Protein AF-A0A2J6S6Y3-F1 (afdb_monomer)

InterPro domains:
  IPR001736 Phospholipase D/Transphosphatidylase [PS50035] (596-623)
  IPR001736 Phospholipase D/Transphosphatidylase [SM00155] (246-273)
  IPR001736 Phospholipase D/Transphosphatidylase [SM00155] (596-623)

Sequence (669 aa):
MTSISELLQAIRDVDIKDNSTGKYNFEGLSYQLTTGNKVGVPINDKDFLVLSPWPKWTIANPKPGSGSFPLEQGFKDVLKAGAEAAVSSGQKEVYIDITSLEGGLKEFFLDGSPDNSVAKTIADIVDGRLKDVTPVIRILIGCFSKKAIQDELKTMQQIFWKNDGGKLVPLVKNQKAVLHVGFYGPNLKIPDFISNILQGAVSGITRVLNVGLSGASWLFNHKFEQIDDRAAFVDMIHKTIISSPAGSWNHGKIVAVGGKTMMTGGMNPWSEYTSLKQPIIDLAIKITGDATISAHTYADYFWGYLEQPHPSDQNSFRRYINMSSSAQDLSAEWKGGNLSDRVTTAPAIKQPLQAVKTSCEGISVLTVSRVGDWHGALMTLQYPVMVLDAARDVMLNVHNLGNDALPKEKCEDIVKAIQALADDTAEDWLGVGLRETFKCSPAAWASRFAIQHAISKATRTVYLSNQMISLRGLQENNKTYETLKEMVNSYIKASEPKWDGIIWPFDLLLAIAKVLNRLKDSEVLEEGVFLVLTPNAGTGSGGYDDWKDKSTNIEIGTRIKNLLRGLNSTLTDDTARGIVRKKFKLRRISSAGIAGANLLHSKAYCVDSKLLYIGSDNLYPSYNEEHGVWIEDPTALAEWKKTYWHELWTKADLSLTSDEMSLDVLTKK

Mean predicted aligned error: 9.37 Å

Solvent-accessible surface area (backbone atoms only — not comparable to full-atom values): 34838 Å² total; per-residue (Å²): 104,88,53,69,66,58,52,50,49,56,45,54,75,47,33,54,64,41,84,88,78,72,43,48,76,31,59,66,54,14,29,39,80,30,60,36,21,42,70,6,41,87,89,45,49,86,62,23,67,33,27,35,58,43,83,51,91,63,76,70,75,76,59,88,90,76,70,80,38,32,61,59,44,48,50,51,49,30,52,55,44,6,52,53,51,26,53,75,70,66,49,60,62,40,44,37,40,36,34,24,52,66,69,46,43,52,51,38,34,52,42,73,54,84,88,65,9,54,42,44,50,51,24,52,41,43,49,54,78,37,54,90,35,33,40,38,37,37,40,40,29,13,43,93,50,70,69,57,54,62,57,48,55,51,36,55,46,61,54,46,28,46,78,55,97,73,30,36,42,40,64,28,71,36,80,59,28,33,42,34,43,35,34,38,16,50,31,51,57,75,57,75,74,47,56,66,55,37,53,59,45,40,60,42,49,55,39,44,50,50,47,24,41,52,73,40,31,63,60,62,73,70,60,51,72,51,35,77,51,61,68,61,47,55,54,44,52,51,52,51,59,53,67,42,75,38,72,36,29,37,45,24,21,37,40,32,17,36,24,25,13,21,36,35,8,33,58,61,67,24,34,58,62,66,58,70,82,59,25,37,36,29,38,31,41,31,33,26,10,41,56,20,39,48,57,50,39,45,52,33,54,54,40,50,41,48,42,64,54,58,90,51,34,78,48,40,38,37,37,33,35,58,42,42,56,70,40,72,67,58,76,84,60,51,41,64,58,54,94,81,51,63,80,60,79,50,93,48,83,86,63,86,67,66,44,56,81,52,97,52,97,35,43,53,32,36,38,24,13,24,66,55,45,82,81,38,87,43,85,83,52,86,38,52,57,50,50,51,50,54,49,46,42,52,52,53,40,60,72,60,61,68,71,86,78,69,58,65,70,57,21,33,51,52,40,52,49,44,40,50,71,64,38,77,82,50,94,49,51,37,48,55,47,49,26,69,74,53,57,53,43,66,23,26,36,25,36,64,52,49,53,38,53,50,49,39,35,32,84,48,28,36,41,37,37,28,25,37,61,50,36,45,44,90,41,68,90,31,66,70,48,51,50,51,38,54,54,56,42,70,39,38,36,90,92,45,74,70,74,88,64,59,38,53,37,60,64,50,44,43,17,51,20,49,29,45,64,73,47,58,86,57,84,57,79,86,39,31,41,38,38,39,29,14,26,53,53,83,67,88,68,90,76,66,61,64,60,25,17,74,69,53,65,57,63,53,52,38,53,31,30,41,37,34,30,22,74,36,78,87,46,51,72,66,57,30,46,51,39,42,68,67,28,46,45,69,34,28,42,32,44,87,47,39,85,59,26,56,42,29,51,23,24,37,41,31,34,56,83,52,39,38,37,40,8,32,58,63,74,21,64,75,54,48,25,21,33,31,36,37,38,58,43,74,66,60,48,53,48,45,40,60,68,43,50,51,51,50,57,71,33,26,35,62,79,78,57,60,71,76,81,51,83,76,86,82,72,88,130

Secondary structure (DSSP, 8-state):
--SHHHHHHHHHHHSPB-TTT--BSSBTTTEEEEEEEEESBTTBTT--EEEES-SS---S-PPTTSS--HHHHHHHHHHHHHHHHHHHTT-SEEEEEEEEESSSHHHHHH-S-TTSSHHHHHHHIIIIITTTSEEEEEEEEE---HHHHHHHHHHHHHHHEEEETTEEEES---TT-EEEEEEE-------TTHHHHHHHHHHHHHHHHHHHHHHTHHHHHHTGGGBS-HHHHHHHHHHHHHHSS----B---EEEETTTEEEEES--SSGGGTS-SSPEEEEEEEEESTHHHHHHHHHHHHHHHHHS--TT--S-EEEEEETT--BS--TTT-B--STT-TTSPP----S--PPP--SS-PEEEEEEEE---SSSS-TTSS-HHHHHHHHHHHHHHHHT-S-S---HHHHHHHHHHHHHHH-TTSS-HHHHHHHHHH---GGGGHHHHHHHHHHHT-SSEEEEEES-SSB-TTTTT-HHHHHHHHHHHHHB-TTSPPP-S-B--HHHHHHHHHHHHHSTT---TT-EEEEEEPPBTTSS--S-GGGSB---HHHHHHHHHHHHHHH-TT--HHHHHHHHHHHEEEEE--TTTTTT--EE--EEEEETTTEEEEES--SS---SBEEEEEE--HHHHHHHIIIIIHHHHHHSBSHHHHSSS--------

Structure (mmCIF, N/CA/C/O backbone):
data_AF-A0A2J6S6Y3-F1
#
_entry.id   AF-A0A2J6S6Y3-F1
#
loop_
_atom_site.group_PDB
_atom_site.id
_atom_site.type_symbol
_atom_site.label_atom_id
_atom_site.label_alt_id
_atom_site.label_comp_id
_atom_site.label_asym_id
_atom_site.label_entity_id
_atom_site.label_seq_id
_atom_site.pdbx_PDB_ins_code
_atom_site.Cartn_x
_atom_site.Cartn_y
_atom_site.Cartn_z
_atom_site.occupancy
_atom_site.B_iso_or_equiv
_atom_site.auth_seq_id
_atom_site.auth_comp_id
_atom_site.auth_asym_id
_atom_site.auth_atom_id
_atom_site.pdbx_PDB_model_num
ATOM 1 N N . MET A 1 1 ? -2.988 -10.823 -18.991 1.00 63.41 1 MET A N 1
ATOM 2 C CA . MET A 1 1 ? -3.744 -11.030 -17.744 1.00 63.41 1 MET A CA 1
ATOM 3 C C . MET A 1 1 ? -5.070 -10.331 -17.911 1.00 63.41 1 MET A C 1
ATOM 5 O O . MET A 1 1 ? -5.084 -9.230 -18.449 1.00 63.41 1 MET A O 1
ATOM 9 N N . THR A 1 2 ? -6.162 -10.986 -17.550 1.00 71.38 2 THR A N 1
ATOM 10 C CA . THR A 1 2 ? -7.512 -10.577 -17.919 1.00 71.38 2 THR A CA 1
ATOM 11 C C . THR A 1 2 ? -8.485 -10.511 -16.747 1.00 71.38 2 THR A C 1
ATOM 13 O O . THR A 1 2 ? -9.543 -9.920 -16.951 1.00 71.38 2 THR A O 1
ATOM 16 N N . SER A 1 3 ? -8.129 -11.047 -15.566 1.00 91.00 3 SER A N 1
ATOM 17 C CA . SER A 1 3 ? -9.005 -11.109 -14.386 1.00 91.00 3 SER A CA 1
ATOM 18 C C . SER A 1 3 ? -8.258 -11.227 -13.048 1.00 91.00 3 SER A C 1
ATOM 20 O O . SER A 1 3 ? -7.060 -11.527 -12.995 1.00 91.00 3 SER A O 1
ATOM 22 N N . ILE A 1 4 ? -8.994 -11.039 -11.950 1.00 94.31 4 ILE A N 1
ATOM 23 C CA . ILE A 1 4 ? -8.515 -11.184 -10.570 1.00 94.31 4 ILE A CA 1
ATOM 24 C C . ILE A 1 4 ? -8.136 -12.634 -10.239 1.00 94.31 4 ILE A C 1
ATOM 26 O O . ILE A 1 4 ? -7.229 -12.878 -9.445 1.00 94.31 4 ILE A O 1
ATOM 30 N N . SER A 1 5 ? -8.794 -13.609 -10.876 1.00 93.12 5 SER A N 1
ATOM 31 C CA . SER A 1 5 ? -8.511 -15.036 -10.698 1.00 93.12 5 SER A CA 1
ATOM 32 C C . SER A 1 5 ? -7.171 -15.437 -11.306 1.00 93.12 5 SER A C 1
ATOM 34 O O . SER A 1 5 ? -6.439 -16.214 -10.699 1.00 93.12 5 SER A O 1
ATOM 36 N N . GLU A 1 6 ? -6.818 -14.886 -12.471 1.00 93.06 6 GLU A N 1
ATOM 37 C CA . GLU A 1 6 ? -5.487 -15.091 -13.054 1.00 93.06 6 GLU A CA 1
ATOM 38 C C . GLU A 1 6 ? -4.393 -14.475 -12.173 1.00 93.06 6 GLU A C 1
ATOM 40 O O . GLU A 1 6 ? -3.331 -15.071 -12.005 1.00 93.06 6 GLU A O 1
ATOM 45 N N . LEU A 1 7 ? -4.657 -13.306 -11.577 1.00 94.12 7 LEU A N 1
ATOM 46 C CA . LEU A 1 7 ? -3.723 -12.664 -10.652 1.00 94.12 7 LEU A CA 1
ATOM 47 C C . LEU A 1 7 ? -3.531 -13.486 -9.370 1.00 94.12 7 LEU A C 1
ATOM 49 O O . LEU A 1 7 ? -2.396 -13.687 -8.946 1.00 94.12 7 LEU A O 1
ATOM 53 N N . LEU A 1 8 ? -4.616 -14.008 -8.786 1.00 95.06 8 LEU A N 1
ATOM 54 C CA . LEU A 1 8 ? -4.544 -14.934 -7.651 1.00 95.06 8 LEU A CA 1
ATOM 55 C C . LEU A 1 8 ? -3.709 -16.170 -7.992 1.00 95.06 8 LEU A C 1
ATOM 57 O O . LEU A 1 8 ? -2.874 -16.582 -7.189 1.00 95.06 8 LEU A O 1
ATOM 61 N N . GLN A 1 9 ? -3.937 -16.765 -9.167 1.00 93.12 9 GLN A N 1
ATOM 62 C CA . GLN A 1 9 ? -3.191 -17.948 -9.579 1.00 93.12 9 GLN A CA 1
ATOM 63 C C . GLN A 1 9 ? -1.696 -17.643 -9.691 1.00 93.12 9 GLN A C 1
ATOM 65 O O . GLN A 1 9 ? -0.895 -18.396 -9.155 1.00 93.12 9 GLN A O 1
ATOM 70 N N . ALA A 1 10 ? -1.326 -16.498 -10.268 1.00 90.31 10 ALA A N 1
ATOM 71 C CA . ALA A 1 10 ? 0.072 -16.090 -10.348 1.00 90.31 10 ALA A CA 1
ATOM 72 C C . ALA A 1 10 ? 0.738 -15.934 -8.969 1.00 90.31 10 ALA A C 1
ATOM 74 O O . ALA A 1 10 ? 1.907 -16.274 -8.822 1.00 90.31 10 ALA A O 1
ATOM 75 N N . ILE A 1 11 ? 0.012 -15.437 -7.956 1.00 91.06 11 ILE A N 1
ATOM 76 C CA . ILE A 1 11 ? 0.535 -15.356 -6.580 1.00 91.06 11 ILE A CA 1
ATOM 77 C C . ILE A 1 11 ? 0.720 -16.764 -6.001 1.00 91.06 11 ILE A C 1
ATOM 79 O O . ILE A 1 11 ? 1.756 -17.058 -5.412 1.00 91.06 11 ILE A O 1
ATOM 83 N N . ARG A 1 12 ? -0.254 -17.658 -6.201 1.00 90.50 12 ARG A N 1
ATOM 84 C CA . ARG A 1 12 ? -0.166 -19.058 -5.754 1.00 90.50 12 ARG A CA 1
ATOM 85 C C . ARG A 1 12 ? 0.974 -19.825 -6.416 1.00 90.50 12 ARG A C 1
ATOM 87 O O . ARG A 1 12 ? 1.552 -20.697 -5.779 1.00 90.50 12 ARG A O 1
ATOM 94 N N . ASP A 1 13 ? 1.300 -19.505 -7.664 1.00 85.94 13 ASP A N 1
ATOM 95 C CA . ASP A 1 13 ? 2.401 -20.138 -8.397 1.00 85.94 13 ASP A CA 1
ATOM 96 C C . ASP A 1 13 ? 3.774 -19.805 -7.783 1.00 85.94 13 ASP A C 1
ATOM 98 O O . ASP A 1 13 ? 4.719 -20.576 -7.940 1.00 85.94 13 ASP A O 1
ATOM 102 N N . VAL A 1 14 ? 3.882 -18.686 -7.052 1.00 80.88 14 VAL A N 1
ATOM 103 C CA . VAL A 1 14 ? 5.102 -18.283 -6.328 1.00 80.88 14 VAL A CA 1
ATOM 104 C C . VAL A 1 14 ? 5.014 -18.519 -4.814 1.00 80.88 14 VAL A C 1
ATOM 106 O O . VAL A 1 14 ? 5.995 -18.302 -4.094 1.00 80.88 14 VAL A O 1
ATOM 109 N N . ASP A 1 15 ? 3.865 -18.983 -4.316 1.00 84.25 15 ASP A N 1
ATOM 110 C CA . ASP A 1 15 ? 3.680 -19.362 -2.918 1.00 84.25 15 ASP A CA 1
ATOM 111 C C . ASP A 1 15 ? 4.112 -20.811 -2.654 1.00 84.25 15 ASP A C 1
ATOM 113 O O . ASP A 1 15 ? 4.006 -21.704 -3.496 1.00 84.25 15 ASP A O 1
ATOM 117 N N . ILE A 1 16 ? 4.611 -21.056 -1.448 1.00 78.06 16 ILE A N 1
ATOM 118 C CA . ILE A 1 16 ? 4.978 -22.386 -0.986 1.00 78.06 16 ILE A CA 1
ATOM 119 C C . ILE A 1 16 ? 3.702 -23.096 -0.542 1.00 78.06 16 ILE A C 1
ATOM 121 O O . ILE A 1 16 ? 2.986 -22.641 0.350 1.00 78.06 16 ILE A O 1
ATOM 125 N N . LYS A 1 17 ? 3.436 -24.242 -1.164 1.00 79.31 17 LYS A N 1
ATOM 126 C CA . LYS A 1 17 ? 2.333 -25.124 -0.795 1.00 79.31 17 LYS A CA 1
ATOM 127 C C . LYS A 1 17 ? 2.813 -26.173 0.204 1.00 79.31 17 LYS A C 1
ATOM 129 O O . LYS A 1 17 ? 3.729 -26.942 -0.087 1.00 79.31 17 LYS A O 1
ATOM 134 N N . ASP A 1 18 ? 2.173 -26.237 1.363 1.00 73.31 18 ASP A N 1
ATOM 135 C CA . ASP A 1 18 ? 2.371 -27.318 2.320 1.00 73.31 18 ASP A CA 1
ATOM 136 C C . ASP A 1 18 ? 1.738 -28.603 1.771 1.00 73.31 18 ASP A C 1
ATOM 138 O O . ASP A 1 18 ? 0.519 -28.726 1.640 1.00 73.31 18 ASP A O 1
ATOM 142 N N . ASN A 1 19 ? 2.581 -29.586 1.452 1.00 73.62 19 ASN A N 1
ATOM 143 C CA . ASN A 1 19 ? 2.159 -30.868 0.889 1.00 73.62 19 ASN A CA 1
ATOM 144 C C . ASN A 1 19 ? 1.276 -31.696 1.839 1.00 73.62 19 ASN A C 1
ATOM 146 O O . ASN A 1 19 ? 0.539 -32.561 1.370 1.00 73.62 19 ASN A O 1
ATOM 150 N N . SER A 1 20 ? 1.344 -31.458 3.153 1.00 70.00 20 SER A N 1
ATOM 151 C CA . SER A 1 20 ? 0.572 -32.208 4.150 1.00 70.00 20 SER A CA 1
ATOM 152 C C . SER A 1 20 ? -0.849 -31.671 4.323 1.00 70.00 20 SER A C 1
ATOM 154 O O . SER A 1 20 ? -1.788 -32.448 4.493 1.00 70.00 20 SER A O 1
ATOM 156 N N . THR A 1 21 ? -1.025 -30.351 4.236 1.00 74.56 21 THR A N 1
ATOM 157 C CA . THR A 1 21 ? -2.329 -29.689 4.402 1.00 74.56 21 THR A CA 1
ATOM 158 C C . THR A 1 21 ? -2.965 -29.278 3.077 1.00 74.56 21 THR A C 1
ATOM 160 O O . THR A 1 21 ? -4.158 -28.975 3.033 1.00 74.56 21 THR A O 1
ATOM 163 N N . GLY A 1 22 ? -2.184 -29.248 1.994 1.00 78.75 22 GLY A N 1
ATOM 164 C CA . GLY A 1 22 ? -2.580 -28.729 0.688 1.00 78.75 22 GLY A CA 1
ATOM 165 C C . GLY A 1 22 ? -2.767 -27.209 0.655 1.00 78.75 22 GLY A C 1
ATOM 166 O O . GLY A 1 22 ? -3.224 -26.695 -0.369 1.00 78.75 22 GLY A O 1
ATOM 167 N N . LYS A 1 23 ? -2.446 -26.501 1.746 1.00 82.31 23 LYS A N 1
ATOM 168 C CA . LYS A 1 23 ? -2.618 -25.052 1.883 1.00 82.31 23 LYS A CA 1
ATOM 169 C C . LYS A 1 23 ? -1.365 -24.307 1.444 1.00 82.31 23 LYS A C 1
ATOM 171 O O . LYS A 1 23 ? -0.256 -24.815 1.562 1.00 82.31 23 LYS A O 1
ATOM 176 N N . TYR A 1 24 ? -1.567 -23.099 0.946 1.00 81.75 24 TYR A N 1
ATOM 177 C CA . TYR A 1 24 ? -0.490 -22.165 0.663 1.00 81.75 24 TYR A CA 1
ATOM 178 C C . TYR A 1 24 ? -0.089 -21.419 1.939 1.00 81.75 24 TYR A C 1
ATOM 180 O O . TYR A 1 24 ? -0.954 -21.112 2.762 1.00 81.75 24 TYR A O 1
ATOM 188 N N . ASN A 1 25 ? 1.206 -21.156 2.115 1.00 82.12 25 ASN A N 1
ATOM 189 C CA . ASN A 1 25 ? 1.752 -20.605 3.357 1.00 82.12 25 ASN A CA 1
ATOM 190 C C . ASN A 1 25 ? 1.249 -19.189 3.660 1.00 82.12 25 ASN A C 1
ATOM 192 O O . ASN A 1 25 ? 1.062 -18.854 4.831 1.00 82.12 25 ASN A O 1
ATOM 196 N N . PHE A 1 26 ? 1.031 -18.367 2.629 1.00 87.62 26 PHE A N 1
ATOM 197 C CA . PHE A 1 26 ? 0.646 -16.964 2.789 1.00 87.62 26 PHE A CA 1
ATOM 198 C C . PHE A 1 26 ? -0.787 -16.658 2.331 1.00 87.62 26 PHE A C 1
ATOM 200 O O . PHE A 1 26 ? -1.251 -15.527 2.517 1.00 87.62 26 PHE A O 1
ATOM 207 N N . GLU A 1 27 ? -1.520 -17.641 1.795 1.00 91.56 27 GLU A N 1
ATOM 208 C CA . GLU A 1 27 ? -2.950 -17.483 1.517 1.00 91.56 27 GLU A CA 1
ATOM 209 C C . GLU A 1 27 ? -3.748 -17.380 2.827 1.00 91.56 27 GLU A C 1
ATOM 211 O O . GLU A 1 27 ? -3.573 -18.167 3.756 1.00 91.56 27 GLU A O 1
ATOM 216 N N . GLY A 1 28 ? -4.631 -16.388 2.909 1.00 89.31 28 GLY A N 1
ATOM 217 C CA . GLY A 1 28 ? -5.335 -16.009 4.133 1.00 89.31 28 GLY A CA 1
ATOM 218 C C . GLY A 1 28 ? -4.558 -15.036 5.015 1.00 89.31 28 GLY A C 1
ATOM 219 O O . GLY A 1 28 ? -5.127 -14.537 5.979 1.00 89.31 28 GLY A O 1
ATOM 220 N N . LEU A 1 29 ? -3.303 -14.727 4.676 1.00 88.81 29 LEU A N 1
ATOM 221 C CA . LEU A 1 29 ? -2.459 -13.798 5.424 1.00 88.81 29 LEU A CA 1
ATOM 222 C C . LEU A 1 29 ? -1.972 -12.640 4.546 1.00 88.81 29 LEU A C 1
ATOM 224 O O . LEU A 1 29 ? -2.421 -11.506 4.706 1.00 88.81 29 LEU A O 1
ATOM 228 N N . SER A 1 30 ? -1.061 -12.922 3.612 1.00 92.75 30 SER A N 1
ATOM 229 C CA . SER A 1 30 ? -0.513 -11.907 2.710 1.00 92.75 30 SER A CA 1
ATOM 230 C C . SER A 1 30 ? -1.390 -11.704 1.481 1.00 92.75 30 SER A C 1
ATOM 232 O O . SER A 1 30 ? -1.402 -10.626 0.899 1.00 92.75 30 SER A O 1
ATOM 234 N N . TYR A 1 31 ? -2.179 -12.705 1.096 1.00 96.12 31 TYR A N 1
ATOM 235 C CA . TYR A 1 31 ? -3.195 -12.547 0.063 1.00 96.12 31 TYR A CA 1
ATOM 236 C C . TYR A 1 31 ? -4.421 -13.402 0.351 1.00 96.12 31 TYR A C 1
ATOM 238 O O . TYR A 1 31 ? -4.318 -14.484 0.918 1.00 96.12 31 TYR A O 1
ATOM 246 N N . GLN A 1 32 ? -5.597 -12.929 -0.047 1.00 95.00 32 GLN A N 1
ATOM 247 C CA . GLN A 1 32 ? -6.836 -13.695 0.067 1.00 95.00 32 GLN A CA 1
ATOM 248 C C . GLN A 1 32 ? -7.849 -13.193 -0.955 1.00 95.00 32 GLN A C 1
ATOM 250 O O . GLN A 1 32 ? -8.193 -12.010 -0.971 1.00 95.00 32 GLN A O 1
ATOM 255 N N . LEU A 1 33 ? -8.373 -14.102 -1.779 1.00 94.88 33 LEU A N 1
ATOM 256 C CA . LEU A 1 33 ? -9.552 -13.818 -2.589 1.00 94.88 33 LEU A CA 1
ATOM 257 C C . LEU A 1 33 ? -10.804 -14.067 -1.754 1.00 94.88 33 LEU A C 1
ATOM 259 O O . LEU A 1 33 ? -10.982 -15.147 -1.191 1.00 94.88 33 LEU A O 1
ATOM 263 N N . THR A 1 34 ? -11.686 -13.083 -1.706 1.00 92.31 34 THR A N 1
ATOM 264 C CA . THR A 1 34 ? -12.984 -13.189 -1.043 1.00 92.31 34 THR A CA 1
ATOM 265 C C . THR A 1 34 ? -14.101 -12.851 -2.021 1.00 92.31 34 THR A C 1
ATOM 267 O O . THR A 1 34 ? -13.925 -12.047 -2.940 1.00 92.31 34 THR A O 1
ATOM 270 N N . THR A 1 35 ? -15.261 -13.468 -1.820 1.00 88.06 35 THR A N 1
ATOM 271 C CA . THR A 1 35 ? -16.487 -13.232 -2.597 1.00 88.06 35 THR A CA 1
ATOM 272 C C . THR A 1 35 ? -17.560 -12.617 -1.702 1.00 88.06 35 THR A C 1
ATOM 274 O O . THR A 1 35 ? -17.438 -12.669 -0.483 1.00 88.06 35 THR A O 1
ATOM 277 N N . GLY A 1 36 ? -18.634 -12.067 -2.274 1.00 85.31 36 GLY A N 1
ATOM 278 C CA . GLY A 1 36 ? -19.721 -11.494 -1.466 1.00 85.31 36 GLY A CA 1
ATOM 279 C C . GLY A 1 36 ? -19.402 -10.105 -0.902 1.00 85.31 36 GLY A C 1
ATOM 280 O O . GLY A 1 36 ? -20.042 -9.654 0.048 1.00 85.31 36 GLY A O 1
ATOM 281 N N . ASN A 1 37 ? -18.431 -9.407 -1.492 1.00 91.50 37 ASN A N 1
ATOM 282 C CA . ASN A 1 37 ? -18.076 -8.052 -1.094 1.00 91.50 37 ASN A CA 1
ATOM 283 C C . ASN A 1 37 ? -18.922 -7.005 -1.818 1.00 91.50 37 ASN A C 1
ATOM 285 O O . ASN A 1 37 ? -19.515 -7.254 -2.867 1.00 91.50 37 ASN A O 1
ATOM 289 N N . LYS A 1 38 ? -18.917 -5.783 -1.298 1.00 92.31 38 LYS A N 1
ATOM 290 C CA . LYS A 1 38 ? -19.448 -4.600 -1.970 1.00 92.31 38 LYS A CA 1
ATOM 291 C C . LYS A 1 38 ? -18.480 -3.442 -1.757 1.00 92.31 38 LYS A C 1
ATOM 293 O O . LYS A 1 38 ? -18.022 -3.225 -0.636 1.00 92.31 38 LYS A O 1
ATOM 298 N N . VAL A 1 39 ? -18.186 -2.687 -2.813 1.00 92.38 39 VAL A N 1
ATOM 299 C CA . VAL A 1 39 ? -17.521 -1.389 -2.653 1.00 92.38 39 VAL A CA 1
ATOM 300 C C . VAL A 1 39 ? -18.469 -0.406 -1.963 1.00 92.38 39 VAL A C 1
ATOM 302 O O . VAL A 1 39 ? -19.659 -0.344 -2.264 1.00 92.38 39 VAL A O 1
ATOM 305 N N . GLY A 1 40 ? -17.944 0.357 -1.015 1.00 92.25 40 GLY A N 1
ATOM 306 C CA . GLY A 1 40 ? -18.699 1.282 -0.180 1.00 92.25 40 GLY A CA 1
ATOM 307 C C . GLY A 1 40 ? -19.222 0.647 1.105 1.00 92.25 40 GLY A C 1
ATOM 308 O O . GLY A 1 40 ? -18.991 -0.526 1.407 1.00 92.25 40 GLY A O 1
ATOM 309 N N . VAL A 1 41 ? -19.932 1.459 1.888 1.00 89.50 41 VAL A N 1
ATOM 310 C CA . VAL A 1 41 ? -20.610 1.037 3.122 1.00 89.50 41 VAL A CA 1
ATOM 311 C C . VAL A 1 41 ? -22.093 1.409 3.070 1.00 89.50 41 VAL A C 1
ATOM 313 O O . VAL A 1 41 ? -22.430 2.400 2.425 1.00 89.50 41 VAL A O 1
ATOM 316 N N . PRO A 1 42 ? -22.993 0.675 3.755 1.00 83.00 42 PRO A N 1
ATOM 317 C CA . PRO A 1 42 ? -24.445 0.872 3.656 1.00 83.00 42 PRO A CA 1
ATOM 318 C C . PRO A 1 42 ? -24.961 2.293 3.914 1.00 83.00 42 PRO A C 1
ATOM 320 O O . PRO A 1 42 ? -26.013 2.655 3.401 1.00 83.00 42 PRO A O 1
ATOM 323 N N . ILE A 1 43 ? -24.238 3.098 4.698 1.00 74.12 43 ILE A N 1
ATOM 324 C CA . ILE A 1 43 ? -24.640 4.471 5.034 1.00 74.12 43 ILE A CA 1
ATOM 325 C C . ILE A 1 43 ? -24.518 5.411 3.819 1.00 74.12 43 ILE A C 1
ATOM 327 O O . ILE A 1 43 ? -25.279 6.367 3.743 1.00 74.12 43 ILE A O 1
ATOM 331 N N . ASN A 1 44 ? -23.626 5.114 2.861 1.00 68.44 44 ASN A N 1
ATOM 332 C CA . ASN A 1 44 ? -23.407 5.865 1.617 1.00 68.44 44 ASN A CA 1
ATOM 333 C C . ASN A 1 44 ? -22.840 4.926 0.532 1.00 68.44 44 ASN A C 1
ATOM 335 O O . ASN A 1 44 ? -21.664 4.989 0.173 1.00 68.44 44 ASN A O 1
ATOM 339 N N . ASP A 1 45 ? -23.655 4.005 0.027 1.00 63.88 45 ASP A N 1
ATOM 340 C CA . ASP A 1 45 ? -23.168 2.858 -0.751 1.00 63.88 45 ASP A CA 1
ATOM 341 C C . ASP A 1 45 ? -22.631 3.192 -2.155 1.00 63.88 45 ASP A C 1
ATOM 343 O O . ASP A 1 45 ? -21.908 2.388 -2.738 1.00 63.88 45 ASP A O 1
ATOM 347 N N . LYS A 1 46 ? -22.947 4.381 -2.679 1.00 66.19 46 LYS A N 1
ATOM 348 C CA . LYS A 1 46 ? -22.392 4.919 -3.935 1.00 66.19 46 LYS A CA 1
ATOM 349 C C . LYS A 1 46 ? -21.086 5.694 -3.744 1.00 66.19 46 LYS A C 1
ATOM 351 O O . LYS A 1 46 ? -20.376 5.930 -4.714 1.00 66.19 46 LYS A O 1
ATOM 356 N N . ASP A 1 47 ? -20.767 6.084 -2.514 1.00 80.75 47 ASP A N 1
ATOM 357 C CA . ASP A 1 47 ? -19.561 6.833 -2.158 1.00 80.75 47 ASP A CA 1
ATOM 358 C C . ASP A 1 47 ? -18.507 5.858 -1.630 1.00 80.75 47 ASP A C 1
ATOM 360 O O . ASP A 1 47 ? -18.271 5.760 -0.430 1.00 80.75 47 ASP A O 1
ATOM 364 N N . PHE A 1 48 ? -17.938 5.032 -2.507 1.00 90.94 48 PHE A N 1
ATOM 365 C CA . PHE A 1 48 ? -16.955 4.025 -2.094 1.00 90.94 48 PHE A CA 1
ATOM 366 C C . PHE A 1 48 ? -15.517 4.553 -2.062 1.00 90.94 48 PHE A C 1
ATOM 368 O O . PHE A 1 48 ? -14.674 3.971 -1.380 1.00 90.94 48 PHE A O 1
ATOM 375 N N . LEU A 1 49 ? -15.241 5.646 -2.775 1.00 92.94 49 LEU A N 1
ATOM 376 C CA . LEU A 1 49 ? -13.945 6.314 -2.782 1.00 92.94 49 LEU A CA 1
ATOM 377 C C . LEU A 1 49 ? -13.932 7.433 -1.755 1.00 92.94 49 LEU A C 1
ATOM 379 O O . LEU A 1 49 ? -14.832 8.262 -1.709 1.00 92.94 49 LEU A O 1
ATOM 383 N N . VAL A 1 50 ? -12.864 7.491 -0.977 1.00 91.94 50 VAL A N 1
ATOM 384 C CA . VAL A 1 50 ? -12.568 8.622 -0.105 1.00 91.94 50 VAL A CA 1
ATOM 385 C C . VAL A 1 50 ? -11.436 9.388 -0.755 1.00 91.94 50 VAL A C 1
ATOM 387 O O . VAL A 1 50 ? -10.350 8.842 -0.918 1.00 91.94 50 VAL A O 1
ATOM 390 N N . LEU A 1 51 ? -11.703 10.625 -1.166 1.00 89.12 51 LEU A N 1
ATOM 391 C CA . LEU A 1 51 ? -10.752 11.465 -1.890 1.00 89.12 51 LEU A CA 1
ATOM 392 C C . LEU A 1 51 ? -10.278 12.607 -0.996 1.00 89.12 51 LEU A C 1
ATOM 394 O O . LEU A 1 51 ? -11.090 13.337 -0.435 1.00 89.12 51 LEU A O 1
ATOM 398 N N . SER A 1 52 ? -8.964 12.766 -0.876 1.00 86.19 52 SER A N 1
ATOM 399 C CA . SER A 1 52 ? -8.347 13.908 -0.203 1.00 86.19 52 SER A CA 1
ATOM 400 C C . SER A 1 52 ? -7.777 14.860 -1.248 1.00 86.19 52 SER A C 1
ATOM 402 O O . SER A 1 52 ? -7.289 14.396 -2.281 1.00 86.19 52 SER A O 1
ATOM 404 N N . PRO A 1 53 ? -7.810 16.181 -1.006 1.00 75.12 53 PRO A N 1
ATOM 405 C CA . PRO A 1 53 ? -8.411 16.875 0.149 1.00 75.12 53 PRO A CA 1
ATOM 406 C C . PRO A 1 53 ? -9.912 17.163 -0.039 1.00 75.12 53 PRO A C 1
ATOM 408 O O . PRO A 1 53 ? -10.580 17.627 0.885 1.00 75.12 53 PRO A O 1
ATOM 411 N N . TRP A 1 54 ? -10.447 16.912 -1.238 1.00 77.50 54 TRP A N 1
ATOM 412 C CA . TRP A 1 54 ? -11.823 17.234 -1.601 1.00 77.50 54 TRP A CA 1
ATOM 413 C C . TRP A 1 54 ? -12.620 15.974 -1.934 1.00 77.50 54 TRP A C 1
ATOM 415 O O . TRP A 1 54 ? -12.118 15.124 -2.667 1.00 77.50 54 TRP A O 1
ATOM 425 N N . PRO A 1 55 ? -13.905 15.900 -1.537 1.00 67.81 55 PRO A N 1
ATOM 426 C CA . PRO A 1 55 ? -14.770 14.782 -1.918 1.00 67.81 55 PRO A CA 1
ATOM 427 C C . PRO A 1 55 ? -15.054 14.754 -3.432 1.00 67.81 55 PRO A C 1
ATOM 429 O O . PRO A 1 55 ? -15.478 13.739 -3.974 1.00 67.81 55 PRO A O 1
ATOM 432 N N . LYS A 1 56 ? -14.846 15.884 -4.123 1.00 71.00 56 LYS A N 1
ATOM 433 C CA . LYS A 1 56 ? -14.916 16.047 -5.581 1.00 71.00 56 LYS A CA 1
ATOM 434 C C . LYS A 1 56 ? -13.872 17.074 -6.008 1.00 71.00 56 LYS A C 1
ATOM 436 O O . LYS A 1 56 ? -13.630 18.021 -5.270 1.00 71.00 56 LYS A O 1
ATOM 441 N N . TRP A 1 57 ? -13.342 16.967 -7.224 1.00 69.00 57 TRP A N 1
ATOM 442 C CA . TRP A 1 57 ? -12.319 17.865 -7.796 1.00 69.00 57 TRP A CA 1
ATOM 443 C C . TRP A 1 57 ? -12.775 19.312 -8.080 1.00 69.00 57 TRP A C 1
ATOM 445 O O . TRP A 1 57 ? -12.213 20.008 -8.929 1.00 69.00 57 TRP A O 1
ATOM 455 N N . THR A 1 58 ? -13.808 19.793 -7.392 1.00 58.50 58 THR A N 1
ATOM 456 C CA . THR A 1 58 ? -14.292 21.165 -7.510 1.00 58.50 58 THR A CA 1
ATOM 457 C C . THR A 1 58 ? -13.371 22.123 -6.759 1.00 58.50 58 THR A C 1
ATOM 459 O O . THR A 1 58 ? -13.217 22.015 -5.549 1.00 58.50 58 THR A O 1
ATOM 462 N N . ILE A 1 59 ? -12.841 23.114 -7.485 1.00 49.22 59 ILE A N 1
ATOM 463 C CA . ILE A 1 59 ? -11.923 24.190 -7.045 1.00 49.22 59 ILE A CA 1
ATOM 464 C C . ILE A 1 59 ? -12.545 25.124 -5.983 1.00 49.22 59 ILE A C 1
ATOM 466 O O . ILE A 1 59 ? -11.902 26.051 -5.500 1.00 49.22 59 ILE A O 1
ATOM 470 N N . ALA A 1 60 ? -13.807 24.918 -5.600 1.00 47.59 60 ALA A N 1
ATOM 471 C CA . ALA A 1 60 ? -14.445 25.731 -4.579 1.00 47.59 60 ALA A CA 1
ATOM 472 C C . ALA A 1 60 ? -13.763 25.466 -3.233 1.00 47.59 60 ALA A C 1
ATOM 474 O O . ALA A 1 60 ? -14.095 24.486 -2.575 1.00 47.59 60 ALA A O 1
ATOM 475 N N . ASN A 1 61 ? -12.811 26.338 -2.872 1.00 45.62 61 ASN A N 1
ATOM 476 C CA . ASN A 1 61 ? -12.153 26.434 -1.571 1.00 45.62 61 ASN A CA 1
ATOM 477 C C . ASN A 1 61 ? -13.124 25.996 -0.467 1.00 45.62 61 ASN A C 1
ATOM 479 O O . ASN A 1 61 ? -14.001 26.792 -0.105 1.00 45.62 61 ASN A O 1
ATOM 483 N N . PRO A 1 62 ? -13.024 24.761 0.064 1.00 45.72 62 PRO A N 1
ATOM 484 C CA . PRO A 1 62 ? -13.775 24.443 1.259 1.00 45.72 62 PRO A CA 1
ATOM 485 C C . PRO A 1 62 ? -13.302 25.439 2.312 1.00 45.72 62 PRO A C 1
ATOM 487 O O . PRO A 1 62 ? -12.104 25.574 2.563 1.00 45.72 62 PRO A O 1
ATOM 490 N N . LYS A 1 63 ? -14.230 26.226 2.865 1.00 43.00 63 LYS A N 1
ATOM 491 C CA . LYS A 1 63 ? -13.878 27.146 3.944 1.00 43.00 63 LYS A CA 1
ATOM 492 C C . LYS A 1 63 ? -13.307 26.293 5.083 1.00 43.00 63 LYS A C 1
ATOM 494 O O . LYS A 1 63 ? -13.998 25.347 5.486 1.00 43.00 63 LYS A O 1
ATOM 499 N N . PRO A 1 64 ? -12.103 26.604 5.602 1.00 42.00 64 PRO A N 1
ATOM 500 C CA . PRO A 1 64 ? -11.596 25.974 6.813 1.00 42.00 64 PRO A CA 1
ATOM 501 C C . PRO A 1 64 ? -12.686 26.007 7.894 1.00 42.00 64 PRO A C 1
ATOM 503 O O . PRO A 1 64 ? -13.260 27.066 8.150 1.00 42.00 64 PRO A O 1
ATOM 506 N N . GLY A 1 65 ? -13.028 24.847 8.459 1.00 44.56 65 GLY A N 1
ATOM 507 C CA . GLY A 1 65 ? -14.038 24.731 9.518 1.00 44.56 65 GLY A CA 1
ATOM 508 C C . GLY A 1 65 ? -15.509 24.613 9.081 1.00 44.56 65 GLY A C 1
ATOM 509 O O . GLY A 1 65 ? -16.383 24.833 9.915 1.00 44.56 65 GLY A O 1
ATOM 510 N N . SER A 1 66 ? -15.823 24.276 7.820 1.00 43.78 66 SER A N 1
ATOM 511 C CA . SER A 1 66 ? -17.224 24.152 7.343 1.00 43.78 66 SER A CA 1
ATOM 512 C C . SER A 1 66 ? -17.824 22.731 7.305 1.00 43.78 66 SER A C 1
ATOM 514 O O . SER A 1 66 ? -19.003 22.591 6.985 1.00 43.78 66 SER A O 1
ATOM 516 N N . GLY A 1 67 ? -17.081 21.679 7.667 1.00 53.53 67 GLY A N 1
ATOM 517 C CA . GLY A 1 67 ? -17.568 20.288 7.673 1.00 53.53 67 GLY A CA 1
ATOM 518 C C . GLY A 1 67 ? -16.445 19.272 7.910 1.00 53.53 67 GLY A C 1
ATOM 519 O O . GLY A 1 67 ? -15.281 19.660 7.926 1.00 53.53 67 GLY A O 1
ATOM 520 N N . SER A 1 68 ? -16.789 17.994 8.120 1.00 63.50 68 SER A N 1
ATOM 521 C CA . SER A 1 68 ? -15.815 16.898 8.268 1.00 63.50 68 SER A CA 1
ATOM 522 C C . SER A 1 68 ? -14.995 16.715 6.991 1.00 63.50 68 SER A C 1
ATOM 524 O O . SER A 1 68 ? -15.538 16.722 5.883 1.00 63.50 68 SER A O 1
ATOM 526 N N . PHE A 1 69 ? -13.684 16.530 7.140 1.00 80.56 69 PHE A N 1
ATOM 527 C CA . PHE A 1 69 ? -12.807 16.231 6.009 1.00 80.56 69 PHE A CA 1
ATOM 528 C C . PHE A 1 69 ? -13.138 14.858 5.413 1.00 80.56 69 PHE A C 1
ATOM 530 O O . PHE A 1 69 ? -13.586 13.976 6.151 1.00 80.56 69 PHE A O 1
ATOM 537 N N . PRO A 1 70 ? -12.908 14.626 4.105 1.00 86.56 70 PRO A N 1
ATOM 538 C CA . PRO A 1 70 ? -13.262 13.356 3.472 1.00 86.56 70 PRO A CA 1
ATOM 539 C C . PRO A 1 70 ? -12.689 12.132 4.190 1.00 86.56 70 PRO A C 1
ATOM 541 O O . PRO A 1 70 ? -13.415 11.162 4.397 1.00 86.56 70 PRO A O 1
ATOM 544 N N . LEU A 1 71 ? -11.426 12.195 4.634 1.00 89.06 71 LEU A N 1
ATOM 545 C CA . LEU A 1 71 ? -10.793 11.111 5.387 1.00 89.06 71 LEU A CA 1
ATOM 546 C C . LEU A 1 71 ? -11.519 10.833 6.709 1.00 89.06 71 LEU A C 1
ATOM 548 O O . LEU A 1 71 ? -11.880 9.689 6.976 1.00 89.06 71 LEU A O 1
ATOM 552 N N . GLU A 1 72 ? -11.782 11.867 7.512 1.00 89.06 72 GLU A N 1
ATOM 553 C CA . GLU A 1 72 ? -12.532 11.727 8.765 1.00 89.06 72 GLU A CA 1
ATOM 554 C C . GLU A 1 72 ? -13.934 11.169 8.523 1.00 89.06 72 GLU A C 1
ATOM 556 O O . GLU A 1 72 ? -14.402 10.316 9.276 1.00 89.06 72 GLU A O 1
ATOM 561 N N . GLN A 1 73 ? -14.619 11.654 7.485 1.00 89.06 73 GLN A N 1
ATOM 562 C CA . GLN A 1 73 ? -15.963 11.205 7.151 1.00 89.06 73 GLN A CA 1
ATOM 563 C C . GLN A 1 73 ? -15.959 9.738 6.721 1.00 89.06 73 GLN A C 1
ATOM 565 O O . GLN A 1 73 ? -16.767 8.963 7.226 1.00 89.06 73 GLN A O 1
ATOM 570 N N . GLY A 1 74 ? -15.015 9.334 5.867 1.00 91.88 74 GLY A N 1
ATOM 571 C CA . GLY A 1 74 ? -14.812 7.936 5.492 1.00 91.88 74 GLY A CA 1
ATOM 572 C C . GLY A 1 74 ? -14.556 7.042 6.706 1.00 91.88 74 GLY A C 1
ATOM 573 O O . GLY A 1 74 ? -15.168 5.981 6.832 1.00 91.88 74 GLY A O 1
ATOM 574 N N . PHE A 1 75 ? -13.739 7.517 7.650 1.00 93.31 75 PHE A N 1
ATOM 575 C CA . PHE A 1 75 ? -13.482 6.846 8.926 1.00 93.31 75 PHE A CA 1
ATOM 576 C C . PHE A 1 75 ? -14.775 6.647 9.731 1.00 93.31 75 PHE A C 1
ATOM 578 O O . PHE A 1 75 ? -15.104 5.534 10.144 1.00 93.31 75 PHE A O 1
ATOM 585 N N . LYS A 1 76 ? -15.551 7.721 9.910 1.00 93.50 76 LYS A N 1
ATOM 586 C CA . LYS A 1 76 ? -16.825 7.716 10.646 1.00 93.50 76 LYS A CA 1
ATOM 587 C C . LYS A 1 76 ? -17.867 6.816 9.976 1.00 93.50 76 LYS A C 1
ATOM 589 O O . LYS A 1 76 ? -18.594 6.117 10.681 1.00 93.50 76 LYS A O 1
ATOM 594 N N . ASP A 1 77 ? -17.934 6.813 8.648 1.00 94.56 77 ASP A N 1
ATOM 595 C CA . ASP A 1 77 ? -18.848 5.973 7.869 1.00 94.56 77 ASP A CA 1
ATOM 596 C C . ASP A 1 77 ? -18.555 4.482 8.095 1.00 94.56 77 ASP A C 1
ATOM 598 O O . ASP A 1 77 ? -19.474 3.714 8.391 1.00 94.56 77 ASP A O 1
ATOM 602 N N . VAL A 1 78 ? -17.279 4.078 8.016 1.00 96.00 78 VAL A N 1
ATOM 603 C CA . VAL A 1 78 ? -16.850 2.692 8.273 1.00 96.00 78 VAL A CA 1
ATOM 604 C C . VAL A 1 78 ? -17.152 2.281 9.707 1.00 96.00 78 VAL A C 1
ATOM 606 O O . VAL A 1 78 ? -17.732 1.213 9.911 1.00 96.00 78 VAL A O 1
ATOM 609 N N . LEU A 1 79 ? -16.817 3.136 10.681 1.00 96.88 79 LEU A N 1
ATOM 610 C CA . LEU A 1 79 ? -17.056 2.875 12.100 1.00 96.88 79 LEU A CA 1
ATOM 611 C C . LEU A 1 79 ? -18.543 2.638 12.394 1.00 96.88 79 LEU A C 1
ATOM 613 O O . LEU A 1 79 ? -18.909 1.625 12.994 1.00 96.88 79 LEU A O 1
ATOM 617 N N . LYS A 1 80 ? -19.411 3.553 11.945 1.00 96.06 80 LYS A N 1
ATOM 618 C CA . LYS A 1 80 ? -20.860 3.483 12.188 1.00 96.06 80 LYS A CA 1
ATOM 619 C C . LYS A 1 80 ? -21.485 2.265 11.512 1.00 96.06 80 LYS A C 1
ATOM 621 O O . LYS A 1 80 ? -22.218 1.518 12.158 1.00 96.06 80 LYS A O 1
ATOM 626 N N . ALA A 1 81 ? -21.183 2.052 10.230 1.00 94.75 81 ALA A N 1
ATOM 627 C CA . ALA A 1 81 ? -21.755 0.950 9.463 1.00 94.75 81 ALA A CA 1
ATOM 628 C C . ALA A 1 81 ? -21.294 -0.419 9.984 1.00 94.75 81 ALA A C 1
ATOM 630 O O . ALA A 1 81 ? -22.100 -1.344 10.095 1.00 94.75 81 ALA A O 1
ATOM 631 N N . GLY A 1 82 ? -20.014 -0.542 10.340 1.00 94.69 82 GLY A N 1
ATOM 632 C CA . GLY A 1 82 ? -19.455 -1.783 10.862 1.00 94.69 82 GLY A CA 1
ATOM 633 C C . GLY A 1 82 ? -20.004 -2.143 12.234 1.00 94.69 82 GLY A C 1
ATOM 634 O O . GLY A 1 82 ? -20.377 -3.294 12.452 1.00 94.69 82 GLY A O 1
ATOM 635 N N . ALA A 1 83 ? -20.138 -1.162 13.132 1.00 95.38 83 ALA A N 1
ATOM 636 C CA . ALA A 1 83 ? -20.735 -1.377 14.447 1.00 95.38 83 ALA A CA 1
ATOM 637 C C . ALA A 1 83 ? -22.201 -1.831 14.347 1.00 95.38 83 ALA A C 1
ATOM 639 O O . ALA A 1 83 ? -22.597 -2.774 15.034 1.00 95.38 83 ALA A O 1
ATOM 640 N N . GLU A 1 84 ? -22.991 -1.215 13.458 1.00 93.75 84 GLU A N 1
ATOM 641 C CA . GLU A 1 84 ? -24.374 -1.636 13.195 1.00 93.75 84 GLU A CA 1
ATOM 642 C C . GLU A 1 84 ? -24.438 -3.088 12.710 1.00 93.75 84 GLU A C 1
ATOM 644 O O . GLU A 1 84 ? -25.199 -3.906 13.238 1.00 93.75 84 GLU A O 1
ATOM 649 N N . ALA A 1 85 ? -23.613 -3.420 11.716 1.00 91.56 85 ALA A N 1
ATOM 650 C CA . ALA A 1 85 ? -23.582 -4.742 11.109 1.00 91.56 85 ALA A CA 1
ATOM 651 C C . ALA A 1 85 ? -23.070 -5.823 12.077 1.00 91.56 85 ALA A C 1
ATOM 653 O O . ALA A 1 85 ? -23.580 -6.946 12.075 1.00 91.56 85 ALA A O 1
ATOM 654 N N . ALA A 1 86 ? -22.086 -5.499 12.919 1.00 90.31 86 ALA A N 1
ATOM 655 C CA . ALA A 1 86 ? -21.536 -6.409 13.919 1.00 90.31 86 ALA A CA 1
ATOM 656 C C . ALA A 1 86 ? -22.597 -6.788 14.962 1.00 90.31 86 ALA A C 1
ATOM 658 O O . ALA A 1 86 ? -22.853 -7.980 15.175 1.00 90.31 86 ALA A O 1
ATOM 659 N N . VAL A 1 87 ? -23.289 -5.788 15.521 1.00 90.00 87 VAL A N 1
ATOM 660 C CA . VAL A 1 87 ? -24.385 -5.985 16.486 1.00 90.00 87 VAL A CA 1
ATOM 661 C C . VAL A 1 87 ? -25.543 -6.752 15.857 1.00 90.00 87 VAL A C 1
ATOM 663 O O . VAL A 1 87 ? -26.030 -7.714 16.449 1.00 90.00 87 VAL A O 1
ATOM 666 N N . SER A 1 88 ? -25.938 -6.392 14.633 1.00 90.00 88 SER A N 1
ATOM 667 C CA . SER A 1 88 ? -27.015 -7.080 13.904 1.00 90.00 88 SER A CA 1
ATOM 668 C C . SER A 1 88 ? -26.705 -8.557 13.646 1.00 90.00 88 SER A C 1
ATOM 670 O O . SER A 1 88 ? -27.614 -9.377 13.580 1.00 90.00 88 SER A O 1
ATOM 672 N N . SER A 1 89 ? -25.421 -8.918 13.541 1.00 86.19 89 SER A N 1
ATOM 673 C CA . SER A 1 89 ? -24.981 -10.313 13.414 1.00 86.19 89 SER A CA 1
ATOM 674 C C . SER A 1 89 ? -24.809 -11.056 14.745 1.00 86.19 89 SER A C 1
ATOM 676 O O . SER A 1 89 ? -24.363 -12.199 14.751 1.00 86.19 89 SER A O 1
ATOM 678 N N . GLY A 1 90 ? -25.152 -10.428 15.873 1.00 88.44 90 GLY A N 1
ATOM 679 C CA . GLY A 1 90 ? -25.119 -11.056 17.194 1.00 88.44 90 GLY A CA 1
ATOM 680 C C . GLY A 1 90 ? -23.721 -11.224 17.798 1.00 88.44 90 GLY A C 1
ATOM 681 O O . GLY A 1 90 ? -23.572 -12.009 18.739 1.00 88.44 90 GLY A O 1
ATOM 682 N N . GLN A 1 91 ? -22.709 -10.505 17.292 1.00 88.56 91 GLN A N 1
ATOM 683 C CA . GLN A 1 91 ? -21.353 -10.553 17.850 1.00 88.56 91 GLN A CA 1
ATOM 684 C C . GLN A 1 91 ? -21.356 -10.148 19.328 1.00 88.56 91 GLN A C 1
ATOM 686 O O . GLN A 1 91 ? -22.017 -9.192 19.725 1.00 88.56 91 GLN A O 1
ATOM 691 N N . LYS A 1 92 ? -20.618 -10.897 20.154 1.00 89.12 92 LYS A N 1
ATOM 692 C CA . LYS A 1 92 ? -20.449 -10.607 21.591 1.00 89.12 92 LYS A CA 1
ATOM 693 C C . LYS A 1 92 ? -19.229 -9.744 21.877 1.00 89.12 92 LYS A C 1
ATOM 695 O O . LYS A 1 92 ? -19.203 -9.045 22.886 1.00 89.12 92 LYS A O 1
ATOM 700 N N . GLU A 1 93 ? -18.261 -9.783 20.978 1.00 90.25 93 GLU A N 1
ATOM 701 C CA . GLU A 1 93 ? -17.050 -8.983 20.991 1.00 90.25 93 GLU A CA 1
ATOM 702 C C . GLU A 1 93 ? -16.908 -8.343 19.612 1.00 90.25 93 GLU A C 1
ATOM 704 O O . GLU A 1 93 ? -17.090 -9.021 18.601 1.00 90.25 93 GLU A O 1
ATOM 709 N N . VAL A 1 94 ? -16.662 -7.035 19.574 1.00 93.19 94 VAL A N 1
ATOM 710 C CA . VAL A 1 94 ? -16.578 -6.263 18.330 1.00 93.19 94 VAL A CA 1
ATOM 711 C C . VAL A 1 94 ? -15.223 -5.585 18.274 1.00 93.19 94 VAL A C 1
ATOM 713 O O . VAL A 1 94 ? -14.916 -4.715 19.090 1.00 93.19 94 VAL A O 1
ATOM 716 N N . TYR A 1 95 ? -14.429 -5.990 17.290 1.00 94.69 95 TYR A N 1
ATOM 717 C CA . TYR A 1 95 ? -13.096 -5.456 17.054 1.00 94.69 95 TYR A CA 1
ATOM 718 C C . TYR A 1 95 ? -13.153 -4.211 16.172 1.00 94.69 95 TYR A C 1
ATOM 720 O O . TYR A 1 95 ? -13.857 -4.200 15.161 1.00 94.69 95 TYR A O 1
ATOM 728 N N . ILE A 1 96 ? -12.398 -3.183 16.547 1.00 96.94 96 ILE A N 1
ATOM 729 C CA . ILE A 1 96 ? -12.143 -1.984 15.747 1.00 96.94 96 ILE A CA 1
ATOM 730 C C . ILE A 1 96 ? -10.632 -1.898 15.553 1.00 96.94 96 ILE A C 1
ATOM 732 O O . ILE A 1 96 ? -9.916 -1.553 16.491 1.00 96.94 96 ILE A O 1
ATOM 736 N N . ASP A 1 97 ? -10.164 -2.204 14.349 1.00 97.38 97 ASP A N 1
ATOM 737 C CA . ASP A 1 97 ? -8.752 -2.114 13.990 1.00 97.38 97 ASP A CA 1
ATOM 738 C C . ASP A 1 97 ? -8.453 -0.822 13.276 1.00 97.38 97 ASP A C 1
ATOM 740 O O . ASP A 1 97 ? -9.159 -0.445 12.345 1.00 97.38 97 ASP A O 1
ATOM 744 N N . ILE A 1 98 ? -7.373 -0.181 13.699 1.00 97.12 98 ILE A N 1
ATOM 745 C CA . ILE A 1 98 ? -6.806 0.994 13.064 1.00 97.12 98 ILE A CA 1
ATOM 746 C C . ILE A 1 98 ? -5.317 0.727 12.882 1.00 97.12 98 ILE A C 1
ATOM 748 O O . ILE A 1 98 ? -4.600 0.551 13.864 1.00 97.12 98 ILE A O 1
ATOM 752 N N . THR A 1 99 ? -4.842 0.694 11.642 1.00 95.75 99 THR A N 1
ATOM 753 C CA . THR A 1 99 ? -3.411 0.563 11.338 1.00 95.75 99 THR A CA 1
ATOM 754 C C . THR A 1 99 ? -2.914 1.837 10.669 1.00 95.75 99 THR A C 1
ATOM 756 O O . THR A 1 99 ? -3.632 2.429 9.862 1.00 95.75 99 THR A O 1
ATOM 759 N N . SER A 1 100 ? -1.709 2.292 11.013 1.00 92.62 100 SER A N 1
ATOM 760 C CA . SER A 1 100 ? -1.134 3.527 10.465 1.00 92.62 100 SER A CA 1
ATOM 761 C C . SER A 1 100 ? 0.390 3.586 10.620 1.00 92.62 100 SER A C 1
ATOM 763 O O . SER A 1 100 ? 0.995 2.753 11.293 1.00 92.62 100 SER A O 1
ATOM 765 N N . LEU A 1 101 ? 1.000 4.610 10.022 1.00 88.69 101 LEU A N 1
ATOM 766 C CA . LEU A 1 101 ? 2.313 5.138 10.387 1.00 88.69 101 LEU A CA 1
ATOM 767 C C . LEU A 1 101 ? 2.199 6.142 11.555 1.00 88.69 101 LEU A C 1
ATOM 769 O O . LEU A 1 101 ? 1.152 6.784 11.693 1.00 88.69 101 LEU A O 1
ATOM 773 N N . GLU A 1 102 ? 3.251 6.283 12.370 1.00 83.94 102 GLU A N 1
ATOM 774 C CA . GLU A 1 102 ? 3.342 7.308 13.431 1.00 83.94 102 GLU A CA 1
ATOM 775 C C . GLU A 1 102 ? 3.246 8.751 12.900 1.00 83.94 102 GLU A C 1
ATOM 777 O O . GLU A 1 102 ? 3.476 8.998 11.716 1.00 83.94 102 GLU A O 1
ATOM 782 N N . GLY A 1 103 ? 2.931 9.707 13.784 1.00 80.00 103 GLY A N 1
ATOM 783 C CA . GLY A 1 103 ? 2.784 11.135 13.460 1.00 80.00 103 GLY A CA 1
ATOM 784 C C . GLY A 1 103 ? 1.326 11.584 13.296 1.00 80.00 103 GLY A C 1
ATOM 785 O O . GLY A 1 103 ? 0.467 10.780 12.969 1.00 80.00 103 GLY A O 1
ATOM 786 N N . GLY A 1 104 ? 1.019 12.856 13.588 1.00 77.12 104 GLY A N 1
ATOM 787 C CA . GLY A 1 104 ? -0.256 13.537 13.271 1.00 77.12 104 GLY A CA 1
ATOM 788 C C . GLY A 1 104 ? -1.572 12.943 13.815 1.00 77.12 104 GLY A C 1
ATOM 789 O O . GLY A 1 104 ? -2.640 13.488 13.525 1.00 77.12 104 GLY A O 1
ATOM 790 N N . LEU A 1 105 ? -1.520 11.838 14.573 1.00 83.81 105 LEU A N 1
ATOM 791 C CA . LEU A 1 105 ? -2.685 11.080 15.041 1.00 83.81 105 LEU A CA 1
ATOM 792 C C . LEU A 1 105 ? -3.561 11.909 15.978 1.00 83.81 105 LEU A C 1
ATOM 794 O O . LEU A 1 105 ? -4.779 11.943 15.823 1.00 83.81 105 LEU A O 1
ATOM 798 N N . LYS A 1 106 ? -2.956 12.589 16.957 1.00 86.62 106 LYS A N 1
ATOM 799 C CA . LYS A 1 106 ? -3.699 13.360 17.958 1.00 86.62 106 LYS A CA 1
ATOM 800 C C . LYS A 1 106 ? -4.646 14.349 17.299 1.00 86.62 106 LYS A C 1
ATOM 802 O O . LYS A 1 106 ? -5.830 14.389 17.625 1.00 86.62 106 LYS A O 1
ATOM 807 N N . GLU A 1 107 ? -4.091 15.156 16.410 1.00 85.19 107 GLU A N 1
ATOM 808 C CA . GLU A 1 107 ? -4.806 16.195 15.706 1.00 85.19 107 GLU A CA 1
ATOM 809 C C . GLU A 1 107 ? -5.913 15.563 14.872 1.00 85.19 107 GLU A C 1
ATOM 811 O O . GLU A 1 107 ? -7.056 15.906 15.108 1.00 85.19 107 GLU A O 1
ATOM 816 N N . PHE A 1 108 ? -5.633 14.558 14.036 1.00 87.88 108 PHE A N 1
ATOM 817 C CA . PHE A 1 108 ? -6.669 13.881 13.243 1.00 87.88 108 PHE A CA 1
ATOM 818 C C . PHE A 1 108 ? -7.844 13.350 14.082 1.00 87.88 108 PHE A C 1
ATOM 820 O O . PHE A 1 108 ? -9.011 13.515 13.724 1.00 87.88 108 PHE A O 1
ATOM 827 N N . PHE A 1 109 ? -7.560 12.702 15.215 1.00 90.06 109 PHE A N 1
ATOM 828 C CA . PHE A 1 109 ? -8.613 12.123 16.050 1.00 90.06 109 PHE A CA 1
ATOM 829 C C . PHE A 1 109 ? -9.447 13.172 16.792 1.00 90.06 109 PHE A C 1
ATOM 831 O O . PHE A 1 109 ? -10.599 12.887 17.142 1.00 90.06 109 PHE A O 1
ATOM 838 N N . LEU A 1 110 ? -8.871 14.348 17.049 1.00 86.38 110 LEU A N 1
ATOM 839 C CA . LEU A 1 110 ? -9.483 15.437 17.807 1.00 86.38 110 LEU A CA 1
ATOM 840 C C . LEU A 1 110 ? -9.979 16.599 16.933 1.00 86.38 110 LEU A C 1
ATOM 842 O O . LEU A 1 110 ? -10.695 17.450 17.461 1.00 86.38 110 LEU A O 1
ATOM 846 N N . ASP A 1 111 ? -9.620 16.640 15.648 1.00 75.06 111 ASP A N 1
ATOM 847 C CA . ASP A 1 111 ? -9.990 17.709 14.718 1.00 75.06 111 ASP A CA 1
ATOM 848 C C . ASP A 1 111 ? -11.512 17.751 14.482 1.00 75.06 111 ASP A C 1
ATOM 850 O O . ASP A 1 111 ? -12.246 16.772 14.685 1.00 75.06 111 ASP A O 1
ATOM 854 N N . GLY A 1 112 ? -11.999 18.933 14.102 1.00 62.78 112 GLY A N 1
ATOM 855 C CA . GLY A 1 112 ? -13.423 19.270 14.047 1.00 62.78 112 GLY A CA 1
ATOM 856 C C . GLY A 1 112 ? -13.977 19.875 15.347 1.00 62.78 112 GLY A C 1
ATOM 857 O O . GLY A 1 112 ? -13.243 20.274 16.251 1.00 62.78 112 GLY A O 1
ATOM 858 N N . SER A 1 113 ? -15.308 20.008 15.448 1.00 59.59 113 SER A N 1
ATOM 859 C CA . SER A 1 113 ? -15.925 20.408 16.721 1.00 59.59 113 SER A CA 1
ATOM 860 C C . SER A 1 113 ? -15.760 19.280 17.753 1.00 59.59 113 SER A C 1
ATOM 862 O O . SER A 1 113 ? -15.798 18.110 17.365 1.00 59.59 113 SER A O 1
ATOM 864 N N . PRO A 1 114 ? -15.642 19.580 19.064 1.00 63.59 114 PRO A N 1
ATOM 865 C CA . PRO A 1 114 ? -15.520 18.552 20.106 1.00 63.59 114 PRO A CA 1
ATOM 866 C C . PRO A 1 114 ? -16.607 17.462 20.056 1.00 63.59 114 PRO A C 1
ATOM 868 O O . PRO A 1 114 ? -16.369 16.331 20.473 1.00 63.59 114 PRO A O 1
ATOM 871 N N . ASP A 1 115 ? -17.780 17.788 19.505 1.00 71.25 115 ASP A N 1
ATOM 872 C CA . ASP A 1 115 ? -18.921 16.879 19.357 1.00 71.25 115 ASP A CA 1
ATOM 873 C C . ASP A 1 115 ? -18.925 16.065 18.050 1.00 71.25 115 ASP A C 1
ATOM 875 O O . ASP A 1 115 ? -19.769 15.188 17.881 1.00 71.25 115 ASP A O 1
ATOM 879 N N . ASN A 1 116 ? -18.004 16.332 17.119 1.00 78.69 116 ASN A N 1
ATOM 880 C CA . ASN A 1 116 ? -17.953 15.692 15.801 1.00 78.69 116 ASN A CA 1
ATOM 881 C C . ASN A 1 116 ? -16.563 15.134 15.450 1.00 78.69 116 ASN A C 1
ATOM 883 O O . ASN A 1 116 ? -16.302 14.850 14.284 1.00 78.69 116 ASN A O 1
ATOM 887 N N . SER A 1 117 ? -15.653 14.962 16.409 1.00 88.69 117 SER A N 1
ATOM 888 C CA . SER A 1 117 ? -14.335 14.372 16.138 1.00 88.69 117 SER A CA 1
ATOM 889 C C . SER A 1 117 ? -14.412 12.854 15.887 1.00 88.69 117 SER A C 1
ATOM 891 O O . SER A 1 117 ? -15.428 12.196 16.164 1.00 88.69 117 SER A O 1
ATOM 893 N N . VAL A 1 118 ? -13.343 12.261 15.343 1.00 92.12 118 VAL A N 1
ATOM 894 C CA . VAL A 1 118 ? -13.255 10.795 15.179 1.00 92.12 118 VAL A CA 1
ATOM 895 C C . VAL A 1 118 ? -13.238 10.107 16.547 1.00 92.12 118 VAL A C 1
ATOM 897 O O . VAL A 1 118 ? -13.968 9.135 16.743 1.00 92.12 118 VAL A O 1
ATOM 900 N N . ALA A 1 119 ? -12.498 10.648 17.521 1.00 93.75 119 ALA A N 1
ATOM 901 C CA . ALA A 1 119 ? -12.465 10.129 18.890 1.00 93.75 119 ALA A CA 1
ATOM 902 C C . ALA A 1 119 ? -13.853 10.135 19.542 1.00 93.75 119 ALA A C 1
ATOM 904 O O . ALA A 1 119 ? -14.272 9.138 20.136 1.00 93.75 119 ALA A O 1
ATOM 905 N N . LYS A 1 120 ? -14.607 11.230 19.369 1.00 93.44 120 LYS A N 1
ATOM 906 C CA . LYS A 1 120 ? -15.985 11.332 19.857 1.00 93.44 120 LYS A CA 1
ATOM 907 C C . LYS A 1 120 ? -16.911 10.336 19.162 1.00 93.44 120 LYS A C 1
ATOM 909 O O . LYS A 1 120 ? -17.730 9.711 19.827 1.00 93.44 120 LYS A O 1
ATOM 914 N N . THR A 1 121 ? -16.744 10.129 17.854 1.00 95.19 121 THR A N 1
ATOM 915 C CA . THR A 1 121 ? -17.518 9.125 17.105 1.00 95.19 121 THR A CA 1
ATOM 916 C C . THR A 1 121 ? -17.262 7.712 17.630 1.00 95.19 121 THR A C 1
ATOM 918 O O . THR A 1 121 ? -18.212 6.951 17.802 1.00 95.19 121 THR A O 1
ATOM 921 N N . ILE A 1 122 ? -16.003 7.363 17.919 1.00 96.88 122 ILE A N 1
ATOM 922 C CA . ILE A 1 122 ? -15.662 6.083 18.556 1.00 96.88 122 ILE A CA 1
ATOM 923 C C . ILE A 1 122 ? -16.359 5.980 19.915 1.00 96.88 122 ILE A C 1
ATOM 925 O O . ILE A 1 122 ? -17.035 4.985 20.163 1.00 96.88 122 ILE A O 1
ATOM 929 N N . ALA A 1 123 ? -16.258 7.010 20.761 1.00 96.81 123 ALA A N 1
ATOM 930 C CA . ALA A 1 123 ? -16.901 7.011 22.073 1.00 96.81 123 ALA A CA 1
ATOM 931 C C . ALA A 1 123 ? -18.426 6.823 21.995 1.00 96.81 123 ALA A C 1
ATOM 933 O O . ALA A 1 123 ? -18.974 5.974 22.695 1.00 96.81 123 ALA A O 1
ATOM 934 N N . ASP A 1 124 ? -19.105 7.528 21.087 1.00 97.12 124 ASP A N 1
ATOM 935 C CA . ASP A 1 124 ? -20.558 7.417 20.901 1.00 97.12 124 ASP A CA 1
ATOM 936 C C . ASP A 1 124 ? -20.991 6.037 20.400 1.00 97.12 124 ASP A C 1
ATOM 938 O O . ASP A 1 124 ? -22.022 5.502 20.816 1.00 97.12 124 ASP A O 1
ATOM 942 N N . ILE A 1 125 ? -20.199 5.429 19.515 1.00 97.50 125 ILE A N 1
ATOM 943 C CA . ILE A 1 125 ? -20.442 4.063 19.048 1.00 97.50 125 ILE A CA 1
ATOM 944 C C . ILE A 1 125 ? -20.252 3.072 20.195 1.00 97.50 125 ILE A C 1
ATOM 946 O O . ILE A 1 125 ? -21.104 2.204 20.393 1.00 97.50 125 ILE A O 1
ATOM 950 N N . VAL A 1 126 ? -19.165 3.207 20.954 1.00 98.00 126 VAL A N 1
ATOM 951 C CA . VAL A 1 126 ? -18.807 2.310 22.057 1.00 98.00 126 VAL A CA 1
ATOM 952 C C . VAL A 1 126 ? -19.831 2.366 23.198 1.00 98.00 126 VAL A C 1
ATOM 954 O O . VAL A 1 126 ? -20.245 1.317 23.701 1.00 98.00 126 VAL A O 1
ATOM 957 N N . ASP A 1 127 ? -20.264 3.566 23.586 1.00 97.69 127 ASP A N 1
ATOM 958 C CA . ASP A 1 127 ? -21.213 3.778 24.689 1.00 97.69 127 ASP A CA 1
ATOM 959 C C . ASP A 1 127 ? -22.676 3.600 24.267 1.00 97.69 127 ASP A C 1
ATOM 961 O O . ASP A 1 127 ? -23.540 3.324 25.101 1.00 97.69 127 ASP A O 1
ATOM 965 N N . GLY A 1 128 ? -22.970 3.775 22.979 1.00 97.50 128 GLY A N 1
ATOM 966 C CA . GLY A 1 128 ? -24.309 3.658 22.418 1.00 97.50 128 GLY A CA 1
ATOM 967 C C . GLY A 1 128 ? -24.533 2.306 21.756 1.00 97.50 128 GLY A C 1
ATOM 968 O O . GLY A 1 128 ? -25.142 1.403 22.332 1.00 97.50 128 GLY A O 1
ATOM 969 N N . ARG A 1 129 ? -24.073 2.175 20.508 1.00 96.44 129 ARG A N 1
ATOM 970 C CA . ARG A 1 129 ? -24.375 1.013 19.659 1.00 96.44 129 ARG A CA 1
ATOM 971 C C . ARG A 1 129 ? -23.764 -0.281 20.196 1.00 96.44 129 ARG A C 1
ATOM 973 O O . ARG A 1 129 ? -24.391 -1.327 20.076 1.00 96.44 129 ARG A O 1
ATOM 980 N N . LEU A 1 130 ? -22.581 -0.211 20.803 1.00 96.38 130 LEU A N 1
ATOM 981 C CA . LEU A 1 130 ? -21.848 -1.368 21.321 1.00 96.38 130 LEU A CA 1
ATOM 982 C C . LEU A 1 130 ? -21.988 -1.560 22.845 1.00 96.38 130 LEU A C 1
ATOM 984 O O . LEU A 1 130 ? -21.235 -2.330 23.440 1.00 96.38 130 LEU A O 1
ATOM 988 N N . LYS A 1 131 ? -22.957 -0.900 23.492 1.00 96.00 131 LYS A N 1
ATOM 989 C CA . LYS A 1 131 ? -23.136 -0.932 24.957 1.00 96.00 131 LYS A CA 1
ATOM 990 C C . LYS A 1 131 ? -23.321 -2.341 25.547 1.00 96.00 131 LYS A C 1
ATOM 992 O O . LYS A 1 131 ? -22.914 -2.603 26.677 1.00 96.00 131 LYS A O 1
ATOM 997 N N . ASP A 1 132 ? -23.927 -3.251 24.782 1.00 94.06 132 ASP A N 1
ATOM 998 C CA . ASP A 1 132 ? -24.301 -4.595 25.244 1.00 94.06 132 ASP A CA 1
ATOM 999 C C . ASP A 1 132 ? -23.246 -5.667 24.907 1.00 94.06 132 ASP A C 1
ATOM 1001 O O . ASP A 1 132 ? -23.345 -6.808 25.368 1.00 94.06 132 ASP A O 1
ATOM 1005 N N . VAL A 1 133 ? -22.206 -5.303 24.153 1.00 92.31 133 VAL A N 1
ATOM 1006 C CA . VAL A 1 133 ? -21.111 -6.188 23.714 1.00 92.31 133 VAL A CA 1
ATOM 1007 C C . VAL A 1 133 ? -19.786 -5.759 24.354 1.00 92.31 133 VAL A C 1
ATOM 1009 O O . VAL A 1 133 ? -19.761 -4.827 25.157 1.00 92.31 133 VAL A O 1
ATOM 1012 N N . THR A 1 134 ? -18.692 -6.452 24.040 1.00 93.31 134 THR A N 1
ATOM 1013 C CA . THR A 1 134 ? -17.324 -6.068 24.426 1.00 93.31 134 THR A CA 1
ATOM 1014 C C . THR A 1 134 ? -16.621 -5.390 23.244 1.00 93.31 134 THR A C 1
ATOM 1016 O O . THR A 1 134 ? -16.293 -6.068 22.271 1.00 93.31 134 THR A O 1
ATOM 1019 N N . PRO A 1 135 ? -16.393 -4.068 23.276 1.00 95.56 135 PRO A N 1
ATOM 1020 C CA . PRO A 1 135 ? -15.620 -3.376 22.248 1.00 95.56 135 PRO A CA 1
ATOM 1021 C C . PRO A 1 135 ? -14.117 -3.562 22.481 1.00 95.56 135 PRO A C 1
ATOM 1023 O O . PRO A 1 135 ? -13.613 -3.239 23.559 1.00 95.56 135 PRO A O 1
ATOM 1026 N N . VAL A 1 136 ? -13.395 -4.030 21.463 1.00 94.94 136 VAL A N 1
ATOM 1027 C CA . VAL A 1 136 ? -11.930 -4.156 21.484 1.00 94.94 136 VAL A CA 1
ATOM 1028 C C . VAL A 1 136 ? -11.349 -3.247 20.410 1.00 94.94 136 VAL A C 1
ATOM 1030 O O . VAL A 1 136 ? -11.437 -3.534 19.219 1.00 94.94 136 VAL A O 1
ATOM 1033 N N . ILE A 1 137 ? -10.768 -2.125 20.827 1.00 96.44 137 ILE A N 1
ATOM 1034 C CA . ILE A 1 137 ? -10.162 -1.146 19.927 1.00 96.44 137 ILE A CA 1
ATOM 1035 C C . ILE A 1 137 ? -8.671 -1.456 19.852 1.00 96.44 137 ILE A C 1
ATOM 1037 O O . ILE A 1 137 ? -8.006 -1.500 20.886 1.00 96.44 137 ILE A O 1
ATOM 1041 N N . ARG A 1 138 ? -8.130 -1.661 18.653 1.00 95.38 138 ARG A N 1
ATOM 1042 C CA . ARG A 1 138 ? -6.710 -1.942 18.434 1.00 95.38 138 ARG A CA 1
ATOM 1043 C C . ARG A 1 138 ? -6.122 -0.909 17.486 1.00 95.38 138 ARG A C 1
ATOM 1045 O O . ARG A 1 138 ? -6.573 -0.774 16.354 1.00 95.38 138 ARG A O 1
ATOM 1052 N N . ILE A 1 139 ? -5.103 -0.196 17.946 1.00 94.62 139 ILE A N 1
ATOM 1053 C CA . ILE A 1 139 ? -4.363 0.784 17.150 1.00 94.62 139 ILE A CA 1
ATOM 1054 C C . ILE A 1 139 ? -2.944 0.252 16.956 1.00 94.62 139 ILE A C 1
ATOM 1056 O O . ILE A 1 139 ? -2.195 0.137 17.924 1.00 94.62 139 ILE A O 1
ATOM 1060 N N . LEU A 1 140 ? -2.594 -0.110 15.722 1.00 93.56 140 LEU A N 1
ATOM 1061 C CA . LEU A 1 140 ? -1.280 -0.620 15.331 1.00 93.56 140 LEU A CA 1
ATOM 1062 C C . LEU A 1 140 ? -0.516 0.451 14.542 1.00 93.56 140 LEU A C 1
ATOM 1064 O O . LEU A 1 140 ? -0.973 0.907 13.495 1.00 93.56 140 LEU A O 1
ATOM 1068 N N . ILE A 1 141 ? 0.656 0.837 15.033 1.00 91.25 141 ILE A N 1
ATOM 1069 C CA . ILE A 1 141 ? 1.425 1.972 14.522 1.00 91.25 141 ILE A CA 1
ATOM 1070 C C . ILE A 1 141 ? 2.802 1.494 14.060 1.00 91.25 141 ILE A C 1
ATOM 1072 O O . ILE A 1 141 ? 3.513 0.810 14.800 1.00 91.25 141 ILE A O 1
ATOM 1076 N N . GLY A 1 142 ? 3.194 1.871 12.845 1.00 89.31 142 GLY A N 1
ATOM 1077 C CA . GLY A 1 142 ? 4.578 1.777 12.393 1.00 89.31 142 GLY A CA 1
ATOM 1078 C C . GLY A 1 142 ? 5.429 2.834 13.072 1.00 89.31 142 GLY A C 1
ATOM 1079 O O . GLY A 1 142 ? 5.107 4.015 12.974 1.00 89.31 142 GLY A O 1
ATOM 1080 N N . CYS A 1 143 ? 6.491 2.415 13.756 1.00 77.38 143 CYS A N 1
ATOM 1081 C CA . CYS A 1 143 ? 7.318 3.300 14.570 1.00 77.38 143 CYS A CA 1
ATOM 1082 C C . CYS A 1 143 ? 8.800 3.144 14.236 1.00 77.38 143 CYS A C 1
ATOM 1084 O O . CYS A 1 143 ? 9.289 2.030 14.053 1.00 77.38 143 CYS A O 1
ATOM 1086 N N . PHE A 1 144 ? 9.524 4.262 14.208 1.00 65.69 144 PHE A N 1
ATOM 1087 C CA . PHE A 1 144 ? 10.926 4.295 13.787 1.00 65.69 144 PHE A CA 1
ATOM 1088 C C . PHE A 1 144 ? 11.912 4.399 14.959 1.00 65.69 144 PHE A C 1
ATOM 1090 O O . PHE A 1 144 ? 13.120 4.228 14.775 1.00 65.69 144 PHE A O 1
ATOM 1097 N N . SER A 1 145 ? 11.448 4.711 16.178 1.00 64.81 145 SER A N 1
ATOM 1098 C CA . SER A 1 145 ? 12.354 4.945 17.310 1.00 64.81 145 SER A CA 1
ATOM 1099 C C . SER A 1 145 ? 11.733 4.718 18.688 1.00 64.81 145 SER A C 1
ATOM 1101 O O . SER A 1 145 ? 10.550 4.946 18.917 1.00 64.81 145 SER A O 1
ATOM 1103 N N . LYS A 1 146 ? 12.583 4.396 19.674 1.00 62.91 146 LYS A N 1
ATOM 1104 C CA . LYS A 1 146 ? 12.157 4.252 21.075 1.00 62.91 146 LYS A CA 1
ATOM 1105 C C . LYS A 1 146 ? 11.576 5.520 21.706 1.00 62.91 146 LYS A C 1
ATOM 1107 O O . LYS A 1 146 ? 10.857 5.419 22.693 1.00 62.91 146 LYS A O 1
ATOM 1112 N N . LYS A 1 147 ? 11.929 6.709 21.208 1.00 63.91 147 LYS A N 1
ATOM 1113 C CA . LYS A 1 147 ? 11.452 7.977 21.779 1.00 63.91 147 LYS A CA 1
ATOM 1114 C C . LYS A 1 147 ? 9.976 8.210 21.442 1.00 63.91 147 LYS A C 1
ATOM 1116 O O . LYS A 1 147 ? 9.222 8.608 22.323 1.00 63.91 147 LYS A O 1
ATOM 1121 N N . ALA A 1 148 ? 9.572 7.879 20.216 1.00 63.38 148 ALA A N 1
ATOM 1122 C CA . ALA A 1 148 ? 8.200 8.042 19.740 1.00 63.38 148 ALA A CA 1
ATOM 1123 C C . ALA A 1 148 ? 7.181 7.264 20.593 1.00 63.38 148 ALA A C 1
ATOM 1125 O O . ALA A 1 148 ? 6.086 7.737 20.845 1.00 63.38 148 ALA A O 1
ATOM 1126 N N . ILE A 1 149 ? 7.583 6.128 21.159 1.00 65.00 149 ILE A N 1
ATOM 1127 C CA . ILE A 1 149 ? 6.780 5.260 22.034 1.00 65.00 149 ILE A CA 1
ATOM 1128 C C . ILE A 1 149 ? 6.061 6.000 23.172 1.00 65.00 149 ILE A C 1
ATOM 1130 O O . ILE A 1 149 ? 4.851 5.865 23.348 1.00 65.00 149 ILE A O 1
ATOM 1134 N N . GLN A 1 150 ? 6.821 6.720 24.002 1.00 69.50 150 GLN A N 1
ATOM 1135 C CA . GLN A 1 150 ? 6.278 7.353 25.209 1.00 69.50 150 GLN A CA 1
ATOM 1136 C C . GLN A 1 150 ? 5.404 8.551 24.842 1.00 69.50 150 GLN A C 1
ATOM 1138 O O . GLN A 1 150 ? 4.351 8.768 25.445 1.00 69.50 150 GLN A O 1
ATOM 1143 N N . ASP A 1 151 ? 5.827 9.289 23.816 1.00 73.94 151 ASP A N 1
ATOM 1144 C CA . ASP A 1 151 ? 5.076 10.412 23.272 1.00 73.94 151 ASP A CA 1
ATOM 1145 C C . ASP A 1 151 ? 3.738 9.933 22.685 1.00 73.94 151 ASP A C 1
ATOM 1147 O O . ASP A 1 151 ? 2.701 10.540 22.946 1.00 73.94 151 ASP A O 1
ATOM 1151 N N . GLU A 1 152 ? 3.719 8.788 22.003 1.00 74.75 152 GLU A N 1
ATOM 1152 C CA . GLU A 1 152 ? 2.509 8.225 21.403 1.00 74.75 152 GLU A CA 1
ATOM 1153 C C . GLU A 1 152 ? 1.537 7.632 22.439 1.00 74.75 152 GLU A C 1
ATOM 1155 O O . GLU A 1 152 ? 0.324 7.799 22.312 1.00 74.75 152 GLU A O 1
ATOM 1160 N N . LEU A 1 153 ? 2.011 7.020 23.533 1.00 78.06 153 LEU A N 1
ATOM 1161 C CA . LEU A 1 153 ? 1.113 6.619 24.634 1.00 78.06 153 LEU A CA 1
ATOM 1162 C C . LEU A 1 153 ? 0.427 7.831 25.277 1.00 78.06 153 LEU A C 1
ATOM 1164 O O . LEU A 1 153 ? -0.772 7.794 25.572 1.00 78.06 153 LEU A O 1
ATOM 1168 N N . LYS A 1 154 ? 1.171 8.927 25.446 1.00 82.75 154 LYS A N 1
ATOM 1169 C CA . LYS A 1 154 ? 0.622 10.204 25.907 1.00 82.75 154 LYS A CA 1
ATOM 1170 C C . LYS A 1 154 ? -0.361 10.788 24.888 1.00 82.75 154 LYS A C 1
ATOM 1172 O O . LYS A 1 154 ? -1.398 11.317 25.290 1.00 82.75 154 LYS A O 1
ATOM 1177 N N . THR A 1 155 ? -0.083 10.661 23.592 1.00 85.44 155 THR A N 1
ATOM 1178 C CA . THR A 1 155 ? -1.023 11.014 22.519 1.00 85.44 155 THR A CA 1
ATOM 1179 C C . THR A 1 155 ? -2.329 10.233 22.653 1.00 85.44 155 THR A C 1
ATOM 1181 O O . THR A 1 155 ? -3.394 10.847 22.693 1.00 85.44 155 THR A O 1
ATOM 1184 N N . MET A 1 156 ? -2.278 8.910 22.832 1.00 88.06 156 MET A N 1
ATOM 1185 C CA . MET A 1 156 ? -3.480 8.079 23.001 1.00 88.06 156 MET A CA 1
ATOM 1186 C C . MET A 1 156 ? -4.295 8.471 24.238 1.00 88.06 156 MET A C 1
ATOM 1188 O O . MET A 1 156 ? -5.524 8.539 24.174 1.00 88.06 156 MET A O 1
ATOM 1192 N N . GLN A 1 157 ? -3.626 8.807 25.347 1.00 88.44 157 GLN A N 1
ATOM 1193 C CA . GLN A 1 157 ? -4.296 9.358 26.528 1.00 88.44 157 GLN A CA 1
ATOM 1194 C C . GLN A 1 157 ? -5.017 10.674 26.209 1.00 88.44 157 GLN A C 1
ATOM 1196 O O . GLN A 1 157 ? -6.161 10.860 26.605 1.00 88.44 157 GLN A O 1
ATOM 1201 N N . GLN A 1 158 ? -4.377 11.579 25.469 1.00 88.25 158 GLN A N 1
ATOM 1202 C CA . GLN A 1 158 ? -4.969 12.870 25.104 1.00 88.25 158 GLN A CA 1
ATOM 1203 C C . GLN A 1 158 ? -6.131 12.748 24.113 1.00 88.25 158 GLN A C 1
ATOM 1205 O O . GLN A 1 158 ? -6.995 13.622 24.093 1.00 88.25 158 GLN A O 1
ATOM 1210 N N . ILE A 1 159 ? -6.155 11.689 23.301 1.00 91.25 159 ILE A N 1
ATOM 1211 C CA . ILE A 1 159 ? -7.244 11.417 22.361 1.00 91.25 159 ILE A CA 1
ATOM 1212 C C . ILE A 1 159 ? -8.509 10.963 23.103 1.00 91.25 159 ILE A C 1
ATOM 1214 O O . ILE A 1 159 ? -9.599 11.448 22.807 1.00 91.25 159 ILE A O 1
ATOM 1218 N N . PHE A 1 160 ? -8.379 10.038 24.062 1.00 92.88 160 PHE A N 1
ATOM 1219 C CA . PHE A 1 160 ? -9.530 9.356 24.674 1.00 92.88 160 PHE A CA 1
ATOM 1220 C C . PHE A 1 160 ? -9.853 9.782 26.116 1.00 92.88 160 PHE A C 1
ATOM 1222 O O . PHE A 1 160 ? -10.891 9.374 26.640 1.00 92.88 160 PHE A O 1
ATOM 1229 N N . TRP A 1 161 ? -9.029 10.621 26.752 1.00 92.94 161 TRP A N 1
ATOM 1230 C CA . TRP A 1 161 ? -9.289 11.188 28.078 1.00 92.94 161 TRP A CA 1
ATOM 1231 C C . TRP A 1 161 ? -9.167 12.710 28.065 1.00 92.94 161 TRP A C 1
ATOM 1233 O O . TRP A 1 161 ? -8.179 13.285 27.609 1.00 92.94 161 TRP A O 1
ATOM 1243 N N . LYS A 1 162 ? -10.166 13.378 28.640 1.00 88.50 162 LYS A N 1
ATOM 1244 C CA . LYS A 1 162 ? -10.178 14.827 28.836 1.00 88.50 162 LYS A CA 1
ATOM 1245 C C . LYS A 1 162 ? -9.583 15.170 30.198 1.00 88.50 162 LYS A C 1
ATOM 1247 O O . LYS A 1 162 ? -9.925 14.547 31.198 1.00 88.50 162 LYS A O 1
ATOM 1252 N N . ASN A 1 163 ? -8.741 16.198 30.255 1.00 83.75 163 ASN A N 1
ATOM 1253 C CA . ASN A 1 163 ? -8.328 16.782 31.529 1.00 83.75 163 ASN A CA 1
ATOM 1254 C C . ASN A 1 163 ? -9.446 17.693 32.060 1.00 83.75 163 ASN A C 1
ATOM 1256 O O . ASN A 1 163 ? -9.825 18.660 31.395 1.00 83.75 163 ASN A O 1
ATOM 1260 N N . ASP A 1 164 ? -9.967 17.368 33.237 1.00 84.50 164 ASP A N 1
ATOM 1261 C CA . ASP A 1 164 ? -10.953 18.158 33.968 1.00 84.50 164 ASP A CA 1
ATOM 1262 C C . ASP A 1 164 ? -10.452 18.380 35.400 1.00 84.50 164 ASP A C 1
ATOM 1264 O O . ASP A 1 164 ? -10.371 17.449 36.203 1.00 84.50 164 ASP A O 1
ATOM 1268 N N . GLY A 1 165 ? -10.018 19.607 35.700 1.00 80.94 165 GLY A N 1
ATOM 1269 C CA . GLY A 1 165 ? -9.515 19.972 37.028 1.00 80.94 165 GLY A CA 1
ATOM 1270 C C . GLY A 1 165 ? -8.299 19.162 37.506 1.00 80.94 165 GLY A C 1
ATOM 1271 O O . GLY A 1 165 ? -8.159 18.939 38.706 1.00 80.94 165 GLY A O 1
ATOM 1272 N N . GLY A 1 166 ? -7.438 18.687 36.597 1.00 79.62 166 GLY A N 1
ATOM 1273 C CA . GLY A 1 166 ? -6.275 17.854 36.934 1.00 79.62 166 GLY A CA 1
ATOM 1274 C C . GLY A 1 166 ? -6.582 16.357 37.055 1.00 79.62 166 GLY A C 1
ATOM 1275 O O . GLY A 1 166 ? -5.684 15.577 37.363 1.00 79.62 166 GLY A O 1
ATOM 1276 N N . LYS A 1 167 ? -7.828 15.940 36.794 1.00 83.94 167 LYS A N 1
ATOM 1277 C CA . LYS A 1 167 ? -8.223 14.534 36.671 1.00 83.94 167 LYS A CA 1
ATOM 1278 C C . LYS A 1 167 ? -8.417 14.173 35.200 1.00 83.94 167 LYS A C 1
ATOM 1280 O O . LYS A 1 167 ? -9.024 14.931 34.446 1.00 83.94 167 LYS A O 1
ATOM 1285 N N . LEU A 1 168 ? -7.945 12.995 34.796 1.00 86.88 168 LEU A N 1
ATOM 1286 C CA . LEU A 1 168 ? -8.230 12.442 33.474 1.00 86.88 168 LEU A CA 1
ATOM 1287 C C . LEU A 1 168 ? -9.592 11.736 33.503 1.00 86.88 168 LEU A C 1
ATOM 1289 O O . LEU A 1 168 ? -9.781 10.730 34.194 1.00 86.88 168 LEU A O 1
ATOM 1293 N N . VAL A 1 169 ? -10.552 12.295 32.768 1.00 90.25 169 VAL A N 1
ATOM 1294 C CA . VAL A 1 169 ? -11.922 11.792 32.629 1.00 90.25 169 VAL A CA 1
ATOM 1295 C C . VAL A 1 169 ? -12.055 11.092 31.275 1.00 90.25 169 VAL A C 1
ATOM 1297 O O . VAL A 1 169 ? -11.774 11.717 30.250 1.00 90.25 169 VAL A O 1
ATOM 1300 N N . PRO A 1 170 ? -12.469 9.815 31.234 1.00 94.06 170 PRO A N 1
ATOM 1301 C CA . PRO A 1 170 ? -12.574 9.079 29.981 1.00 94.06 170 PRO A CA 1
ATOM 1302 C C . PRO A 1 170 ? -13.700 9.624 29.094 1.00 94.06 170 PRO A C 1
ATOM 1304 O O . PRO A 1 170 ? -14.776 9.978 29.584 1.00 94.06 170 PRO A O 1
ATOM 1307 N N . LEU A 1 171 ? -13.469 9.660 27.777 1.00 93.75 171 LEU A N 1
ATOM 1308 C CA . LEU A 1 171 ? -14.520 9.912 26.784 1.00 93.75 171 LEU A CA 1
ATOM 1309 C C . LEU A 1 171 ? -15.487 8.725 26.670 1.00 93.75 171 LEU A C 1
ATOM 1311 O O . LEU A 1 171 ? -16.661 8.931 26.379 1.00 93.75 171 LEU A O 1
ATOM 1315 N N . VAL A 1 172 ? -14.991 7.508 26.912 1.00 95.44 172 VAL A N 1
ATOM 1316 C CA . VAL A 1 172 ? -15.737 6.244 26.869 1.00 95.44 172 VAL A CA 1
ATOM 1317 C C . VAL A 1 172 ? -16.182 5.838 28.273 1.00 95.44 172 VAL A C 1
ATOM 1319 O O . VAL A 1 172 ? -15.375 5.763 29.198 1.00 95.44 172 VAL A O 1
ATOM 1322 N N . LYS A 1 173 ? -17.463 5.521 28.444 1.00 95.44 173 LYS A N 1
ATOM 1323 C CA . LYS A 1 173 ? -18.054 5.110 29.730 1.00 95.44 173 LYS A CA 1
ATOM 1324 C C . LYS A 1 173 ? -18.270 3.602 29.834 1.00 95.44 173 LYS A C 1
ATOM 1326 O O . LYS A 1 173 ? -18.418 3.086 30.947 1.00 95.44 173 LYS A O 1
ATOM 1331 N N . ASN A 1 174 ? -18.304 2.899 28.703 1.00 95.31 174 ASN A N 1
ATOM 1332 C CA . ASN A 1 174 ? -18.494 1.457 28.633 1.00 95.31 174 ASN A CA 1
ATOM 1333 C C . ASN A 1 174 ? -17.357 0.714 29.354 1.00 95.31 174 ASN A C 1
ATOM 1335 O O . ASN A 1 174 ? -16.226 0.667 28.880 1.00 95.31 174 ASN A O 1
ATOM 1339 N N . GLN A 1 175 ? -17.686 0.075 30.479 1.00 94.44 175 GLN A N 1
ATOM 1340 C CA . GLN A 1 175 ? -16.724 -0.625 31.341 1.00 94.44 175 GLN A CA 1
ATOM 1341 C C . GLN A 1 175 ? -16.095 -1.868 30.697 1.00 94.44 175 GLN A C 1
ATOM 1343 O O . GLN A 1 175 ? -15.107 -2.393 31.211 1.00 94.44 175 GLN A O 1
ATOM 1348 N N . LYS A 1 176 ? -16.679 -2.370 29.600 1.00 93.81 176 LYS A N 1
ATOM 1349 C CA . LYS A 1 176 ? -16.156 -3.514 28.843 1.00 93.81 176 LYS A CA 1
ATOM 1350 C C . LYS A 1 176 ? -15.177 -3.093 27.745 1.00 93.81 176 LYS A C 1
ATOM 1352 O O . LYS A 1 176 ? -14.542 -3.965 27.165 1.00 93.81 176 LYS A O 1
ATOM 1357 N N . ALA A 1 177 ? -15.083 -1.802 27.423 1.00 95.69 177 ALA A N 1
ATOM 1358 C CA . ALA A 1 177 ? -14.268 -1.332 26.312 1.00 95.69 177 ALA A CA 1
ATOM 1359 C C . ALA A 1 177 ? -12.775 -1.343 26.660 1.00 95.69 177 ALA A C 1
ATOM 1361 O O . ALA A 1 177 ? -12.347 -0.774 27.668 1.00 95.69 177 ALA A O 1
ATOM 1362 N N . VAL A 1 178 ? -11.970 -1.959 25.795 1.00 93.00 178 VAL A N 1
ATOM 1363 C CA . VAL A 1 178 ? -10.514 -2.044 25.966 1.00 93.00 178 VAL A CA 1
ATOM 1364 C C . VAL A 1 178 ? -9.817 -1.425 24.763 1.00 93.00 178 VAL A C 1
ATOM 1366 O O . VAL A 1 178 ? -10.133 -1.754 23.620 1.00 93.00 178 VAL A O 1
ATOM 1369 N N . LEU A 1 179 ? -8.846 -0.551 25.032 1.00 93.81 179 LEU A N 1
ATOM 1370 C CA . LEU A 1 179 ? -7.941 -0.003 24.028 1.00 93.81 179 LEU A CA 1
ATOM 1371 C C . LEU A 1 179 ? -6.610 -0.749 24.089 1.00 93.81 179 LEU A C 1
ATOM 1373 O O . LEU A 1 179 ? -5.952 -0.766 25.128 1.00 93.81 179 LEU A O 1
ATOM 1377 N N . HIS A 1 180 ? -6.199 -1.310 22.959 1.00 92.44 180 HIS A N 1
ATOM 1378 C CA . HIS A 1 180 ? -4.879 -1.867 22.709 1.00 92.44 180 HIS A CA 1
ATOM 1379 C C . HIS A 1 180 ? -4.105 -0.936 21.775 1.00 92.44 180 HIS A C 1
ATOM 1381 O O . HIS A 1 180 ? -4.609 -0.545 20.724 1.00 92.44 180 HIS A O 1
ATOM 1387 N N . VAL A 1 181 ? -2.864 -0.620 22.135 1.00 90.75 181 VAL A N 1
ATOM 1388 C CA . VAL A 1 181 ? -1.947 0.174 21.307 1.00 90.75 181 VAL A CA 1
ATOM 1389 C C . VAL A 1 181 ? -0.684 -0.644 21.075 1.00 90.75 181 VAL A C 1
ATOM 1391 O O . VAL A 1 181 ? -0.048 -1.101 22.029 1.00 90.75 181 VAL A O 1
ATOM 1394 N N . GLY A 1 182 ? -0.373 -0.895 19.811 1.00 89.75 182 GLY A N 1
ATOM 1395 C CA . GLY A 1 182 ? 0.746 -1.709 19.365 1.00 89.75 182 GLY A CA 1
ATOM 1396 C C . GLY A 1 182 ? 1.664 -0.884 18.484 1.00 89.75 182 GLY A C 1
ATOM 1397 O O . GLY A 1 182 ? 1.201 -0.170 17.600 1.00 89.75 182 GLY A O 1
ATOM 1398 N N . PHE A 1 183 ? 2.961 -1.000 18.715 1.00 87.75 183 PHE A N 1
ATOM 1399 C CA . PHE A 1 183 ? 3.986 -0.349 17.918 1.00 87.75 183 PHE A CA 1
ATOM 1400 C C . PHE A 1 183 ? 4.844 -1.431 17.302 1.00 87.75 183 PHE A C 1
ATOM 1402 O O . PHE A 1 183 ? 5.426 -2.245 18.021 1.00 87.75 183 PHE A O 1
ATOM 1409 N N . TYR A 1 184 ? 4.895 -1.444 15.979 1.00 87.50 184 TYR A N 1
ATOM 1410 C CA . TYR A 1 184 ? 5.620 -2.439 15.212 1.00 87.50 184 TYR A CA 1
ATOM 1411 C C . TYR A 1 184 ? 6.660 -1.741 14.335 1.00 87.50 184 TYR A C 1
ATOM 1413 O O . TYR A 1 184 ? 6.335 -0.926 13.470 1.00 87.50 184 TYR A O 1
ATOM 1421 N N . GLY A 1 185 ? 7.922 -2.058 14.589 1.00 82.88 185 GLY A N 1
ATOM 1422 C CA . GLY A 1 185 ? 9.077 -1.479 13.907 1.00 82.88 185 GLY A CA 1
ATOM 1423 C C . GLY A 1 185 ? 10.345 -2.206 14.336 1.00 82.88 185 GLY A C 1
ATOM 1424 O O . GLY A 1 185 ? 11.183 -1.610 15.022 1.00 82.88 185 GLY A O 1
ATOM 1425 N N . PRO A 1 186 ? 10.445 -3.516 14.046 1.00 77.19 186 PRO A N 1
ATOM 1426 C CA . PRO A 1 186 ? 11.440 -4.386 14.653 1.00 77.19 186 PRO A CA 1
ATOM 1427 C C . PRO A 1 186 ? 12.870 -3.922 14.352 1.00 77.19 186 PRO A C 1
ATOM 1429 O O . PRO A 1 186 ? 13.291 -3.886 13.199 1.00 77.19 186 PRO A O 1
ATOM 1432 N N . ASN A 1 187 ? 13.658 -3.597 15.387 1.00 68.50 187 ASN A N 1
ATOM 1433 C CA . ASN A 1 187 ? 15.082 -3.240 15.254 1.00 68.50 187 ASN A CA 1
ATOM 1434 C C . ASN A 1 187 ? 15.994 -4.401 15.627 1.00 68.50 187 ASN A C 1
ATOM 1436 O O . ASN A 1 187 ? 16.687 -4.416 16.645 1.00 68.50 187 ASN A O 1
ATOM 1440 N N . LEU A 1 188 ? 15.981 -5.394 14.766 1.00 59.75 188 LEU A N 1
ATOM 1441 C CA . LEU A 1 188 ? 16.635 -6.660 15.013 1.00 59.75 188 LEU A CA 1
ATOM 1442 C C . LEU A 1 188 ? 18.153 -6.469 15.019 1.00 59.75 188 LEU A C 1
ATOM 1444 O O . LEU A 1 188 ? 18.786 -6.298 13.983 1.00 59.75 188 LEU A O 1
ATOM 1448 N N . LYS A 1 189 ? 18.754 -6.486 16.212 1.00 51.06 189 LYS A N 1
ATOM 1449 C CA . LYS A 1 189 ? 20.207 -6.621 16.351 1.00 51.06 189 LYS A CA 1
ATOM 1450 C C . LYS A 1 189 ? 20.561 -8.082 16.131 1.00 51.06 189 LYS A C 1
ATOM 1452 O O . LYS A 1 189 ? 20.107 -8.927 16.902 1.00 51.06 189 LYS A O 1
ATOM 1457 N N . ILE A 1 190 ? 21.385 -8.383 15.134 1.00 45.69 190 ILE A N 1
ATOM 1458 C CA . ILE A 1 190 ? 21.966 -9.722 14.996 1.00 45.69 190 ILE A CA 1
ATOM 1459 C C . ILE A 1 190 ? 23.088 -9.854 16.043 1.00 45.69 190 ILE A C 1
ATOM 1461 O O . ILE A 1 190 ? 24.057 -9.101 15.968 1.00 45.69 190 ILE A O 1
ATOM 1465 N N . PRO A 1 191 ? 22.966 -10.726 17.068 1.00 36.44 191 PRO A N 1
ATOM 1466 C CA . PRO A 1 191 ? 23.965 -10.835 18.133 1.00 36.44 191 PRO A CA 1
ATOM 1467 C C . PRO A 1 191 ? 25.314 -11.368 17.630 1.00 36.44 191 PRO A C 1
ATOM 1469 O O . PRO A 1 191 ? 25.348 -12.281 16.806 1.00 36.44 191 PRO A O 1
ATOM 1472 N N . ASP A 1 192 ? 26.416 -10.901 18.226 1.00 35.88 192 ASP A N 1
ATOM 1473 C CA . ASP A 1 192 ? 27.794 -11.299 17.884 1.00 35.88 192 ASP A CA 1
ATOM 1474 C C . ASP A 1 192 ? 28.048 -12.816 17.972 1.00 35.88 192 ASP A C 1
ATOM 1476 O O . ASP A 1 192 ? 28.863 -13.349 17.228 1.00 35.88 192 ASP A O 1
ATOM 1480 N N . PHE A 1 193 ? 27.329 -13.556 18.824 1.00 34.06 193 PHE A N 1
ATOM 1481 C CA . PHE A 1 193 ? 27.433 -15.023 18.900 1.00 34.06 193 PHE A CA 1
ATOM 1482 C C . PHE A 1 193 ? 26.907 -15.724 17.636 1.00 34.06 193 PHE A C 1
ATOM 1484 O O . PHE A 1 193 ? 27.392 -16.802 17.278 1.00 34.06 193 PHE A O 1
ATOM 1491 N N . ILE A 1 194 ? 25.979 -15.090 16.904 1.00 36.09 194 ILE A N 1
ATOM 1492 C CA . ILE A 1 194 ? 25.569 -15.593 15.597 1.00 36.09 194 ILE A CA 1
ATOM 1493 C C . ILE A 1 194 ? 26.734 -15.465 14.610 1.00 36.09 194 ILE A C 1
ATOM 1495 O O . ILE A 1 194 ? 26.770 -16.278 13.719 1.00 36.09 194 ILE A O 1
ATOM 1499 N N . SER A 1 195 ? 27.774 -14.638 14.794 1.00 34.44 195 SER A N 1
ATOM 1500 C CA . SER A 1 195 ? 28.992 -14.664 13.944 1.00 34.44 195 SER A CA 1
ATOM 1501 C C . SER A 1 195 ? 29.571 -16.078 13.734 1.00 34.44 195 SER A C 1
ATOM 1503 O O . SER A 1 195 ? 30.012 -16.410 12.637 1.00 34.44 195 SER A O 1
ATOM 1505 N N . ASN A 1 196 ? 29.484 -16.962 14.736 1.00 32.25 196 ASN A N 1
ATOM 1506 C CA . ASN A 1 196 ? 30.013 -18.330 14.655 1.00 32.25 196 ASN A CA 1
ATOM 1507 C C . ASN A 1 196 ? 29.043 -19.332 13.995 1.00 32.25 196 ASN A C 1
ATOM 1509 O O . ASN A 1 196 ? 29.485 -20.247 13.305 1.00 32.25 196 ASN A O 1
ATOM 1513 N N . ILE A 1 197 ? 27.725 -19.148 14.142 1.00 33.91 197 ILE A N 1
ATOM 1514 C CA . ILE A 1 197 ? 26.698 -19.952 13.441 1.00 33.91 197 ILE A CA 1
ATOM 1515 C C . ILE A 1 197 ? 26.500 -19.431 12.013 1.00 33.91 197 ILE A C 1
ATOM 1517 O O . ILE A 1 197 ? 26.381 -20.208 11.072 1.00 33.91 197 ILE A O 1
ATOM 1521 N N . LEU A 1 198 ? 26.564 -18.114 11.839 1.00 34.97 198 LEU A N 1
ATOM 1522 C CA . LEU A 1 198 ? 26.729 -17.406 10.586 1.00 34.97 198 LEU A CA 1
ATOM 1523 C C . LEU A 1 198 ? 28.058 -17.744 9.946 1.00 34.97 198 LEU A C 1
ATOM 1525 O O . LEU A 1 198 ? 28.065 -17.675 8.761 1.00 34.97 198 LEU A O 1
ATOM 1529 N N . GLN A 1 199 ? 29.147 -18.221 10.541 1.00 34.56 199 GLN A N 1
ATOM 1530 C CA . GLN A 1 199 ? 30.214 -18.778 9.677 1.00 34.56 199 GLN A CA 1
ATOM 1531 C C . GLN A 1 199 ? 29.735 -20.033 8.906 1.00 34.56 199 GLN A C 1
ATOM 1533 O O . GLN A 1 199 ? 30.081 -20.220 7.737 1.00 34.56 199 GLN A O 1
ATOM 1538 N N . GLY A 1 200 ? 28.836 -20.830 9.498 1.00 32.88 200 GLY A N 1
ATOM 1539 C CA . GLY A 1 200 ? 28.129 -21.950 8.854 1.00 32.88 200 GLY A CA 1
ATOM 1540 C C . GLY A 1 200 ? 26.965 -21.534 7.937 1.00 32.88 200 GLY A C 1
ATOM 1541 O O . GLY A 1 200 ? 26.759 -22.119 6.879 1.00 32.88 200 GLY A O 1
ATOM 1542 N N . ALA A 1 201 ? 26.217 -20.492 8.306 1.00 33.94 201 ALA A N 1
ATOM 1543 C CA . ALA A 1 201 ? 25.118 -19.953 7.508 1.00 33.94 201 ALA A CA 1
ATOM 1544 C C . ALA A 1 201 ? 25.578 -18.889 6.502 1.00 33.94 201 ALA A C 1
ATOM 1546 O O . ALA A 1 201 ? 24.937 -18.745 5.493 1.00 33.94 201 ALA A O 1
ATOM 1547 N N . VAL A 1 202 ? 26.715 -18.223 6.669 1.00 34.72 202 VAL A N 1
ATOM 1548 C CA . VAL A 1 202 ? 27.471 -17.413 5.685 1.00 34.72 202 VAL A CA 1
ATOM 1549 C C . VAL A 1 202 ? 28.086 -18.381 4.703 1.00 34.72 202 VAL A C 1
ATOM 1551 O O . VAL A 1 202 ? 27.896 -18.206 3.521 1.00 34.72 202 VAL A O 1
ATOM 1554 N N . SER A 1 203 ? 28.658 -19.511 5.119 1.00 37.88 203 SER A N 1
ATOM 1555 C CA . SER A 1 203 ? 28.938 -20.589 4.156 1.00 37.88 203 SER A CA 1
ATOM 1556 C C . SER A 1 203 ? 27.678 -21.259 3.583 1.00 37.88 203 SER A C 1
ATOM 1558 O O . SER A 1 203 ? 27.814 -22.125 2.734 1.00 37.88 203 SER A O 1
ATOM 1560 N N . GLY A 1 204 ? 26.465 -20.852 3.978 1.00 37.34 204 GLY A N 1
ATOM 1561 C CA . GLY A 1 204 ? 25.185 -21.198 3.352 1.00 37.34 204 GLY A CA 1
ATOM 1562 C C . GLY A 1 204 ? 24.669 -20.096 2.419 1.00 37.34 204 GLY A C 1
ATOM 1563 O O . GLY A 1 204 ? 24.405 -20.368 1.266 1.00 37.34 204 GLY A O 1
ATOM 1564 N N . ILE A 1 205 ? 24.615 -18.844 2.870 1.00 37.66 205 ILE A N 1
ATOM 1565 C CA . ILE A 1 205 ? 24.183 -17.622 2.186 1.00 37.66 205 ILE A CA 1
ATOM 1566 C C . ILE A 1 205 ? 25.239 -17.179 1.187 1.00 37.66 205 ILE A C 1
ATOM 1568 O O . ILE A 1 205 ? 24.907 -16.984 0.039 1.00 37.66 205 ILE A O 1
ATOM 1572 N N . THR A 1 206 ? 26.516 -17.104 1.548 1.00 41.12 206 THR A N 1
ATOM 1573 C CA . THR A 1 206 ? 27.634 -16.968 0.602 1.00 41.12 206 THR A CA 1
ATOM 1574 C C . THR A 1 206 ? 27.750 -18.200 -0.271 1.00 41.12 206 THR A C 1
ATOM 1576 O O . THR A 1 206 ? 28.149 -18.052 -1.408 1.00 41.12 206 THR A O 1
ATOM 1579 N N . ARG A 1 207 ? 27.359 -19.406 0.166 1.00 42.12 207 ARG A N 1
ATOM 1580 C CA . ARG A 1 207 ? 27.247 -20.550 -0.756 1.00 42.12 207 ARG A CA 1
ATOM 1581 C C . ARG A 1 207 ? 26.029 -20.465 -1.644 1.00 42.12 207 ARG A C 1
ATOM 1583 O O . ARG A 1 207 ? 26.132 -21.020 -2.703 1.00 42.12 207 ARG A O 1
ATOM 1590 N N . VAL A 1 208 ? 24.937 -19.794 -1.308 1.00 42.97 208 VAL A N 1
ATOM 1591 C CA . VAL A 1 208 ? 23.704 -19.712 -2.119 1.00 42.97 208 VAL A CA 1
ATOM 1592 C C . VAL A 1 208 ? 23.692 -18.466 -2.982 1.00 42.97 208 VAL A C 1
ATOM 1594 O O . VAL A 1 208 ? 23.218 -18.506 -4.103 1.00 42.97 208 VAL A O 1
ATOM 1597 N N . LEU A 1 209 ? 24.317 -17.395 -2.521 1.00 45.31 209 LEU A N 1
ATOM 1598 C CA . LEU A 1 209 ? 24.803 -16.319 -3.352 1.00 45.31 209 LEU A CA 1
ATOM 1599 C C . LEU A 1 209 ? 25.892 -16.909 -4.248 1.00 45.31 209 LEU A C 1
ATOM 1601 O O . LEU A 1 209 ? 25.690 -16.876 -5.433 1.00 45.31 209 LEU A O 1
ATOM 1605 N N . ASN A 1 210 ? 26.931 -17.618 -3.801 1.00 43.94 210 ASN A N 1
ATOM 1606 C CA . ASN A 1 210 ? 27.894 -18.227 -4.744 1.00 43.94 210 ASN A CA 1
ATOM 1607 C C . ASN A 1 210 ? 27.314 -19.359 -5.611 1.00 43.94 210 ASN A C 1
ATOM 1609 O O . ASN A 1 210 ? 27.771 -19.508 -6.729 1.00 43.94 210 ASN A O 1
ATOM 1613 N N . VAL A 1 211 ? 26.341 -20.159 -5.157 1.00 41.91 211 VAL A N 1
ATOM 1614 C CA . VAL A 1 211 ? 25.720 -21.280 -5.903 1.00 41.91 211 VAL A CA 1
ATOM 1615 C C . VAL A 1 211 ? 24.650 -20.745 -6.836 1.00 41.91 211 VAL A C 1
ATOM 1617 O O . VAL A 1 211 ? 24.641 -21.094 -8.011 1.00 41.91 211 VAL A O 1
ATOM 1620 N N . GLY A 1 212 ? 23.813 -19.834 -6.354 1.00 42.41 212 GLY A N 1
ATOM 1621 C CA . GLY A 1 212 ? 22.926 -19.011 -7.159 1.00 42.41 212 GLY A CA 1
ATOM 1622 C C . GLY A 1 212 ? 23.713 -18.260 -8.228 1.00 42.41 212 GLY A C 1
ATOM 1623 O O . GLY A 1 212 ? 23.457 -18.433 -9.411 1.00 42.41 212 GLY A O 1
ATOM 1624 N N . LEU A 1 213 ? 24.714 -17.482 -7.832 1.00 42.62 213 LEU A N 1
ATOM 1625 C CA . LEU A 1 213 ? 25.601 -16.727 -8.716 1.00 42.62 213 LEU A CA 1
ATOM 1626 C C . LEU A 1 213 ? 26.547 -17.637 -9.511 1.00 42.62 213 LEU A C 1
ATOM 1628 O O . LEU A 1 213 ? 27.127 -17.154 -10.467 1.00 42.62 213 LEU A O 1
ATOM 1632 N N . SER A 1 214 ? 26.691 -18.932 -9.191 1.00 39.38 214 SER A N 1
ATOM 1633 C CA . SER A 1 214 ? 27.341 -19.926 -10.068 1.00 39.38 214 SER A CA 1
ATOM 1634 C C . SER A 1 214 ? 26.373 -20.531 -11.090 1.00 39.38 214 SER A C 1
ATOM 1636 O O . SER A 1 214 ? 26.786 -20.846 -12.205 1.00 39.38 214 SER A O 1
ATOM 1638 N N . GLY A 1 215 ? 25.079 -20.629 -10.765 1.00 39.72 215 GLY A N 1
ATOM 1639 C CA . GLY A 1 215 ? 24.007 -20.926 -11.723 1.00 39.72 215 GLY A CA 1
ATOM 1640 C C . GLY A 1 215 ? 23.765 -19.748 -12.671 1.00 39.72 215 GLY A C 1
ATOM 1641 O O . GLY A 1 215 ? 23.645 -19.929 -13.875 1.00 39.72 215 GLY A O 1
ATOM 1642 N N . ALA A 1 216 ? 23.858 -18.524 -12.150 1.00 44.56 216 ALA A N 1
ATOM 1643 C CA . ALA A 1 216 ? 24.005 -17.276 -12.892 1.00 44.56 216 ALA A CA 1
ATOM 1644 C C . ALA A 1 216 ? 25.490 -16.894 -13.046 1.00 44.56 216 ALA A C 1
ATOM 1646 O O . ALA A 1 216 ? 25.842 -15.715 -12.985 1.00 44.56 216 ALA A O 1
ATOM 1647 N N . SER A 1 217 ? 26.374 -17.884 -13.240 1.00 46.75 217 SER A N 1
ATOM 1648 C CA . SER A 1 217 ? 27.827 -17.669 -13.379 1.00 46.75 217 SER A CA 1
ATOM 1649 C C . SER A 1 217 ? 28.159 -16.645 -14.445 1.00 46.75 217 SER A C 1
ATOM 1651 O O . SER A 1 217 ? 29.139 -15.932 -14.298 1.00 46.75 217 SER A O 1
ATOM 1653 N N . TRP A 1 218 ? 27.331 -16.489 -15.475 1.00 51.59 218 TRP A N 1
ATOM 1654 C CA . TRP A 1 218 ? 27.467 -15.428 -16.468 1.00 51.59 218 TRP A CA 1
ATOM 1655 C C . TRP A 1 218 ? 27.306 -14.011 -15.873 1.00 51.59 218 TRP A C 1
ATOM 1657 O O . TRP A 1 218 ? 28.086 -13.126 -16.215 1.00 51.59 218 TRP A O 1
ATOM 1667 N N . LEU A 1 219 ? 26.370 -13.787 -14.940 1.00 50.03 219 LEU A N 1
ATOM 1668 C CA . LEU A 1 219 ? 26.130 -12.487 -14.298 1.00 50.03 219 LEU A CA 1
ATOM 1669 C C . LEU A 1 219 ? 27.375 -12.041 -13.516 1.00 50.03 219 LEU A C 1
ATOM 1671 O O . LEU A 1 219 ? 27.817 -10.891 -13.604 1.00 50.03 219 LEU A O 1
ATOM 1675 N N . PHE A 1 220 ? 27.982 -12.990 -12.799 1.00 47.09 220 PHE A N 1
ATOM 1676 C CA . PHE A 1 220 ? 29.211 -12.768 -12.046 1.00 47.09 220 PHE A CA 1
ATOM 1677 C C . PHE A 1 220 ? 30.454 -12.743 -12.928 1.00 47.09 220 PHE A C 1
ATOM 1679 O O . PHE A 1 220 ? 31.310 -11.896 -12.706 1.00 47.09 220 PHE A O 1
ATOM 1686 N N . ASN A 1 221 ? 30.565 -13.622 -13.925 1.00 49.53 221 ASN A N 1
ATOM 1687 C CA . ASN A 1 221 ? 31.771 -13.794 -14.736 1.00 49.53 221 ASN A CA 1
ATOM 1688 C C . ASN A 1 221 ? 31.878 -12.821 -15.914 1.00 49.53 221 ASN A C 1
ATOM 1690 O O . ASN A 1 221 ? 32.976 -12.701 -16.442 1.00 49.53 221 ASN A O 1
ATOM 1694 N N . HIS A 1 222 ? 30.802 -12.148 -16.342 1.00 50.31 222 HIS A N 1
ATOM 1695 C CA . HIS A 1 222 ? 30.854 -11.249 -17.507 1.00 50.31 222 HIS A CA 1
ATOM 1696 C C . HIS A 1 222 ? 30.527 -9.773 -17.232 1.00 50.31 222 HIS A C 1
ATOM 1698 O O . HIS A 1 222 ? 30.831 -8.961 -18.103 1.00 50.31 222 HIS A O 1
ATOM 1704 N N . LYS A 1 223 ? 29.893 -9.370 -16.109 1.00 54.78 223 LYS A N 1
ATOM 1705 C CA . LYS A 1 223 ? 29.376 -7.978 -16.018 1.00 54.78 223 LYS A CA 1
ATOM 1706 C C . LYS A 1 223 ? 29.382 -7.271 -14.657 1.00 54.78 223 LYS A C 1
ATOM 1708 O O . LYS A 1 223 ? 29.263 -6.052 -14.650 1.00 54.78 223 LYS A O 1
ATOM 1713 N N . PHE A 1 224 ? 29.659 -7.926 -13.525 1.00 59.34 224 PHE A N 1
ATOM 1714 C CA . PHE A 1 224 ? 30.147 -7.204 -12.325 1.00 59.34 224 PHE A CA 1
ATOM 1715 C C . PHE A 1 224 ? 31.641 -6.835 -12.448 1.00 59.34 224 PHE A C 1
ATOM 1717 O O . PHE A 1 224 ? 32.382 -6.785 -11.467 1.00 59.34 224 PHE A O 1
ATOM 1724 N N . GLU A 1 225 ? 32.126 -6.593 -13.669 1.00 62.31 225 GLU A N 1
ATOM 1725 C CA . GLU A 1 225 ? 33.507 -6.188 -13.936 1.00 62.31 225 GLU A CA 1
ATOM 1726 C C . GLU A 1 225 ? 33.874 -4.891 -13.252 1.00 62.31 225 GLU A C 1
ATOM 1728 O O . GLU A 1 225 ? 35.016 -4.745 -12.848 1.00 62.31 225 GLU A O 1
ATOM 1733 N N . GLN A 1 226 ? 32.907 -4.014 -13.038 1.00 65.94 226 GLN A N 1
ATOM 1734 C CA . GLN A 1 226 ? 33.060 -2.774 -12.296 1.00 65.94 226 GLN A CA 1
ATOM 1735 C C . GLN A 1 226 ? 33.347 -2.942 -10.796 1.00 65.94 226 GLN A C 1
ATOM 1737 O O . GLN A 1 226 ? 33.530 -1.935 -10.131 1.00 65.94 226 GLN A O 1
ATOM 1742 N N . ILE A 1 227 ? 33.352 -4.159 -10.242 1.00 65.75 227 ILE A N 1
ATOM 1743 C CA . ILE A 1 227 ? 33.619 -4.413 -8.818 1.00 65.75 227 ILE A CA 1
ATOM 1744 C C . ILE A 1 227 ? 34.976 -5.108 -8.659 1.00 65.75 227 ILE A C 1
ATOM 1746 O O . ILE A 1 227 ? 35.215 -6.126 -9.314 1.00 65.75 227 ILE A O 1
ATOM 1750 N N . ASP A 1 228 ? 35.841 -4.571 -7.791 1.00 63.53 228 ASP A N 1
ATOM 1751 C CA . ASP A 1 228 ? 37.209 -5.076 -7.567 1.00 63.53 228 ASP A CA 1
ATOM 1752 C C . ASP A 1 228 ? 37.237 -6.415 -6.810 1.00 63.53 228 ASP A C 1
ATOM 1754 O O . ASP A 1 228 ? 37.870 -7.367 -7.263 1.00 63.53 228 ASP A O 1
ATOM 1758 N N . ASP A 1 229 ? 36.500 -6.520 -5.698 1.00 67.75 229 ASP A N 1
ATOM 1759 C CA . ASP A 1 229 ? 36.336 -7.758 -4.923 1.00 67.75 229 ASP A CA 1
ATOM 1760 C C . ASP A 1 229 ? 34.851 -8.123 -4.816 1.00 67.75 229 ASP A C 1
ATOM 1762 O O . ASP A 1 229 ? 34.126 -7.685 -3.920 1.00 67.75 229 ASP A O 1
ATOM 1766 N N . ARG A 1 230 ? 34.378 -8.922 -5.778 1.00 62.59 230 ARG A N 1
ATOM 1767 C CA . ARG A 1 230 ? 32.959 -9.290 -5.900 1.00 62.59 230 ARG A CA 1
ATOM 1768 C C . ARG A 1 230 ? 32.465 -10.148 -4.733 1.00 62.59 230 ARG A C 1
ATOM 1770 O O . ARG A 1 230 ? 31.305 -10.029 -4.348 1.00 62.59 230 ARG A O 1
ATOM 1777 N N . ALA A 1 231 ? 33.322 -11.004 -4.176 1.00 62.22 231 ALA A N 1
ATOM 1778 C CA . ALA A 1 231 ? 32.955 -11.867 -3.056 1.00 62.22 231 ALA A CA 1
ATOM 1779 C C . ALA A 1 231 ? 32.825 -11.047 -1.765 1.00 62.22 231 ALA A C 1
ATOM 1781 O O . ALA A 1 231 ? 31.828 -11.179 -1.051 1.00 62.22 231 ALA A O 1
ATOM 1782 N N . ALA A 1 232 ? 33.777 -10.144 -1.509 1.00 62.12 232 ALA A N 1
ATOM 1783 C CA . ALA A 1 232 ? 33.690 -9.219 -0.384 1.00 62.12 232 ALA A CA 1
ATOM 1784 C C . ALA A 1 232 ? 32.542 -8.214 -0.544 1.00 62.12 232 ALA A C 1
ATOM 1786 O O . ALA A 1 232 ? 31.909 -7.861 0.446 1.00 62.12 232 ALA A O 1
ATOM 1787 N N . PHE A 1 233 ? 32.216 -7.797 -1.772 1.00 58.91 233 PHE A N 1
ATOM 1788 C CA . PHE A 1 233 ? 31.068 -6.931 -2.036 1.00 58.91 233 PHE A CA 1
ATOM 1789 C C . PHE A 1 233 ? 29.740 -7.591 -1.641 1.00 58.91 233 PHE A C 1
ATOM 1791 O O . PHE A 1 233 ? 28.914 -6.975 -0.971 1.00 58.91 233 PHE A O 1
ATOM 1798 N N . VAL A 1 234 ? 29.541 -8.859 -2.006 1.00 57.97 234 VAL A N 1
ATOM 1799 C CA . VAL A 1 234 ? 28.334 -9.615 -1.635 1.00 57.97 234 VAL A CA 1
ATOM 1800 C C . VAL A 1 234 ? 28.249 -9.825 -0.122 1.00 57.97 234 VAL A C 1
ATOM 1802 O O . VAL A 1 234 ? 27.191 -9.609 0.470 1.00 57.97 234 VAL A O 1
ATOM 1805 N N . ASP A 1 235 ? 29.363 -10.192 0.513 1.00 56.81 235 ASP A N 1
ATOM 1806 C CA . ASP A 1 235 ? 29.442 -10.336 1.970 1.00 56.81 235 ASP A CA 1
ATOM 1807 C C . ASP A 1 235 ? 29.197 -8.999 2.697 1.00 56.81 235 ASP A C 1
ATOM 1809 O O . ASP A 1 235 ? 28.535 -8.961 3.735 1.00 56.81 235 ASP A O 1
ATOM 1813 N N . MET A 1 236 ? 29.650 -7.882 2.123 1.00 61.12 236 MET A N 1
ATOM 1814 C CA . MET A 1 236 ? 29.363 -6.538 2.619 1.00 61.12 236 MET A CA 1
ATOM 1815 C C . MET A 1 236 ? 27.876 -6.190 2.484 1.00 61.12 236 MET A C 1
ATOM 1817 O O . MET A 1 236 ? 27.291 -5.775 3.478 1.00 61.12 236 MET A O 1
ATOM 1821 N N . ILE A 1 237 ? 27.241 -6.361 1.315 1.00 57.00 237 ILE A N 1
ATOM 1822 C CA . ILE A 1 237 ? 25.797 -6.091 1.144 1.00 57.00 237 ILE A CA 1
ATOM 1823 C C . ILE A 1 237 ? 24.992 -6.859 2.195 1.00 57.00 237 ILE A C 1
ATOM 1825 O O . ILE A 1 237 ? 24.135 -6.289 2.870 1.00 57.00 237 ILE A O 1
ATOM 1829 N N . HIS A 1 238 ? 25.345 -8.126 2.400 1.00 55.19 238 HIS A N 1
ATOM 1830 C CA . HIS A 1 238 ? 24.776 -8.969 3.440 1.00 55.19 238 HIS A CA 1
ATOM 1831 C C . HIS A 1 238 ? 24.967 -8.376 4.847 1.00 55.19 238 HIS A C 1
ATOM 1833 O O . HIS A 1 238 ? 23.979 -8.143 5.545 1.00 55.19 238 HIS A O 1
ATOM 1839 N N . LYS A 1 239 ? 26.209 -8.075 5.254 1.00 55.44 239 LYS A N 1
ATOM 1840 C CA . LYS A 1 239 ? 26.531 -7.511 6.579 1.00 55.44 239 LYS A CA 1
ATOM 1841 C C . LYS A 1 239 ? 25.865 -6.161 6.825 1.00 55.44 239 LYS A C 1
ATOM 1843 O O . LYS A 1 239 ? 25.350 -5.935 7.918 1.00 55.44 239 LYS A O 1
ATOM 1848 N N . THR A 1 240 ? 25.840 -5.282 5.827 1.00 53.69 240 THR A N 1
ATOM 1849 C CA . THR A 1 240 ? 25.278 -3.937 5.961 1.00 53.69 240 THR A CA 1
ATOM 1850 C C . THR A 1 240 ? 23.764 -3.980 6.114 1.00 53.69 240 THR A C 1
ATOM 1852 O O . THR A 1 240 ? 23.240 -3.348 7.031 1.00 53.69 240 THR A O 1
ATOM 1855 N N . ILE A 1 241 ? 23.065 -4.770 5.293 1.00 53.91 241 ILE A N 1
ATOM 1856 C CA . ILE A 1 241 ? 21.607 -4.929 5.401 1.00 53.91 241 ILE A CA 1
ATOM 1857 C C . ILE A 1 241 ? 21.233 -5.545 6.756 1.00 53.91 241 ILE A C 1
ATOM 1859 O O . ILE A 1 241 ? 20.313 -5.066 7.414 1.00 53.91 241 ILE A O 1
ATOM 1863 N N . ILE A 1 242 ? 21.999 -6.536 7.215 1.00 50.88 242 ILE A N 1
ATOM 1864 C CA . ILE A 1 242 ? 21.856 -7.148 8.543 1.00 50.88 242 ILE A CA 1
ATOM 1865 C C . ILE A 1 242 ? 22.085 -6.153 9.686 1.00 50.88 242 ILE A C 1
ATOM 1867 O O . ILE A 1 242 ? 21.428 -6.228 10.723 1.00 50.88 242 ILE A O 1
ATOM 1871 N N . SER A 1 243 ? 23.041 -5.242 9.522 1.00 48.28 243 SER A N 1
ATOM 1872 C CA . SER A 1 243 ? 23.401 -4.257 10.545 1.00 48.28 243 SER A CA 1
ATOM 1873 C C . SER A 1 243 ? 22.487 -3.027 10.567 1.00 48.28 243 SER A C 1
ATOM 1875 O O . SER A 1 243 ? 22.615 -2.190 11.464 1.00 48.28 243 SER A O 1
ATOM 1877 N N . SER A 1 244 ? 21.577 -2.898 9.594 1.00 48.09 244 SER A N 1
ATOM 1878 C CA . SER A 1 244 ? 20.693 -1.742 9.477 1.00 48.09 244 SER A CA 1
ATOM 1879 C C . SER A 1 244 ? 19.634 -1.756 10.591 1.00 48.09 244 SER A C 1
ATOM 1881 O O . SER A 1 244 ? 18.876 -2.722 10.704 1.00 48.09 244 SER A O 1
ATOM 1883 N N . PRO A 1 245 ? 19.531 -0.706 11.429 1.00 45.81 245 PRO A N 1
ATOM 1884 C CA . PRO A 1 245 ? 18.472 -0.613 12.427 1.00 45.81 245 PRO A CA 1
ATOM 1885 C C . PRO A 1 245 ? 17.106 -0.503 11.729 1.00 45.81 245 PRO A C 1
ATOM 1887 O O . PRO A 1 245 ? 16.932 0.376 10.897 1.00 45.81 245 PRO A O 1
ATOM 1890 N N . ALA A 1 246 ? 16.172 -1.401 12.074 1.00 52.69 246 ALA A N 1
ATOM 1891 C CA . ALA A 1 246 ? 14.768 -1.454 11.629 1.00 52.69 246 ALA A CA 1
ATOM 1892 C C . ALA A 1 246 ? 14.520 -1.004 10.176 1.00 52.69 246 ALA A C 1
ATOM 1894 O O . ALA A 1 246 ? 14.157 0.140 9.916 1.00 52.69 246 ALA A O 1
ATOM 1895 N N . GLY A 1 247 ? 14.688 -1.929 9.225 1.00 59.62 247 GLY A N 1
ATOM 1896 C CA . GLY A 1 247 ? 14.390 -1.687 7.807 1.00 59.62 247 GLY A CA 1
ATOM 1897 C C . GLY A 1 247 ? 12.910 -1.811 7.419 1.00 59.62 247 GLY A C 1
ATOM 1898 O O . GLY A 1 247 ? 12.582 -1.506 6.277 1.00 59.62 247 GLY A O 1
ATOM 1899 N N . SER A 1 248 ? 12.046 -2.254 8.341 1.00 77.00 248 SER A N 1
ATOM 1900 C CA . SER A 1 248 ? 10.605 -2.429 8.130 1.00 77.00 248 SER A CA 1
ATOM 1901 C C . SER A 1 248 ? 9.802 -1.953 9.342 1.00 77.00 248 SER A C 1
ATOM 1903 O O . SER A 1 248 ? 10.239 -2.062 10.491 1.00 77.00 248 SER A O 1
ATOM 1905 N N . TRP A 1 249 ? 8.603 -1.447 9.076 1.00 83.62 249 TRP A N 1
ATOM 1906 C CA . TRP A 1 249 ? 7.579 -1.064 10.045 1.00 83.62 249 TRP A CA 1
ATOM 1907 C C . TRP A 1 249 ? 6.195 -1.217 9.406 1.00 83.62 249 TRP A C 1
ATOM 1909 O O . TRP A 1 249 ? 6.067 -1.392 8.191 1.00 83.62 249 TRP A O 1
ATOM 1919 N N . ASN A 1 250 ? 5.138 -1.119 10.216 1.00 91.31 250 ASN A N 1
ATOM 1920 C CA . ASN A 1 250 ? 3.775 -1.139 9.696 1.00 91.31 250 ASN A CA 1
ATOM 1921 C C . ASN A 1 250 ? 3.513 0.146 8.907 1.00 91.31 250 ASN A C 1
ATOM 1923 O O . ASN A 1 250 ? 3.558 1.247 9.452 1.00 91.31 250 ASN A O 1
ATOM 1927 N N . HIS A 1 251 ? 3.185 0.008 7.635 1.00 93.12 251 HIS A N 1
ATOM 1928 C CA . HIS A 1 251 ? 2.818 1.115 6.763 1.00 93.12 251 HIS A CA 1
ATOM 1929 C C . HIS A 1 251 ? 1.442 0.919 6.100 1.00 93.12 251 HIS A C 1
ATOM 1931 O O . HIS A 1 251 ? 0.918 1.851 5.480 1.00 93.12 251 HIS A O 1
ATOM 1937 N N . GLY A 1 252 ? 0.784 -0.219 6.353 1.00 95.44 252 GLY A N 1
ATOM 1938 C CA . GLY A 1 252 ? -0.636 -0.431 6.090 1.00 95.44 252 GLY A CA 1
ATOM 1939 C C . GLY A 1 252 ? -1.512 0.614 6.783 1.00 95.44 252 GLY A C 1
ATOM 1940 O O . GLY A 1 252 ? -1.393 0.828 7.996 1.00 95.44 252 GLY A O 1
ATOM 1941 N N . LYS A 1 253 ? -2.417 1.242 6.021 1.00 96.69 253 LYS A N 1
ATOM 1942 C CA . LYS A 1 253 ? -3.442 2.162 6.541 1.00 96.69 253 LYS A CA 1
ATOM 1943 C C . LYS A 1 253 ? -4.814 1.524 6.407 1.00 96.69 253 LYS A C 1
ATOM 1945 O O . LYS A 1 253 ? -5.309 1.325 5.293 1.00 96.69 253 LYS A O 1
ATOM 1950 N N . ILE A 1 254 ? -5.397 1.160 7.540 1.00 97.69 254 ILE A N 1
ATOM 1951 C CA . ILE A 1 254 ? -6.645 0.402 7.619 1.00 97.69 254 ILE A CA 1
ATOM 1952 C C . ILE A 1 254 ? -7.494 1.001 8.733 1.00 97.69 254 ILE A C 1
ATOM 1954 O O . ILE A 1 254 ? -6.985 1.301 9.809 1.00 97.69 254 ILE A O 1
ATOM 1958 N N . VAL A 1 255 ? -8.798 1.112 8.498 1.00 97.88 255 VAL A N 1
ATOM 1959 C CA . VAL A 1 255 ? -9.803 1.044 9.563 1.00 97.88 255 VAL A CA 1
ATOM 1960 C C . VAL A 1 255 ? -10.753 -0.100 9.247 1.00 97.88 255 VAL A C 1
ATOM 1962 O O . VAL A 1 255 ? -11.297 -0.132 8.148 1.00 97.88 255 VAL A O 1
ATOM 1965 N N . ALA A 1 256 ? -10.938 -1.047 10.162 1.00 96.81 256 ALA A N 1
ATOM 1966 C CA . ALA A 1 256 ? -11.798 -2.215 9.967 1.00 96.81 256 ALA A CA 1
ATOM 1967 C C . ALA A 1 256 ? -12.636 -2.493 11.216 1.00 96.81 256 ALA A C 1
ATOM 1969 O O . ALA A 1 256 ? -12.146 -2.362 12.338 1.00 96.81 256 ALA A O 1
ATOM 1970 N N . VAL A 1 257 ? -13.907 -2.863 11.037 1.00 96.25 257 VAL A N 1
ATOM 1971 C CA . VAL A 1 257 ? -14.839 -3.066 12.154 1.00 96.25 257 VAL A CA 1
ATOM 1972 C C . VAL A 1 257 ? -15.597 -4.380 12.029 1.00 96.25 257 VAL A C 1
ATOM 1974 O O . VAL A 1 257 ? -16.346 -4.601 11.073 1.00 96.25 257 VAL A O 1
ATOM 1977 N N . GLY A 1 258 ? -15.431 -5.234 13.041 1.00 91.56 258 GLY A N 1
ATOM 1978 C CA . GLY A 1 258 ? -16.200 -6.458 13.272 1.00 91.56 258 GLY A CA 1
ATOM 1979 C C . GLY A 1 258 ? -16.187 -7.472 12.124 1.00 91.56 258 GLY A C 1
ATOM 1980 O O . GLY A 1 258 ? -17.119 -8.270 12.022 1.00 91.56 258 GLY A O 1
ATOM 1981 N N . GLY A 1 259 ? -15.211 -7.426 11.214 1.00 91.06 259 GLY A N 1
ATOM 1982 C CA . GLY A 1 259 ? -15.225 -8.235 9.989 1.00 91.06 259 GLY A CA 1
ATOM 1983 C C . GLY A 1 259 ? -16.328 -7.852 9.006 1.00 91.06 259 GLY A C 1
ATOM 1984 O O . GLY A 1 259 ? -16.743 -8.689 8.207 1.00 91.06 259 GLY A O 1
ATOM 1985 N N . LYS A 1 260 ? -16.876 -6.635 9.109 1.00 92.25 260 LYS A N 1
ATOM 1986 C CA . LYS A 1 260 ? -18.033 -6.189 8.323 1.00 92.25 260 LYS A CA 1
ATOM 1987 C C . LYS A 1 260 ? -17.687 -5.111 7.313 1.00 92.25 260 LYS A C 1
ATOM 1989 O O . LYS A 1 260 ? -18.082 -5.231 6.157 1.00 92.25 260 LYS A O 1
ATOM 1994 N N . THR A 1 261 ? -17.008 -4.060 7.761 1.00 95.50 261 THR A N 1
ATOM 1995 C CA . THR A 1 261 ? -16.628 -2.911 6.939 1.00 95.50 261 THR A CA 1
ATOM 1996 C C . THR A 1 261 ? -15.160 -2.572 7.137 1.00 95.50 261 THR A C 1
ATOM 1998 O O . THR A 1 261 ? -14.649 -2.642 8.255 1.00 95.50 261 THR A O 1
ATOM 2001 N N . MET A 1 262 ? -14.499 -2.146 6.064 1.00 96.50 262 MET A N 1
ATOM 2002 C CA . MET A 1 262 ? -13.159 -1.576 6.114 1.00 96.50 262 MET A CA 1
ATOM 2003 C C . MET A 1 262 ? -13.009 -0.348 5.224 1.00 96.50 262 MET A C 1
ATOM 2005 O O . MET A 1 262 ? -13.767 -0.149 4.275 1.00 96.50 262 MET A O 1
ATOM 2009 N N . MET A 1 263 ? -11.976 0.440 5.502 1.00 97.62 263 MET A N 1
ATOM 2010 C CA . MET A 1 263 ? -11.368 1.373 4.566 1.00 97.62 263 MET A CA 1
ATOM 2011 C C . MET A 1 263 ? -9.856 1.174 4.554 1.00 97.62 263 MET A C 1
ATOM 2013 O O . MET A 1 263 ? -9.245 1.047 5.612 1.00 97.62 263 MET A O 1
ATOM 2017 N N . THR A 1 264 ? -9.258 1.164 3.362 1.00 98.19 264 THR A N 1
ATOM 2018 C CA . THR A 1 264 ? -7.800 1.085 3.173 1.00 98.19 264 THR A CA 1
ATOM 2019 C C . THR A 1 264 ? -7.348 1.957 2.002 1.00 98.19 264 THR A C 1
ATOM 2021 O O . THR A 1 264 ? -8.142 2.251 1.107 1.00 98.19 264 THR A O 1
ATOM 2024 N N . GLY A 1 265 ? -6.097 2.419 2.005 1.00 96.88 265 GLY A N 1
ATOM 2025 C CA . GLY A 1 265 ? -5.573 3.323 0.979 1.00 96.88 265 GLY A CA 1
ATOM 2026 C C . GLY A 1 265 ? -4.230 3.949 1.344 1.00 96.88 265 GLY A C 1
ATOM 2027 O O . GLY A 1 265 ? -3.513 3.440 2.206 1.00 96.88 265 GLY A O 1
ATOM 2028 N N . GLY A 1 266 ? -3.902 5.064 0.684 1.00 92.75 266 GLY A N 1
ATOM 2029 C CA . GLY A 1 266 ? -2.637 5.781 0.874 1.00 92.75 266 GLY A CA 1
ATOM 2030 C C . GLY A 1 266 ? -2.632 6.762 2.048 1.00 92.75 266 GLY A C 1
ATOM 2031 O O . GLY A 1 266 ? -1.561 7.090 2.560 1.00 92.75 266 GLY A O 1
ATOM 2032 N N . MET A 1 267 ? -3.811 7.171 2.525 1.00 92.12 267 MET A N 1
ATOM 2033 C CA . MET A 1 267 ? -3.952 8.241 3.514 1.00 92.12 267 MET A CA 1
ATOM 2034 C C . MET A 1 267 ? -3.507 7.815 4.911 1.00 92.12 267 MET A C 1
ATOM 2036 O O . MET A 1 267 ? -4.042 6.861 5.476 1.00 92.12 267 MET A O 1
ATOM 2040 N N . ASN A 1 268 ? -2.591 8.578 5.506 1.00 90.06 268 ASN A N 1
ATOM 2041 C CA . ASN A 1 268 ? -2.352 8.490 6.941 1.00 90.06 268 ASN A CA 1
ATOM 2042 C C . ASN A 1 268 ? -3.434 9.297 7.697 1.00 90.06 268 ASN A C 1
ATOM 2044 O O . ASN A 1 268 ? -3.790 10.382 7.239 1.00 90.06 268 ASN A O 1
ATOM 2048 N N . PRO A 1 269 ? -3.941 8.828 8.851 1.00 88.50 269 PRO A N 1
ATOM 2049 C CA . PRO A 1 269 ? -4.774 9.595 9.783 1.00 88.50 269 PRO A CA 1
ATOM 2050 C C . PRO A 1 269 ? -3.969 10.721 10.457 1.00 88.50 269 PRO A C 1
ATOM 2052 O O . PRO A 1 269 ? -3.727 10.701 11.662 1.00 88.50 269 PRO A O 1
ATOM 2055 N N . TRP A 1 270 ? -3.513 11.683 9.658 1.00 86.31 270 TRP A N 1
ATOM 2056 C CA . TRP A 1 270 ? -2.709 12.828 10.074 1.00 86.31 270 TRP A CA 1
ATOM 2057 C C . TRP A 1 270 ? -3.446 14.142 9.812 1.00 86.31 270 TRP A C 1
ATOM 2059 O O . TRP A 1 270 ? -4.244 14.242 8.876 1.00 86.31 270 TRP A O 1
ATOM 2069 N N . SER A 1 271 ? -3.119 15.179 10.585 1.00 78.94 271 SER A N 1
ATOM 2070 C CA . SER A 1 271 ? -3.689 16.528 10.421 1.00 78.94 271 SER A CA 1
ATOM 2071 C C . SER A 1 271 ? -3.441 17.180 9.065 1.00 78.94 271 SER A C 1
ATOM 2073 O O . SER A 1 271 ? -4.141 18.099 8.645 1.00 78.94 271 SER A O 1
ATOM 2075 N N . GLU A 1 272 ? -2.425 16.732 8.345 1.00 79.88 272 GLU A N 1
ATOM 2076 C CA . GLU A 1 272 ? -2.078 17.219 7.020 1.00 79.88 272 GLU A CA 1
ATOM 2077 C C . GLU A 1 272 ? -3.222 16.949 6.031 1.00 79.88 272 GLU A C 1
ATOM 2079 O O . GLU A 1 272 ? -3.496 17.778 5.163 1.00 79.88 272 GLU A O 1
ATOM 2084 N N . TYR A 1 273 ? -3.976 15.864 6.241 1.00 79.81 273 TYR A N 1
ATOM 2085 C CA . TYR A 1 273 ? -5.186 15.533 5.483 1.00 79.81 273 TYR A CA 1
ATOM 2086 C C . TYR A 1 273 ? -6.426 16.325 5.931 1.00 79.81 273 TYR A C 1
ATOM 2088 O O . TYR A 1 273 ? -7.454 16.282 5.252 1.00 79.81 273 TYR A O 1
ATOM 2096 N N . THR A 1 274 ? -6.339 17.066 7.041 1.00 72.56 274 THR A N 1
ATOM 2097 C CA . THR A 1 274 ? -7.453 17.818 7.646 1.00 72.56 274 THR A CA 1
ATOM 2098 C C . THR A 1 274 ? -7.166 19.315 7.822 1.00 72.56 274 THR A C 1
ATOM 2100 O O . THR A 1 274 ? -8.004 20.065 8.299 1.00 72.56 274 THR A O 1
ATOM 2103 N N . SER A 1 275 ? -6.007 19.829 7.398 1.00 67.38 275 SER A N 1
ATOM 2104 C CA . SER A 1 275 ? -5.646 21.231 7.677 1.00 67.38 275 SER A CA 1
ATOM 2105 C C . SER A 1 275 ? -5.809 22.195 6.498 1.00 67.38 275 SER A C 1
ATOM 2107 O O . SER A 1 275 ? -5.737 23.403 6.714 1.00 67.38 275 SER A O 1
ATOM 2109 N N . LEU A 1 276 ? -6.009 21.713 5.260 1.00 68.81 276 LEU A N 1
ATOM 2110 C CA . LEU A 1 276 ? -6.000 22.481 3.987 1.00 68.81 276 LEU A CA 1
ATOM 2111 C C . LEU A 1 276 ? -4.799 23.430 3.780 1.00 68.81 276 LEU A C 1
ATOM 2113 O O . LEU A 1 276 ? -4.710 24.073 2.737 1.00 68.81 276 LEU A O 1
ATOM 2117 N N . LYS A 1 277 ? -3.868 23.528 4.738 1.00 69.12 277 LYS A N 1
ATOM 2118 C CA . LYS A 1 277 ? -2.685 24.394 4.688 1.00 69.12 277 LYS A CA 1
ATOM 2119 C C . LYS A 1 277 ? -1.759 23.974 3.554 1.00 69.12 277 LYS A C 1
ATOM 2121 O O . LYS A 1 277 ? -1.175 24.828 2.898 1.00 69.12 277 LYS A O 1
ATOM 2126 N N . GLN A 1 278 ? -1.643 22.666 3.345 1.00 72.12 278 GLN A N 1
ATOM 2127 C CA . GLN A 1 278 ? -0.942 22.042 2.230 1.00 72.12 278 GLN A CA 1
ATOM 2128 C C . GLN A 1 278 ? -1.762 20.829 1.791 1.00 72.12 278 GLN A C 1
ATOM 2130 O O . GLN A 1 278 ? -1.607 19.748 2.355 1.00 72.12 278 GLN A O 1
ATOM 2135 N N . PRO A 1 279 ? -2.718 21.008 0.868 1.00 77.00 279 PRO A N 1
ATOM 2136 C CA . PRO A 1 279 ? -3.635 19.938 0.522 1.00 77.00 279 PRO A CA 1
ATOM 2137 C C . PRO A 1 279 ? -2.906 18.774 -0.171 1.00 77.00 279 PRO A C 1
ATOM 2139 O O . PRO A 1 279 ? -2.221 18.971 -1.176 1.00 77.00 279 PRO A O 1
ATOM 2142 N N . ILE A 1 280 ? -3.071 17.561 0.363 1.00 85.31 280 ILE A N 1
ATOM 2143 C CA . ILE A 1 280 ? -2.476 16.330 -0.174 1.00 85.31 280 ILE A CA 1
ATOM 2144 C C . ILE A 1 280 ? -3.524 15.583 -0.995 1.00 85.31 280 ILE A C 1
ATOM 2146 O O . ILE A 1 280 ? -4.602 15.256 -0.487 1.00 85.31 280 ILE A O 1
ATOM 2150 N N . ILE A 1 281 ? -3.194 15.290 -2.253 1.00 89.25 281 ILE A N 1
ATOM 2151 C CA . ILE A 1 281 ? -4.016 14.444 -3.118 1.00 89.25 281 ILE A CA 1
ATOM 2152 C C . ILE A 1 281 ? -3.737 12.987 -2.780 1.00 89.25 281 ILE A C 1
ATOM 2154 O O . ILE A 1 281 ? -2.618 12.499 -2.945 1.00 89.25 281 ILE A O 1
ATOM 2158 N N . ASP A 1 282 ? -4.768 12.275 -2.353 1.00 93.44 282 ASP A N 1
ATOM 2159 C CA . ASP A 1 282 ? -4.692 10.854 -2.021 1.00 93.44 282 ASP A CA 1
ATOM 2160 C C . ASP A 1 282 ? -6.091 10.227 -2.138 1.00 93.44 282 ASP A C 1
ATOM 2162 O O . ASP A 1 282 ? -7.089 10.932 -2.338 1.00 93.44 282 ASP A O 1
ATOM 2166 N N . LEU A 1 283 ? -6.173 8.906 -2.024 1.00 94.94 283 LEU A N 1
ATOM 2167 C CA . LEU A 1 283 ? -7.411 8.146 -2.061 1.00 94.94 283 LEU A CA 1
ATOM 2168 C C . LEU A 1 283 ? -7.381 6.920 -1.139 1.00 94.94 283 LEU A C 1
ATOM 2170 O O . LEU A 1 283 ? -6.344 6.300 -0.898 1.00 94.94 283 LEU A O 1
ATOM 2174 N N . ALA A 1 284 ? -8.567 6.546 -0.676 1.00 96.81 284 ALA A N 1
ATOM 2175 C CA . ALA A 1 284 ? -8.841 5.279 -0.017 1.00 96.81 284 ALA A CA 1
ATOM 2176 C C . ALA A 1 284 ? -10.137 4.670 -0.561 1.00 96.81 284 ALA A C 1
ATOM 2178 O O . ALA A 1 284 ? -10.960 5.357 -1.172 1.00 96.81 284 ALA A O 1
ATOM 2179 N N . ILE A 1 285 ? -10.315 3.372 -0.339 1.00 96.94 285 ILE A N 1
ATOM 2180 C CA . ILE A 1 285 ? -11.502 2.620 -0.731 1.00 96.94 285 ILE A CA 1
ATOM 2181 C C . ILE A 1 285 ? -12.211 2.076 0.504 1.00 96.94 285 ILE A C 1
ATOM 2183 O O . ILE A 1 285 ? -11.578 1.478 1.371 1.00 96.94 285 ILE A O 1
ATOM 2187 N N . LYS A 1 286 ? -13.528 2.276 0.573 1.00 97.19 286 LYS A N 1
ATOM 2188 C CA . LYS A 1 286 ? -14.434 1.651 1.542 1.00 97.19 286 LYS A CA 1
ATOM 2189 C C . LYS A 1 286 ? -14.933 0.318 0.977 1.00 97.19 286 LYS A C 1
ATOM 2191 O O . LYS A 1 286 ? -15.313 0.263 -0.191 1.00 97.19 286 LYS A O 1
ATOM 2196 N N . ILE A 1 287 ? -14.970 -0.740 1.784 1.00 95.19 287 ILE A N 1
ATOM 2197 C CA . ILE A 1 287 ? -15.485 -2.067 1.405 1.00 95.19 287 ILE A CA 1
ATOM 2198 C C . ILE A 1 287 ? -16.350 -2.628 2.535 1.00 95.19 287 ILE A C 1
ATOM 2200 O O . ILE A 1 287 ? -16.035 -2.469 3.711 1.00 95.19 287 ILE A O 1
ATOM 2204 N N . THR A 1 288 ? -17.430 -3.311 2.165 1.00 93.75 288 THR A N 1
ATOM 2205 C CA . THR A 1 288 ? -18.249 -4.146 3.052 1.00 93.75 288 THR A CA 1
ATOM 2206 C C . THR A 1 288 ? -18.142 -5.605 2.614 1.00 93.75 288 THR A C 1
ATOM 2208 O O . THR A 1 288 ? -18.238 -5.882 1.420 1.00 93.75 288 THR A O 1
ATOM 2211 N N . GLY A 1 289 ? -18.002 -6.536 3.558 1.00 90.50 289 GLY A N 1
ATOM 2212 C CA . GLY A 1 289 ? -17.968 -7.980 3.291 1.00 90.50 289 GLY A CA 1
ATOM 2213 C C . GLY A 1 289 ? -16.675 -8.665 3.736 1.00 90.50 289 GLY A C 1
ATOM 2214 O O . GLY A 1 289 ? -15.868 -8.079 4.463 1.00 90.50 289 GLY A O 1
ATOM 2215 N N . ASP A 1 290 ? -16.514 -9.914 3.301 1.00 89.62 290 ASP A N 1
ATOM 2216 C CA . ASP A 1 290 ? -15.472 -10.873 3.693 1.00 89.62 290 ASP A CA 1
ATOM 2217 C C . ASP A 1 290 ? -14.037 -10.337 3.576 1.00 89.62 290 ASP A C 1
ATOM 2219 O O . ASP A 1 290 ? -13.192 -10.692 4.394 1.00 89.62 290 ASP A O 1
ATOM 2223 N N . ALA A 1 291 ? -13.752 -9.428 2.640 1.00 92.62 291 ALA A N 1
ATOM 2224 C CA . ALA A 1 291 ? -12.441 -8.785 2.512 1.00 92.62 291 ALA A CA 1
ATOM 2225 C C . ALA A 1 291 ? -12.023 -8.027 3.788 1.00 92.62 291 ALA A C 1
ATOM 2227 O O . ALA A 1 291 ? -10.833 -7.887 4.066 1.00 92.62 291 ALA A O 1
ATOM 2228 N N . THR A 1 292 ? -12.993 -7.589 4.599 1.00 93.25 292 THR A N 1
ATOM 2229 C CA . THR A 1 292 ? -12.751 -6.971 5.914 1.00 93.25 292 THR A CA 1
ATOM 2230 C C . THR A 1 292 ? -12.107 -7.951 6.895 1.00 93.25 292 THR A C 1
ATOM 2232 O O . THR A 1 292 ? -11.338 -7.543 7.762 1.00 93.25 292 THR A O 1
ATOM 2235 N N . ILE A 1 293 ? -12.398 -9.250 6.775 1.00 91.12 293 ILE A N 1
AT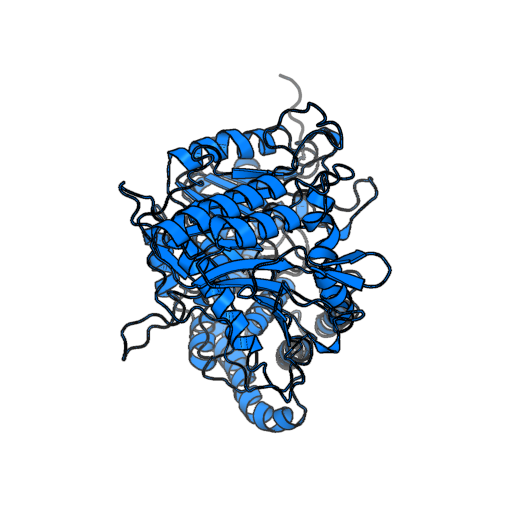OM 2236 C CA . ILE A 1 293 ? -11.774 -10.277 7.616 1.00 91.12 293 ILE A CA 1
ATOM 2237 C C . ILE A 1 293 ? -10.271 -10.311 7.338 1.00 91.12 293 ILE A C 1
ATOM 2239 O O . ILE A 1 293 ? -9.494 -10.323 8.284 1.00 91.12 293 ILE A O 1
ATOM 2243 N N . SER A 1 294 ? -9.853 -10.216 6.071 1.00 92.31 294 SER A N 1
ATOM 2244 C CA . SER A 1 294 ? -8.431 -10.169 5.704 1.00 92.31 294 SER A CA 1
ATOM 2245 C C . SER A 1 294 ? -7.699 -8.966 6.308 1.00 92.31 294 SER A C 1
ATOM 2247 O O . SER A 1 294 ? -6.551 -9.104 6.718 1.00 92.31 294 SER A O 1
ATOM 2249 N N . ALA A 1 295 ? -8.364 -7.815 6.442 1.00 94.25 295 ALA A N 1
ATOM 2250 C CA . ALA A 1 295 ? -7.797 -6.648 7.120 1.00 94.25 295 ALA A CA 1
ATOM 2251 C C . ALA A 1 295 ? -7.576 -6.893 8.626 1.00 94.25 295 ALA A C 1
ATOM 2253 O O . ALA A 1 295 ? -6.547 -6.504 9.180 1.00 94.25 295 ALA A O 1
ATOM 2254 N N . HIS A 1 296 ? -8.504 -7.597 9.284 1.00 94.50 296 HIS A N 1
ATOM 2255 C CA . HIS A 1 296 ? -8.306 -8.047 10.662 1.00 94.50 296 HIS A CA 1
ATOM 2256 C C . HIS A 1 296 ? -7.206 -9.110 10.771 1.00 94.50 296 HIS A C 1
ATOM 2258 O O . HIS A 1 296 ? -6.418 -9.061 11.710 1.00 94.50 296 HIS A O 1
ATOM 2264 N N . THR A 1 297 ? -7.107 -10.041 9.817 1.00 92.38 297 THR A N 1
ATOM 2265 C CA . THR A 1 297 ? -6.046 -11.062 9.800 1.00 92.38 297 THR A CA 1
ATOM 2266 C C . THR A 1 297 ? -4.660 -10.445 9.611 1.00 92.38 297 THR A C 1
ATOM 2268 O O . THR A 1 297 ? -3.716 -10.854 10.286 1.00 92.38 297 THR A O 1
ATOM 2271 N N . TYR A 1 298 ? -4.547 -9.407 8.776 1.00 93.75 298 TYR A N 1
ATOM 2272 C CA . TYR A 1 298 ? -3.341 -8.584 8.674 1.00 93.75 298 TYR A CA 1
ATOM 2273 C C . TYR A 1 298 ? -2.959 -7.997 10.041 1.00 93.75 298 TYR A C 1
ATOM 2275 O O . TYR A 1 298 ? -1.823 -8.151 10.485 1.00 93.75 298 TYR A O 1
ATOM 2283 N N . ALA A 1 299 ? -3.906 -7.381 10.759 1.00 94.31 299 ALA A N 1
ATOM 2284 C CA . ALA A 1 299 ? -3.637 -6.837 12.090 1.00 94.31 299 ALA A CA 1
ATOM 2285 C C . ALA A 1 299 ? -3.277 -7.937 13.108 1.00 94.31 299 ALA A C 1
ATOM 2287 O O . ALA A 1 299 ? -2.321 -7.776 13.869 1.00 94.31 299 ALA A O 1
ATOM 2288 N N . ASP A 1 300 ? -4.010 -9.055 13.115 1.00 92.38 300 ASP A N 1
ATOM 2289 C CA . ASP A 1 300 ? -3.786 -10.207 14.000 1.00 92.38 300 ASP A CA 1
ATOM 2290 C C . ASP A 1 300 ? -2.363 -10.745 13.880 1.00 92.38 300 ASP A C 1
ATOM 2292 O O . ASP A 1 300 ? -1.746 -11.059 14.898 1.00 92.38 300 ASP A O 1
ATOM 2296 N N . TYR A 1 301 ? -1.822 -10.793 12.664 1.00 90.12 301 TYR A N 1
ATOM 2297 C CA . TYR A 1 301 ? -0.457 -11.240 12.424 1.00 90.12 301 TYR A CA 1
ATOM 2298 C C . TYR A 1 301 ? 0.577 -10.394 13.180 1.00 90.12 301 TYR A C 1
ATOM 2300 O O . TYR A 1 301 ? 1.410 -10.936 13.909 1.00 90.12 301 TYR A O 1
ATOM 2308 N N . PHE A 1 302 ? 0.490 -9.064 13.101 1.00 90.38 302 PHE A N 1
ATOM 2309 C CA . PHE A 1 302 ? 1.399 -8.192 13.853 1.00 90.38 302 PHE A CA 1
ATOM 2310 C C . PHE A 1 302 ? 1.098 -8.190 15.347 1.00 90.38 302 PHE A C 1
ATOM 2312 O O . PHE A 1 302 ? 2.020 -8.135 16.155 1.00 90.38 302 PHE A O 1
ATOM 2319 N N . TRP A 1 303 ? -0.168 -8.297 15.750 1.00 89.69 303 TRP A N 1
ATOM 2320 C CA . TRP A 1 303 ? -0.507 -8.449 17.163 1.00 89.69 303 TRP A CA 1
ATOM 2321 C C . TRP A 1 303 ? 0.082 -9.724 17.765 1.00 89.69 303 TRP A C 1
ATOM 2323 O O . TRP A 1 303 ? 0.545 -9.661 18.903 1.00 89.69 303 TRP A O 1
ATOM 2333 N N . GLY A 1 304 ? 0.118 -10.819 16.999 1.00 86.62 304 GLY A N 1
ATOM 2334 C CA . GLY A 1 304 ? 0.813 -12.059 17.344 1.00 86.62 304 GLY A CA 1
ATOM 2335 C C . GLY A 1 304 ? 2.314 -11.840 17.529 1.00 86.62 304 GLY A C 1
ATOM 2336 O O . GLY A 1 304 ? 2.865 -12.230 18.557 1.00 86.62 304 GLY A O 1
ATOM 2337 N N . TYR A 1 305 ? 2.966 -11.109 16.613 1.00 85.44 305 TYR A N 1
ATOM 2338 C CA . TYR A 1 305 ? 4.368 -10.703 16.796 1.00 85.44 305 TYR A CA 1
ATOM 2339 C C . TYR A 1 305 ? 4.563 -9.919 18.100 1.00 85.44 305 TYR A C 1
ATOM 2341 O O . TYR A 1 305 ? 5.461 -10.207 18.885 1.00 85.44 305 TYR A O 1
ATOM 2349 N N . LEU A 1 306 ? 3.691 -8.944 18.373 1.00 84.31 306 LEU A N 1
ATOM 2350 C CA . LEU A 1 306 ? 3.773 -8.091 19.561 1.00 84.31 306 LEU A CA 1
ATOM 2351 C C . LEU A 1 306 ? 3.473 -8.823 20.879 1.00 84.31 306 LEU A C 1
ATOM 2353 O O . LEU A 1 306 ? 3.712 -8.264 21.956 1.00 84.31 306 LEU A O 1
ATOM 2357 N N . GLU A 1 307 ? 2.952 -10.052 20.844 1.00 79.62 307 GLU A N 1
ATOM 2358 C CA . GLU A 1 307 ? 2.870 -10.893 22.041 1.00 79.62 307 GLU A CA 1
ATOM 2359 C C . GLU A 1 307 ? 4.237 -11.348 22.512 1.00 79.62 307 GLU A C 1
ATOM 2361 O O . GLU A 1 307 ? 4.530 -11.312 23.711 1.00 79.62 307 GLU A O 1
ATOM 2366 N N . GLN A 1 308 ? 5.046 -11.792 21.558 1.00 75.88 308 GLN A N 1
ATOM 2367 C CA . GLN A 1 308 ? 6.355 -12.366 21.794 1.00 75.88 308 GLN A CA 1
ATOM 2368 C C . GLN A 1 308 ? 7.328 -11.836 20.740 1.00 75.88 308 GLN A C 1
ATOM 2370 O O . GLN A 1 308 ? 7.792 -12.614 19.902 1.00 75.88 308 GLN A O 1
ATOM 2375 N N . PRO A 1 309 ? 7.662 -10.526 20.777 1.00 78.44 309 PRO A N 1
ATOM 2376 C CA . PRO A 1 309 ? 8.650 -9.981 19.865 1.00 78.44 309 PRO A CA 1
ATOM 2377 C C . PRO A 1 309 ? 9.948 -10.764 19.995 1.00 78.44 309 PRO A C 1
ATOM 2379 O O . PRO A 1 309 ? 10.280 -11.284 21.073 1.00 78.44 309 PRO A O 1
ATOM 2382 N N . HIS A 1 310 ? 10.709 -10.816 18.908 1.00 75.81 310 HIS A N 1
ATOM 2383 C CA . HIS A 1 310 ? 12.012 -11.450 18.953 1.00 75.81 310 HIS A CA 1
ATOM 2384 C C . HIS A 1 310 ? 12.862 -10.820 20.084 1.00 75.81 310 HIS A C 1
ATOM 2386 O O . HIS A 1 310 ? 12.863 -9.600 20.224 1.00 75.81 310 HIS A O 1
ATOM 2392 N N . PRO A 1 311 ? 13.616 -11.587 20.902 1.00 73.69 311 PRO A N 1
ATOM 2393 C CA . PRO A 1 311 ? 14.347 -11.031 22.048 1.00 73.69 311 PRO A CA 1
ATOM 2394 C C . PRO A 1 311 ? 15.350 -9.904 21.738 1.00 73.69 311 PRO A C 1
ATOM 2396 O O . PRO A 1 311 ? 15.719 -9.157 22.643 1.00 73.69 311 PRO A O 1
ATOM 2399 N N . SER A 1 312 ? 15.824 -9.799 20.492 1.00 71.56 312 SER A N 1
ATOM 2400 C CA . SER A 1 312 ? 16.698 -8.707 20.030 1.00 71.56 312 SER A CA 1
ATOM 2401 C C . SER A 1 312 ? 15.939 -7.441 19.625 1.00 71.56 312 SER A C 1
ATOM 2403 O O . SER A 1 312 ? 16.565 -6.386 19.528 1.00 71.56 312 SER A O 1
ATOM 2405 N N . ASP A 1 313 ? 14.628 -7.536 19.396 1.00 76.44 313 ASP A N 1
ATOM 2406 C CA . ASP A 1 313 ? 13.770 -6.401 19.092 1.00 76.44 313 ASP A CA 1
ATOM 2407 C C . ASP A 1 313 ? 13.494 -5.621 20.374 1.00 76.44 313 ASP A C 1
ATOM 2409 O O . ASP A 1 313 ? 12.942 -6.122 21.356 1.00 76.44 313 ASP A O 1
ATOM 2413 N N . GLN A 1 314 ? 13.924 -4.370 20.367 1.00 74.38 314 GLN A N 1
ATOM 2414 C CA . GLN A 1 314 ? 13.738 -3.436 21.465 1.00 74.38 314 GLN A CA 1
ATOM 2415 C C . GLN A 1 314 ? 12.821 -2.271 21.083 1.00 74.38 314 GLN A C 1
ATOM 2417 O O . GLN A 1 314 ? 12.612 -1.386 21.915 1.00 74.38 314 GLN A O 1
ATOM 2422 N N . ASN A 1 315 ? 12.343 -2.221 19.841 1.00 77.06 315 ASN A N 1
ATOM 2423 C CA . ASN A 1 315 ? 11.501 -1.150 19.323 1.00 77.06 315 ASN A CA 1
ATOM 2424 C C . ASN A 1 315 ? 10.025 -1.532 19.325 1.00 77.06 315 ASN A C 1
ATOM 2426 O O . ASN A 1 315 ? 9.195 -0.660 19.570 1.00 77.06 315 ASN A O 1
ATOM 2430 N N . SER A 1 316 ? 9.698 -2.801 19.075 1.00 82.56 316 SER A N 1
ATOM 2431 C CA . SER A 1 316 ? 8.303 -3.237 19.031 1.00 82.56 316 SER A CA 1
ATOM 2432 C C . SER A 1 316 ? 7.778 -3.601 20.418 1.00 82.56 316 SER A C 1
ATOM 2434 O O . SER A 1 316 ? 8.423 -4.307 21.194 1.00 82.56 316 SER A O 1
ATOM 2436 N N . PHE A 1 317 ? 6.580 -3.129 20.747 1.00 81.38 317 PHE A N 1
ATOM 2437 C CA . PHE A 1 317 ? 5.913 -3.409 22.020 1.00 81.38 317 PHE A CA 1
ATOM 2438 C C . PHE A 1 317 ? 4.423 -3.092 21.906 1.00 81.38 317 PHE A C 1
ATOM 2440 O O . PHE A 1 317 ? 3.950 -2.466 20.959 1.00 81.38 317 PHE A O 1
ATOM 2447 N N . ARG A 1 318 ? 3.674 -3.497 22.929 1.00 86.94 318 ARG A N 1
ATOM 2448 C CA . ARG A 1 318 ? 2.259 -3.169 23.067 1.00 86.94 318 ARG A CA 1
ATOM 2449 C C . ARG A 1 318 ? 1.895 -2.755 24.482 1.00 86.94 318 ARG A C 1
ATOM 2451 O O . ARG A 1 318 ? 2.600 -3.074 25.446 1.00 86.94 318 ARG A O 1
ATOM 2458 N N . ARG A 1 319 ? 0.768 -2.061 24.590 1.00 86.06 319 ARG A N 1
ATOM 2459 C CA . ARG A 1 319 ? 0.091 -1.688 25.831 1.00 86.06 319 ARG A CA 1
ATOM 2460 C C . ARG A 1 319 ? -1.412 -1.843 25.671 1.00 86.06 319 ARG A C 1
ATOM 2462 O O . ARG A 1 319 ? -1.927 -1.846 24.554 1.00 86.06 319 ARG A O 1
ATOM 2469 N N . TYR A 1 320 ? -2.116 -1.958 26.787 1.00 88.88 320 TYR A N 1
ATOM 2470 C CA . TYR A 1 320 ? -3.569 -1.883 26.797 1.00 88.88 320 TYR A CA 1
ATOM 2471 C C . TYR A 1 320 ? -4.102 -1.246 28.077 1.00 88.88 320 TYR A C 1
ATOM 2473 O O . TYR A 1 320 ? -3.425 -1.251 29.107 1.00 88.88 320 TYR A O 1
ATOM 2481 N N . ILE A 1 321 ? -5.312 -0.700 28.004 1.00 89.81 321 ILE A N 1
ATOM 2482 C CA . ILE A 1 321 ? -5.988 -0.024 29.114 1.00 89.81 321 ILE A CA 1
ATOM 2483 C C . ILE A 1 321 ? -7.508 -0.178 28.977 1.00 89.81 321 ILE A C 1
ATOM 2485 O O . ILE A 1 321 ? -8.038 -0.251 27.865 1.00 89.81 321 ILE A O 1
ATOM 2489 N N . ASN A 1 322 ? -8.221 -0.232 30.105 1.00 92.19 322 ASN A N 1
ATOM 2490 C CA . ASN A 1 322 ? -9.677 -0.116 30.088 1.00 92.19 322 ASN A CA 1
ATOM 2491 C C . ASN A 1 322 ? -10.049 1.340 29.774 1.00 92.19 322 ASN A C 1
ATOM 2493 O O . ASN A 1 322 ? -9.598 2.264 30.453 1.00 92.19 322 ASN A O 1
ATOM 2497 N N . MET A 1 323 ? -10.862 1.553 28.743 1.00 93.50 323 MET A N 1
ATOM 2498 C CA . MET A 1 323 ? -11.170 2.904 28.276 1.00 93.50 323 MET A CA 1
ATOM 2499 C C . MET A 1 323 ? -12.003 3.714 29.273 1.00 93.50 323 MET A C 1
ATOM 2501 O O . MET A 1 323 ? -11.993 4.938 29.191 1.00 93.50 323 MET A O 1
ATOM 2505 N N . SER A 1 324 ? -12.677 3.068 30.229 1.00 92.31 324 SER A N 1
ATOM 2506 C CA . SER A 1 324 ? -13.432 3.746 31.286 1.00 92.31 324 SER A CA 1
ATOM 2507 C C . SER A 1 324 ? -12.618 4.029 32.554 1.00 92.31 324 SER A C 1
ATOM 2509 O O . SER A 1 324 ? -13.180 4.531 33.534 1.00 92.31 324 SER A O 1
ATOM 2511 N N . SER A 1 325 ? -11.317 3.712 32.576 1.00 87.62 325 SER A N 1
ATOM 2512 C CA . SER A 1 325 ? -10.437 4.031 33.706 1.00 87.62 325 SER A CA 1
ATOM 2513 C C . SER A 1 325 ? -10.382 5.542 33.951 1.00 87.62 325 SER A C 1
ATOM 2515 O O . SER A 1 325 ? -10.308 6.339 33.015 1.00 87.62 325 SER A O 1
ATOM 2517 N N . SER A 1 326 ? -10.386 5.951 35.224 1.00 81.12 326 SER A N 1
ATOM 2518 C CA . SER A 1 326 ? -10.245 7.355 35.625 1.00 81.12 326 SER A CA 1
ATOM 2519 C C . SER A 1 326 ? -9.244 7.482 36.771 1.00 81.12 326 SER A C 1
ATOM 2521 O O . SER A 1 326 ? -9.426 6.844 37.808 1.00 81.12 326 SER A O 1
ATOM 2523 N N . ALA A 1 327 ? -8.226 8.324 36.606 1.00 78.06 327 ALA A N 1
ATOM 2524 C CA . ALA A 1 327 ? -7.190 8.583 37.605 1.00 78.06 327 ALA A CA 1
ATOM 2525 C C . ALA A 1 327 ? -6.606 9.997 37.424 1.00 78.06 327 ALA A C 1
ATOM 2527 O O . ALA A 1 327 ? -6.892 10.673 36.434 1.00 78.06 327 ALA A O 1
ATOM 2528 N N . GLN A 1 328 ? -5.802 10.463 38.385 1.00 76.31 328 GLN A N 1
ATOM 2529 C CA . GLN A 1 328 ? -4.984 11.674 38.197 1.00 76.31 328 GLN A CA 1
ATOM 2530 C C . GLN A 1 328 ? -3.870 11.433 37.167 1.00 76.31 328 GLN A C 1
ATOM 2532 O O . GLN A 1 328 ? -3.589 12.301 36.348 1.00 76.31 328 GLN A O 1
ATOM 2537 N N . ASP A 1 329 ? -3.295 10.229 37.176 1.00 78.38 329 ASP A N 1
ATOM 2538 C CA . ASP A 1 329 ? -2.325 9.738 36.201 1.00 78.38 329 ASP A CA 1
ATOM 2539 C C . ASP A 1 329 ? -2.694 8.296 35.817 1.00 78.38 329 ASP A C 1
ATOM 2541 O O . ASP A 1 329 ? -2.947 7.461 36.683 1.00 78.38 329 ASP A O 1
ATOM 2545 N N . LEU A 1 330 ? -2.753 8.018 34.514 1.00 81.12 330 LEU A N 1
ATOM 2546 C CA . LEU A 1 330 ? -3.082 6.701 33.963 1.00 81.12 330 LEU A CA 1
ATOM 2547 C C . LEU A 1 330 ? -1.834 5.848 33.685 1.00 81.12 330 LEU A C 1
ATOM 2549 O O . LEU A 1 330 ? -1.967 4.735 33.181 1.00 81.12 330 LEU A O 1
ATOM 2553 N N . SER A 1 331 ? -0.626 6.338 33.979 1.00 78.31 331 SER A N 1
ATOM 2554 C CA . SER A 1 331 ? 0.631 5.612 33.744 1.00 78.31 331 SER A CA 1
ATOM 2555 C C . SER A 1 331 ? 0.640 4.204 34.360 1.00 78.31 331 SER A C 1
ATOM 2557 O O . SER A 1 331 ? 1.061 3.259 33.697 1.00 78.31 331 SER A O 1
ATOM 2559 N N . ALA A 1 332 ? 0.102 4.047 35.574 1.00 77.81 332 ALA A N 1
ATOM 2560 C CA . ALA A 1 332 ? -0.005 2.764 36.275 1.00 77.81 332 ALA A CA 1
ATOM 2561 C C . ALA A 1 332 ? -1.163 1.866 35.787 1.00 77.81 332 ALA A C 1
ATOM 2563 O O . ALA A 1 332 ? -1.169 0.667 36.059 1.00 77.81 332 ALA A O 1
ATOM 2564 N N . GLU A 1 333 ? -2.141 2.431 35.073 1.00 80.75 333 GLU A N 1
ATOM 2565 C CA . GLU A 1 333 ? -3.303 1.704 34.538 1.00 80.75 333 GLU A CA 1
ATOM 2566 C C . GLU A 1 333 ? -2.995 1.023 33.201 1.00 80.75 333 GLU A C 1
ATOM 2568 O O . GLU A 1 333 ? -3.637 0.034 32.832 1.00 80.75 333 GLU A O 1
ATOM 2573 N N . TRP A 1 334 ? -2.003 1.539 32.471 1.00 82.75 334 TRP A N 1
ATOM 2574 C CA . TRP A 1 334 ? -1.490 0.887 31.277 1.00 82.75 334 TRP A CA 1
ATOM 2575 C C . TRP A 1 334 ? -0.835 -0.439 31.642 1.00 82.75 334 TRP A C 1
ATOM 2577 O O . TRP A 1 334 ? 0.144 -0.505 32.384 1.00 82.75 334 TRP A O 1
ATOM 2587 N N . LYS A 1 335 ? -1.354 -1.510 31.052 1.00 81.56 335 LYS A N 1
ATOM 2588 C CA . LYS A 1 335 ? -0.838 -2.862 31.229 1.00 81.56 335 LYS A CA 1
ATOM 2589 C C . LYS A 1 335 ? -0.043 -3.299 30.007 1.00 81.56 335 LYS A C 1
ATOM 2591 O O . LYS A 1 335 ? -0.308 -2.883 28.877 1.00 81.56 335 LYS A O 1
ATOM 2596 N N . GLY A 1 336 ? 0.890 -4.212 30.246 1.00 70.56 336 GLY A N 1
ATOM 2597 C CA . GLY A 1 336 ? 1.710 -4.839 29.218 1.00 70.56 336 GLY A CA 1
ATOM 2598 C C . GLY A 1 336 ? 3.057 -4.154 28.997 1.00 70.56 336 GLY A C 1
ATOM 2599 O O . GLY A 1 336 ? 3.272 -3.010 29.368 1.00 70.56 336 GLY A O 1
ATOM 2600 N N . GLY A 1 337 ? 3.965 -4.909 28.386 1.00 61.31 337 GLY A N 1
ATOM 2601 C CA . GLY A 1 337 ? 5.210 -4.488 27.752 1.00 61.31 337 GLY A CA 1
ATOM 2602 C C . GLY A 1 337 ? 6.327 -3.888 28.606 1.00 61.31 337 GLY A C 1
ATOM 2603 O O . GLY A 1 337 ? 7.124 -3.097 28.091 1.00 61.31 337 GLY A O 1
ATOM 2604 N N . ASN A 1 338 ? 6.506 -4.382 29.829 1.00 55.06 338 ASN A N 1
ATOM 2605 C CA . ASN A 1 338 ? 7.848 -4.884 30.118 1.00 55.06 338 ASN A CA 1
ATOM 2606 C C . ASN A 1 338 ? 8.113 -6.114 29.238 1.00 55.06 338 ASN A C 1
ATOM 2608 O O . ASN A 1 338 ? 7.214 -6.927 29.025 1.00 55.06 338 ASN A O 1
ATOM 2612 N N . LEU A 1 339 ? 9.351 -6.294 28.761 1.00 49.12 339 LEU A N 1
ATOM 2613 C CA . LEU A 1 339 ? 9.769 -7.525 28.065 1.00 49.12 339 LEU A CA 1
ATOM 2614 C C . LEU A 1 339 ? 9.531 -8.797 28.905 1.00 49.12 339 LEU A C 1
ATOM 2616 O O . LEU A 1 339 ? 9.573 -9.893 28.351 1.00 49.12 339 LEU A O 1
ATOM 2620 N N . SER A 1 340 ? 9.305 -8.656 30.217 1.00 45.03 340 SER A N 1
ATOM 2621 C CA . SER A 1 340 ? 8.952 -9.718 31.163 1.00 45.03 340 SER A CA 1
ATOM 2622 C C . SER A 1 340 ? 7.453 -10.036 31.235 1.00 45.03 340 SER A C 1
ATOM 2624 O O . SER A 1 340 ? 7.102 -11.127 31.670 1.00 45.03 340 SER A O 1
ATOM 2626 N N . ASP A 1 341 ? 6.562 -9.151 30.773 1.00 50.50 341 ASP A N 1
ATOM 2627 C CA . ASP A 1 341 ? 5.098 -9.321 30.853 1.00 50.50 341 ASP A CA 1
ATOM 2628 C C . ASP A 1 341 ? 4.545 -10.169 29.688 1.00 50.50 341 ASP A C 1
ATOM 2630 O O . ASP A 1 341 ? 3.451 -9.919 29.176 1.00 50.50 341 ASP A O 1
ATOM 2634 N N . ARG A 1 342 ? 5.301 -11.188 29.254 1.00 50.81 342 ARG A N 1
ATOM 2635 C CA . ARG A 1 342 ? 5.041 -12.037 28.066 1.00 50.81 342 ARG A CA 1
ATOM 2636 C C . ARG A 1 342 ? 3.803 -12.946 28.176 1.00 50.81 342 ARG A C 1
ATOM 2638 O O . ARG A 1 342 ? 3.687 -13.910 27.429 1.00 50.81 342 ARG A O 1
ATOM 2645 N N . VAL A 1 343 ? 2.906 -12.697 29.130 1.00 42.06 343 VAL A N 1
ATOM 2646 C CA . VAL A 1 343 ? 1.882 -13.667 29.568 1.00 42.06 343 VAL A CA 1
ATOM 2647 C C . VAL A 1 343 ? 0.447 -13.243 29.216 1.00 42.06 343 VAL A C 1
ATOM 2649 O O . VAL A 1 343 ? -0.488 -14.003 29.444 1.00 42.06 343 VAL A O 1
ATOM 2652 N N . THR A 1 344 ? 0.211 -12.076 28.610 1.00 52.22 344 THR A N 1
ATOM 2653 C CA . THR A 1 344 ? -1.143 -11.750 28.118 1.00 52.22 344 THR A CA 1
ATOM 2654 C C . THR A 1 344 ? -1.347 -12.266 26.695 1.00 52.22 344 THR A C 1
ATOM 2656 O O . THR A 1 344 ? -0.526 -12.008 25.824 1.00 52.22 344 THR A O 1
ATOM 2659 N N . THR A 1 345 ? -2.448 -12.973 26.423 1.00 60.16 345 THR A N 1
ATOM 2660 C CA . THR A 1 345 ? -2.785 -13.410 25.054 1.00 60.16 345 THR A CA 1
ATOM 2661 C C . THR A 1 345 ? -2.985 -12.209 24.121 1.00 60.16 345 THR A C 1
ATOM 2663 O O . THR A 1 345 ? -3.388 -11.132 24.577 1.00 60.16 345 THR A O 1
ATOM 2666 N N . ALA A 1 346 ? -2.745 -12.374 22.823 1.00 63.19 346 ALA A N 1
ATOM 2667 C CA . ALA A 1 346 ? -2.961 -11.379 21.790 1.00 63.19 346 ALA A CA 1
ATOM 2668 C C . ALA A 1 346 ? -4.411 -10.946 21.887 1.00 63.19 346 ALA A C 1
ATOM 2670 O O . ALA A 1 346 ? -5.289 -11.789 22.120 1.00 63.19 346 ALA A O 1
ATOM 2671 N N . PRO A 1 347 ? -4.700 -9.669 21.617 1.00 72.31 347 PRO A N 1
ATOM 2672 C CA . PRO A 1 347 ? -6.058 -9.275 21.311 1.00 72.31 347 PRO A CA 1
ATOM 2673 C C . PRO A 1 347 ? -6.455 -9.797 19.918 1.00 72.31 347 PRO A C 1
ATOM 2675 O O . PRO A 1 347 ? -7.157 -9.098 19.209 1.00 72.31 347 PRO A O 1
ATOM 2678 N N . ALA A 1 348 ? -5.956 -10.957 19.476 1.00 74.88 348 ALA A N 1
ATOM 2679 C CA . ALA A 1 348 ? -6.296 -11.575 18.203 1.00 74.88 348 ALA A CA 1
ATOM 2680 C C . ALA A 1 348 ? -7.748 -12.040 18.236 1.00 74.88 348 ALA A C 1
ATOM 2682 O O . ALA A 1 348 ? -8.289 -12.349 19.306 1.00 74.88 348 ALA A O 1
ATOM 2683 N N . ILE A 1 349 ? -8.372 -12.095 17.068 1.00 78.81 349 ILE A N 1
ATOM 2684 C CA . ILE A 1 349 ? -9.782 -12.434 16.977 1.00 78.81 349 ILE A CA 1
ATOM 2685 C C . ILE A 1 349 ? -9.937 -13.945 17.164 1.00 78.81 349 ILE A C 1
ATOM 2687 O O . ILE A 1 349 ? -9.588 -14.748 16.305 1.00 78.81 349 ILE A O 1
ATOM 2691 N N . LYS A 1 350 ? -10.444 -14.351 18.334 1.00 63.50 350 LYS A N 1
ATOM 2692 C CA . LYS A 1 350 ? -10.542 -15.773 18.724 1.00 63.50 350 LYS A CA 1
ATOM 2693 C C . LYS A 1 350 ? -11.788 -16.475 18.188 1.00 63.50 350 LYS A C 1
ATOM 2695 O O . LYS A 1 350 ? -11.849 -17.702 18.196 1.00 63.50 350 LYS A O 1
ATOM 2700 N N . GLN A 1 351 ? -12.801 -15.717 17.776 1.00 57.94 351 GLN A N 1
ATOM 2701 C CA . GLN A 1 351 ? -14.038 -16.260 17.218 1.00 57.94 351 GLN A CA 1
ATOM 2702 C C . GLN A 1 351 ? -14.044 -16.086 15.700 1.00 57.94 351 GLN A C 1
ATOM 2704 O O . GLN A 1 351 ? -13.607 -15.043 15.219 1.00 57.94 351 GLN A O 1
ATOM 2709 N N . PRO A 1 352 ? -14.571 -17.052 14.927 1.00 55.44 352 PRO A N 1
ATOM 2710 C CA . PRO A 1 352 ? -14.744 -16.852 13.499 1.00 55.44 352 PRO A CA 1
ATOM 2711 C C . PRO A 1 352 ? -15.654 -15.644 13.281 1.00 55.44 352 PRO A C 1
ATOM 2713 O O . PRO A 1 352 ? -16.830 -15.657 13.659 1.00 55.44 352 PRO A O 1
ATOM 2716 N N . LEU A 1 353 ? -15.104 -14.591 12.678 1.00 61.22 353 LEU A N 1
ATOM 2717 C CA . LEU A 1 353 ? -15.905 -13.483 12.190 1.00 61.22 353 LEU A CA 1
ATOM 2718 C C . LEU A 1 353 ? -16.815 -14.047 11.106 1.00 61.22 353 LEU A C 1
ATOM 2720 O O . LEU A 1 353 ? -16.372 -14.381 10.012 1.00 61.22 353 LEU A O 1
ATOM 2724 N N . GLN A 1 354 ? -18.102 -14.186 11.406 1.00 56.34 354 GLN A N 1
ATOM 2725 C CA . GLN A 1 354 ? -19.075 -14.376 10.343 1.00 56.34 354 GLN A CA 1
ATOM 2726 C C . GLN A 1 354 ? -19.162 -13.049 9.608 1.00 56.34 354 GLN A C 1
ATOM 2728 O O . GLN A 1 354 ? -19.481 -12.036 10.232 1.00 56.34 354 GLN A O 1
ATOM 2733 N N . ALA A 1 355 ? -18.884 -13.023 8.312 1.00 55.19 355 ALA A N 1
ATOM 2734 C CA . ALA A 1 355 ? -19.136 -11.840 7.507 1.00 55.19 355 ALA A CA 1
ATOM 2735 C C . ALA A 1 355 ? -20.635 -11.496 7.491 1.00 55.19 355 ALA A C 1
ATOM 2737 O O . ALA A 1 355 ? -21.492 -12.294 7.890 1.00 55.19 355 ALA A O 1
ATOM 2738 N N . VAL A 1 356 ? -20.996 -10.281 7.068 1.00 53.81 356 VAL A N 1
ATOM 2739 C CA . VAL A 1 356 ? -22.386 -10.071 6.637 1.00 53.81 356 VAL A CA 1
ATOM 2740 C C . VAL A 1 356 ? -22.571 -10.949 5.403 1.00 53.81 356 VAL A C 1
ATOM 2742 O O . VAL A 1 356 ? -21.900 -10.705 4.408 1.00 53.81 356 VAL A O 1
ATOM 2745 N N . LYS A 1 357 ? -23.475 -11.941 5.437 1.00 47.66 357 LYS A N 1
ATOM 2746 C CA . LYS A 1 357 ? -24.002 -12.498 4.186 1.00 47.66 357 LYS A CA 1
ATOM 2747 C C . LYS A 1 357 ? -24.667 -11.338 3.460 1.00 47.66 357 LYS A C 1
ATOM 2749 O O . LYS A 1 357 ? -25.780 -10.949 3.815 1.00 47.66 357 LYS A O 1
ATOM 2754 N N . THR A 1 358 ? -23.964 -10.725 2.517 1.00 48.78 358 THR A N 1
ATOM 2755 C CA . THR A 1 358 ? -24.575 -9.747 1.631 1.00 48.78 358 THR A CA 1
ATOM 2756 C C . THR A 1 358 ? -25.646 -10.515 0.861 1.00 48.78 358 THR A C 1
ATOM 2758 O O . THR A 1 358 ? -25.399 -11.567 0.282 1.00 48.78 358 THR A O 1
ATOM 2761 N N . SER A 1 359 ? -26.894 -10.065 0.947 1.00 42.09 359 SER A N 1
ATOM 2762 C CA . SER A 1 359 ? -28.045 -10.740 0.334 1.00 42.09 359 SER A CA 1
ATOM 2763 C C . SER A 1 359 ? -28.059 -10.642 -1.201 1.00 42.09 359 SER A C 1
ATOM 2765 O O . SER A 1 359 ? -29.080 -10.928 -1.818 1.00 42.09 359 SER A O 1
ATOM 2767 N N . CYS A 1 360 ? -26.958 -10.199 -1.812 1.00 47.50 360 CYS A N 1
ATOM 2768 C CA . CYS A 1 360 ? -26.820 -9.881 -3.228 1.00 47.50 360 CYS A CA 1
ATOM 2769 C C . CYS A 1 360 ? -25.521 -10.501 -3.761 1.00 47.50 360 CYS A C 1
ATOM 2771 O O . CYS A 1 360 ? -24.565 -10.649 -3.002 1.00 47.50 360 CYS A O 1
ATOM 2773 N N . GLU A 1 361 ? -25.474 -10.810 -5.059 1.00 62.12 361 GLU A N 1
ATOM 2774 C CA . GLU A 1 361 ? -24.248 -11.175 -5.783 1.00 62.12 361 GLU A CA 1
ATOM 2775 C C . GLU A 1 361 ? -23.174 -10.092 -5.567 1.00 62.12 361 GLU A C 1
ATOM 2777 O O . GLU A 1 361 ? -23.216 -9.020 -6.167 1.00 62.12 361 GLU A O 1
ATOM 2782 N N . GLY A 1 362 ? -22.269 -10.325 -4.614 1.00 80.56 362 GLY A N 1
ATOM 2783 C CA . GLY A 1 362 ? -21.181 -9.406 -4.295 1.00 80.56 362 GLY A CA 1
ATOM 2784 C C . GLY A 1 362 ? -19.991 -9.579 -5.235 1.00 80.56 362 GLY A C 1
ATOM 2785 O O . GLY A 1 362 ? -19.837 -10.611 -5.885 1.00 80.56 362 GLY A O 1
ATOM 2786 N N . ILE A 1 363 ? -19.117 -8.579 -5.271 1.00 90.94 363 ILE A N 1
ATOM 2787 C CA . ILE A 1 363 ? -17.905 -8.599 -6.088 1.00 90.94 363 ILE A CA 1
ATOM 2788 C C . ILE A 1 363 ? -16.810 -9.463 -5.451 1.00 90.94 363 ILE A C 1
ATOM 2790 O O . ILE A 1 363 ? -16.767 -9.678 -4.230 1.00 90.94 363 ILE A O 1
ATOM 2794 N N . SER A 1 364 ? -15.885 -9.910 -6.293 1.00 92.62 364 SER A N 1
ATOM 2795 C CA . SER A 1 364 ? -14.624 -10.501 -5.861 1.00 92.62 364 SER A CA 1
ATOM 2796 C C . SER A 1 364 ? -13.639 -9.408 -5.454 1.00 92.62 364 SER A C 1
ATOM 2798 O O . SER A 1 364 ? -13.444 -8.435 -6.183 1.00 92.62 364 SER A O 1
ATOM 2800 N N . VAL A 1 365 ? -13.001 -9.585 -4.300 1.00 95.75 365 VAL A N 1
ATOM 2801 C CA . VAL A 1 365 ? -11.923 -8.713 -3.818 1.00 95.75 365 VAL A CA 1
ATOM 2802 C C . VAL A 1 365 ? -10.736 -9.590 -3.464 1.00 95.75 365 VAL A C 1
ATOM 2804 O O . VAL A 1 365 ? -10.863 -10.517 -2.663 1.00 95.75 365 VAL A O 1
ATOM 2807 N N . LEU A 1 366 ? -9.588 -9.296 -4.066 1.00 97.94 366 LEU A N 1
ATOM 2808 C CA . LEU A 1 366 ? -8.316 -9.916 -3.726 1.00 97.94 366 LEU A CA 1
ATOM 2809 C C . LEU A 1 366 ? -7.553 -8.940 -2.840 1.00 97.94 366 LEU A C 1
ATOM 2811 O O . LEU A 1 366 ? -6.989 -7.956 -3.321 1.00 97.94 366 LEU A O 1
ATOM 2815 N N . THR A 1 367 ? -7.563 -9.209 -1.542 1.00 98.06 367 THR A N 1
ATOM 2816 C CA . THR A 1 367 ? -6.708 -8.504 -0.590 1.00 98.06 367 THR A CA 1
ATOM 2817 C C . THR A 1 367 ? -5.277 -8.981 -0.792 1.00 98.06 367 THR A C 1
ATOM 2819 O O . THR A 1 367 ? -5.055 -10.183 -0.951 1.00 98.06 367 THR A O 1
ATOM 2822 N N . VAL A 1 368 ? -4.322 -8.054 -0.811 1.00 97.94 368 VAL A N 1
ATOM 2823 C CA . VAL A 1 368 ? -2.884 -8.329 -0.913 1.00 97.94 368 VAL A CA 1
ATOM 2824 C C . VAL A 1 368 ? -2.112 -7.431 0.047 1.00 97.94 368 VAL A C 1
ATOM 2826 O O . VAL A 1 368 ? -2.473 -6.271 0.243 1.00 97.94 368 VAL A O 1
ATOM 2829 N N . SER A 1 369 ? -1.028 -7.948 0.606 1.00 96.31 369 SER A N 1
ATOM 2830 C CA . SER A 1 369 ? -0.247 -7.283 1.641 1.00 96.31 369 SER A CA 1
ATOM 2831 C C . SER A 1 369 ? 1.251 -7.535 1.465 1.00 96.31 369 SER A C 1
ATOM 2833 O O . SER A 1 369 ? 1.684 -8.391 0.688 1.00 96.31 369 SER A O 1
ATOM 2835 N N . ARG A 1 370 ? 2.047 -6.792 2.233 1.00 91.50 370 ARG A N 1
ATOM 2836 C CA . ARG A 1 370 ? 3.398 -7.175 2.643 1.00 91.50 370 ARG A CA 1
ATOM 2837 C C . ARG A 1 370 ? 3.364 -7.399 4.141 1.00 91.50 370 ARG A C 1
ATOM 2839 O O . ARG A 1 370 ? 2.911 -6.520 4.867 1.00 91.50 370 ARG A O 1
ATOM 2846 N N . VAL A 1 371 ? 3.769 -8.587 4.573 1.00 87.12 371 VAL A N 1
ATOM 2847 C CA . VAL A 1 371 ? 3.762 -8.974 5.994 1.00 87.12 371 VAL A CA 1
ATOM 2848 C C . VAL A 1 371 ? 5.123 -9.494 6.471 1.00 87.12 371 VAL A C 1
ATOM 2850 O O . VAL A 1 371 ? 5.266 -9.951 7.603 1.00 87.12 371 VAL A O 1
ATOM 2853 N N . GLY A 1 372 ? 6.132 -9.472 5.600 1.00 77.12 372 GLY A N 1
ATOM 2854 C CA . GLY A 1 372 ? 7.408 -10.138 5.843 1.00 77.12 372 GLY A CA 1
ATOM 2855 C C . GLY A 1 372 ? 7.241 -11.639 6.120 1.00 77.12 372 GLY A C 1
ATOM 2856 O O . GLY A 1 372 ? 6.206 -12.237 5.840 1.00 77.12 372 GLY A O 1
ATOM 2857 N N . ASP A 1 373 ? 8.275 -12.265 6.674 1.00 71.75 373 ASP A N 1
ATOM 2858 C CA . ASP A 1 373 ? 8.239 -13.673 7.083 1.00 71.75 373 ASP A CA 1
ATOM 2859 C C . ASP A 1 373 ? 9.132 -13.869 8.311 1.00 71.75 373 ASP A C 1
ATOM 2861 O O . ASP A 1 373 ? 10.317 -14.177 8.203 1.00 71.75 373 ASP A O 1
ATOM 2865 N N . TRP A 1 374 ? 8.586 -13.615 9.500 1.00 68.88 374 TRP A N 1
ATOM 2866 C CA . TRP A 1 374 ? 9.320 -13.777 10.761 1.00 68.88 374 TRP A CA 1
ATOM 2867 C C . TRP A 1 374 ? 9.105 -15.148 11.423 1.00 68.88 374 TRP A C 1
ATOM 2869 O O . TRP A 1 374 ? 9.691 -15.408 12.474 1.00 68.88 374 TRP A O 1
ATOM 2879 N N . HIS A 1 375 ? 8.312 -16.032 10.805 1.00 58.56 375 HIS A N 1
ATOM 2880 C CA . HIS A 1 375 ? 8.049 -17.399 11.277 1.00 58.56 375 HIS A CA 1
ATOM 2881 C C . HIS A 1 375 ? 8.747 -18.486 10.446 1.00 58.56 375 HIS A C 1
ATOM 2883 O O . HIS A 1 375 ? 8.646 -19.667 10.788 1.00 58.56 375 HIS A O 1
ATOM 2889 N N . GLY A 1 376 ? 9.421 -18.114 9.354 1.00 53.81 376 GLY A N 1
ATOM 2890 C CA . GLY A 1 376 ? 10.098 -19.043 8.458 1.00 53.81 376 GLY A CA 1
ATOM 2891 C C . GLY A 1 376 ? 11.084 -19.985 9.162 1.00 53.81 376 GLY A C 1
ATOM 2892 O O . GLY A 1 376 ? 11.634 -19.693 10.225 1.00 53.81 376 GLY A O 1
ATOM 2893 N N . ALA A 1 377 ? 11.343 -21.133 8.526 1.00 44.91 377 ALA A N 1
ATOM 2894 C CA . ALA A 1 377 ? 12.179 -22.221 9.054 1.00 44.91 377 ALA A CA 1
ATOM 2895 C C . ALA A 1 377 ? 13.614 -21.798 9.437 1.00 44.91 377 ALA A C 1
ATOM 2897 O O . ALA A 1 377 ? 14.302 -22.505 10.174 1.00 44.91 377 ALA A O 1
ATOM 2898 N N . LEU A 1 378 ? 14.063 -20.632 8.970 1.00 48.59 378 LEU A N 1
ATOM 2899 C CA . LEU A 1 378 ? 15.278 -19.976 9.425 1.00 48.59 378 LEU A CA 1
ATOM 2900 C C . LEU A 1 378 ? 14.991 -19.066 10.622 1.00 48.59 378 LEU A C 1
ATOM 2902 O O . LEU A 1 378 ? 15.150 -17.851 10.538 1.00 48.59 378 LEU A O 1
ATOM 2906 N N . MET A 1 379 ? 14.698 -19.661 11.781 1.00 46.38 379 MET A N 1
ATOM 2907 C CA . MET A 1 379 ? 14.637 -18.935 13.065 1.00 46.38 379 MET A CA 1
ATOM 2908 C C . MET A 1 379 ? 15.928 -18.141 13.389 1.00 46.38 379 MET A C 1
ATOM 2910 O O . MET A 1 379 ? 15.972 -17.388 14.359 1.00 46.38 379 MET A O 1
ATOM 2914 N N . THR A 1 380 ? 16.997 -18.312 12.600 1.00 47.94 380 THR A N 1
ATOM 2915 C CA . THR A 1 380 ? 18.286 -17.622 12.717 1.00 47.94 380 THR A CA 1
ATOM 2916 C C . THR A 1 380 ? 18.400 -16.323 11.911 1.00 47.94 380 THR A C 1
ATOM 2918 O O . THR A 1 380 ? 19.222 -15.487 12.283 1.00 47.94 380 THR A O 1
ATOM 2921 N N . LEU A 1 381 ? 17.632 -16.132 10.825 1.00 51.16 381 LEU A N 1
ATOM 2922 C CA . LEU A 1 381 ? 17.621 -14.887 10.041 1.00 51.16 381 LEU A CA 1
ATOM 2923 C C . LEU A 1 381 ? 16.285 -14.181 10.266 1.00 51.16 381 LEU A C 1
ATOM 2925 O O . LEU A 1 381 ? 15.253 -14.590 9.746 1.00 51.16 381 LEU A O 1
ATOM 2929 N N . GLN A 1 382 ? 16.305 -13.119 11.062 1.00 55.91 382 GLN A N 1
ATOM 2930 C CA . GLN A 1 382 ? 15.106 -12.343 11.354 1.00 55.91 382 GLN A CA 1
ATOM 2931 C C . GLN A 1 382 ? 14.806 -11.449 10.127 1.00 55.91 382 GLN A C 1
ATOM 2933 O O . GLN A 1 382 ? 15.603 -10.568 9.822 1.00 55.91 382 GLN A O 1
ATOM 2938 N N . TYR A 1 383 ? 13.683 -11.683 9.427 1.00 66.25 383 TYR A N 1
ATOM 2939 C CA . TYR A 1 383 ? 13.211 -10.980 8.204 1.00 66.25 383 TYR A CA 1
ATOM 2940 C C . TYR A 1 383 ? 13.968 -11.290 6.891 1.00 66.25 383 TYR A C 1
ATOM 2942 O O . TYR A 1 383 ? 14.473 -10.379 6.231 1.00 66.25 383 TYR A O 1
ATOM 2950 N N . PRO A 1 384 ? 13.997 -12.554 6.431 1.00 64.12 384 PRO A N 1
ATOM 2951 C CA . PRO A 1 384 ? 14.713 -12.957 5.220 1.00 64.12 384 PRO A CA 1
ATOM 2952 C C . PRO A 1 384 ? 14.227 -12.237 3.952 1.00 64.12 384 PRO A C 1
ATOM 2954 O O . PRO A 1 384 ? 15.051 -11.774 3.171 1.00 64.12 384 PRO A O 1
ATOM 2957 N N . VAL A 1 385 ? 12.912 -12.084 3.755 1.00 69.25 385 VAL A N 1
ATOM 2958 C CA . VAL A 1 385 ? 12.345 -11.489 2.525 1.00 69.25 385 VAL A CA 1
ATOM 2959 C C . VAL A 1 385 ? 12.779 -10.033 2.348 1.00 69.25 385 VAL A C 1
ATOM 2961 O O . VAL A 1 385 ? 13.247 -9.657 1.280 1.00 69.25 385 VAL A O 1
ATOM 2964 N N . MET A 1 386 ? 12.712 -9.238 3.419 1.00 71.94 386 MET A N 1
ATOM 2965 C CA . MET A 1 386 ? 13.137 -7.836 3.418 1.00 71.94 386 MET A CA 1
ATOM 2966 C C . MET A 1 386 ? 14.612 -7.688 3.028 1.00 71.94 386 MET A C 1
ATOM 2968 O O . MET A 1 386 ? 14.967 -6.847 2.204 1.00 71.94 386 MET A O 1
ATOM 2972 N N . VAL A 1 387 ? 15.467 -8.527 3.621 1.00 68.44 387 VAL A N 1
ATOM 2973 C CA . VAL A 1 387 ? 16.913 -8.523 3.375 1.00 68.44 387 VAL A CA 1
ATOM 2974 C C . VAL A 1 387 ? 17.217 -8.880 1.921 1.00 68.44 387 VAL A C 1
ATOM 2976 O O . VAL A 1 387 ? 18.031 -8.213 1.282 1.00 68.44 387 VAL A O 1
ATOM 2979 N N . LEU A 1 388 ? 16.552 -9.911 1.395 1.00 70.94 388 LEU A N 1
ATOM 2980 C CA . LEU A 1 388 ? 16.731 -10.369 0.020 1.00 70.94 388 LEU A CA 1
ATOM 2981 C C . LEU A 1 388 ? 16.276 -9.314 -0.993 1.00 70.94 388 LEU A C 1
ATOM 2983 O O . LEU A 1 388 ? 17.009 -9.041 -1.942 1.00 70.94 388 LEU A O 1
ATOM 2987 N N . ASP A 1 389 ? 15.133 -8.670 -0.763 1.00 73.50 389 ASP A N 1
ATOM 2988 C CA . ASP A 1 389 ? 14.622 -7.613 -1.637 1.00 73.50 389 ASP A CA 1
ATOM 2989 C C . ASP A 1 389 ? 15.510 -6.363 -1.622 1.00 73.50 389 ASP A C 1
ATOM 2991 O O . ASP A 1 389 ? 15.807 -5.806 -2.680 1.00 73.50 389 ASP A O 1
ATOM 2995 N N . ALA A 1 390 ? 16.003 -5.953 -0.450 1.00 73.44 390 ALA A N 1
ATOM 2996 C CA . ALA A 1 390 ? 16.936 -4.834 -0.349 1.00 73.44 390 ALA A CA 1
ATOM 2997 C C . ALA A 1 390 ? 18.272 -5.134 -1.043 1.00 73.44 390 ALA A C 1
ATOM 2999 O O . ALA A 1 390 ? 18.806 -4.286 -1.764 1.00 73.44 390 ALA A O 1
ATOM 3000 N N . ALA A 1 391 ? 18.798 -6.351 -0.873 1.00 70.62 391 ALA A N 1
ATOM 3001 C CA . ALA A 1 391 ? 20.019 -6.789 -1.542 1.00 70.62 391 ALA A CA 1
ATOM 3002 C C . ALA A 1 391 ? 19.833 -6.825 -3.062 1.00 70.62 391 ALA A C 1
ATOM 3004 O O . ALA A 1 391 ? 20.671 -6.290 -3.790 1.00 70.62 391 ALA A O 1
ATOM 3005 N N . ARG A 1 392 ? 18.717 -7.399 -3.532 1.00 75.31 392 ARG A N 1
ATOM 3006 C CA . ARG A 1 392 ? 18.330 -7.428 -4.947 1.00 75.31 392 ARG A CA 1
ATOM 3007 C C . ARG A 1 392 ? 18.303 -6.020 -5.527 1.00 75.31 392 ARG A C 1
ATOM 3009 O O . ARG A 1 392 ? 18.943 -5.769 -6.547 1.00 75.31 392 ARG A O 1
ATOM 3016 N N . ASP A 1 393 ? 17.593 -5.104 -4.875 1.00 76.56 393 ASP A N 1
ATOM 3017 C CA . ASP A 1 393 ? 17.397 -3.751 -5.385 1.00 76.56 393 ASP A CA 1
ATOM 3018 C C . ASP A 1 393 ? 18.741 -2.992 -5.438 1.00 76.56 393 ASP A C 1
ATOM 3020 O O . ASP A 1 393 ? 19.034 -2.353 -6.451 1.00 76.56 393 ASP A O 1
ATOM 3024 N N . VAL A 1 394 ? 19.630 -3.137 -4.443 1.00 73.81 394 VAL A N 1
ATOM 3025 C CA . VAL A 1 394 ? 20.993 -2.563 -4.508 1.00 73.81 394 VAL A CA 1
ATOM 3026 C C . VAL A 1 394 ? 21.823 -3.194 -5.630 1.00 73.81 394 VAL A C 1
ATOM 3028 O O . VAL A 1 394 ? 22.451 -2.469 -6.402 1.00 73.81 394 VAL A O 1
ATOM 3031 N N . MET A 1 395 ? 21.812 -4.523 -5.772 1.00 72.62 395 MET A N 1
ATOM 3032 C CA . MET A 1 395 ? 22.565 -5.217 -6.825 1.00 72.62 395 MET A CA 1
ATOM 3033 C C . MET A 1 395 ? 22.128 -4.785 -8.225 1.00 72.62 395 MET A C 1
ATOM 3035 O O . MET A 1 395 ? 22.985 -4.528 -9.070 1.00 72.62 395 MET A O 1
ATOM 3039 N N . LEU A 1 396 ? 20.820 -4.655 -8.465 1.00 77.19 396 LEU A N 1
ATOM 3040 C CA . LEU A 1 396 ? 20.288 -4.160 -9.736 1.00 77.19 396 LEU A CA 1
ATOM 3041 C C . LEU A 1 396 ? 20.724 -2.716 -9.999 1.00 77.19 396 LEU A C 1
ATOM 3043 O O . LEU A 1 396 ? 21.135 -2.392 -11.109 1.00 77.19 396 LEU A O 1
ATOM 3047 N N . ASN A 1 397 ? 20.693 -1.851 -8.987 1.00 80.75 397 ASN A N 1
ATOM 3048 C CA . ASN A 1 397 ? 21.116 -0.460 -9.146 1.00 80.75 397 ASN A CA 1
ATOM 3049 C C . ASN A 1 397 ? 22.618 -0.328 -9.422 1.00 80.75 397 ASN A C 1
ATOM 3051 O O . ASN A 1 397 ? 23.004 0.442 -10.300 1.00 80.75 397 ASN A O 1
ATOM 3055 N N . VAL A 1 398 ? 23.452 -1.133 -8.761 1.00 74.50 398 VAL A N 1
ATOM 3056 C CA . VAL A 1 398 ? 24.889 -1.191 -9.053 1.00 74.50 398 VAL A CA 1
ATOM 3057 C C . VAL A 1 398 ? 25.130 -1.763 -10.449 1.00 74.50 398 VAL A C 1
ATOM 3059 O O . VAL A 1 398 ? 25.852 -1.160 -11.231 1.00 74.50 398 VAL A O 1
ATOM 3062 N N . HIS A 1 399 ? 24.493 -2.868 -10.834 1.00 73.19 399 HIS A N 1
ATOM 3063 C CA . HIS A 1 399 ? 24.653 -3.435 -12.181 1.00 73.19 399 HIS A CA 1
ATOM 3064 C C . HIS A 1 399 ? 24.306 -2.432 -13.302 1.00 73.19 399 HIS A C 1
ATOM 3066 O O . HIS A 1 399 ? 24.900 -2.453 -14.380 1.00 73.19 399 HIS A O 1
ATOM 3072 N N . ASN A 1 400 ? 23.390 -1.506 -13.020 1.00 74.81 400 ASN A N 1
ATOM 3073 C CA . ASN A 1 400 ? 22.858 -0.542 -13.977 1.00 74.81 400 ASN A CA 1
ATOM 3074 C C . ASN A 1 400 ? 23.525 0.843 -13.908 1.00 74.81 400 ASN A C 1
ATOM 3076 O O . ASN A 1 400 ? 22.924 1.830 -14.335 1.00 74.81 400 ASN A O 1
ATOM 3080 N N . LEU A 1 401 ? 24.759 0.935 -13.398 1.00 74.31 401 LEU A N 1
ATOM 3081 C CA . LEU A 1 401 ? 25.514 2.191 -13.360 1.00 74.31 401 LEU A CA 1
ATOM 3082 C C . LEU A 1 401 ? 25.868 2.696 -14.771 1.00 74.31 401 LEU A C 1
ATOM 3084 O O . LEU A 1 401 ? 26.290 1.932 -15.650 1.00 74.31 401 LEU A O 1
ATOM 3088 N N . GLY A 1 402 ? 25.740 4.010 -14.972 1.00 63.78 402 GLY A N 1
ATOM 3089 C CA . GLY A 1 402 ? 26.176 4.720 -16.181 1.00 63.78 402 GLY A CA 1
ATOM 3090 C C . GLY A 1 402 ? 25.066 5.392 -17.006 1.00 63.78 402 GLY A C 1
ATOM 3091 O O . GLY A 1 402 ? 23.884 5.109 -16.849 1.00 63.78 402 GLY A O 1
ATOM 3092 N N . ASN A 1 403 ? 25.511 6.312 -17.872 1.00 54.81 403 ASN A N 1
ATOM 3093 C CA . ASN A 1 403 ? 24.757 7.338 -18.612 1.00 54.81 403 ASN A CA 1
ATOM 3094 C C . ASN A 1 403 ? 23.597 6.858 -19.512 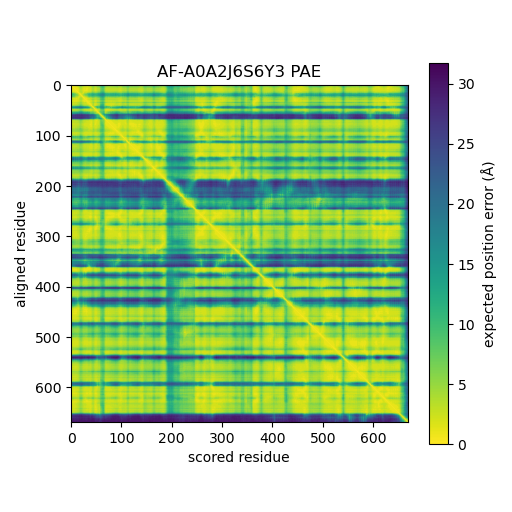1.00 54.81 403 ASN A C 1
ATOM 3096 O O . ASN A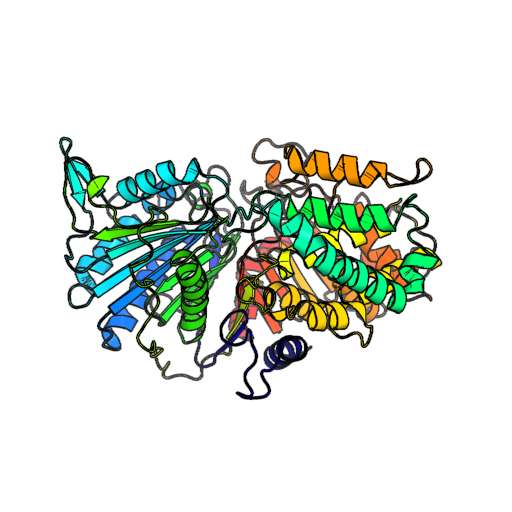 1 403 ? 23.472 5.693 -19.882 1.00 54.81 403 ASN A O 1
ATOM 3100 N N . ASP A 1 404 ? 22.819 7.844 -19.971 1.00 58.75 404 ASP A N 1
ATOM 3101 C CA . ASP A 1 404 ? 21.576 7.754 -20.748 1.00 58.75 404 ASP A CA 1
ATOM 3102 C C . ASP A 1 404 ? 21.607 6.968 -22.084 1.00 58.75 404 ASP A C 1
ATOM 3104 O O . ASP A 1 404 ? 20.560 6.645 -22.669 1.00 58.75 404 ASP A O 1
ATOM 3108 N N . ALA A 1 405 ? 22.794 6.635 -22.592 1.00 65.06 405 ALA A N 1
ATOM 3109 C CA . ALA A 1 405 ? 22.992 5.921 -23.852 1.00 65.06 405 ALA A CA 1
ATOM 3110 C C . ALA A 1 405 ? 23.863 4.678 -23.640 1.00 65.06 405 ALA A C 1
ATOM 3112 O O . ALA A 1 405 ? 25.086 4.720 -23.761 1.00 65.06 405 ALA A O 1
ATOM 3113 N N . LEU A 1 406 ? 23.218 3.554 -23.326 1.00 78.88 406 LEU A N 1
ATOM 3114 C CA . LEU A 1 406 ? 23.904 2.277 -23.151 1.00 78.88 406 LEU A CA 1
ATOM 3115 C C . LEU A 1 406 ? 24.080 1.547 -24.500 1.00 78.88 406 LEU A C 1
ATOM 3117 O O . LEU A 1 406 ? 23.163 1.566 -25.341 1.00 78.88 406 LEU A O 1
ATOM 3121 N N . PRO A 1 407 ? 25.229 0.873 -24.718 1.00 82.75 407 PRO A N 1
ATOM 3122 C CA . PRO A 1 407 ? 25.386 -0.095 -25.798 1.00 82.75 407 PRO A CA 1
ATOM 3123 C C . PRO A 1 407 ? 24.313 -1.181 -25.717 1.00 82.75 407 PRO A C 1
ATOM 3125 O O . PRO A 1 407 ? 23.822 -1.511 -24.635 1.00 82.75 407 PRO A O 1
ATOM 3128 N N . LYS A 1 408 ? 23.941 -1.738 -26.869 1.00 81.62 408 LYS A N 1
ATOM 3129 C CA . LYS A 1 408 ? 22.841 -2.705 -26.969 1.00 81.62 408 LYS A CA 1
ATOM 3130 C C . LYS A 1 408 ? 23.093 -3.942 -26.104 1.00 81.62 408 LYS A C 1
ATOM 3132 O O . LYS A 1 408 ? 22.194 -4.378 -25.396 1.00 81.62 408 LYS A O 1
ATOM 3137 N N . GLU A 1 409 ? 24.318 -4.449 -26.127 1.00 82.31 409 GLU A N 1
ATOM 3138 C CA . GLU A 1 409 ? 24.748 -5.621 -25.367 1.00 82.31 409 GLU A CA 1
ATOM 3139 C C . GLU A 1 409 ? 24.544 -5.385 -23.868 1.00 82.31 409 GLU A C 1
ATOM 3141 O O . GLU A 1 409 ? 24.010 -6.237 -23.167 1.00 82.31 409 GLU A O 1
ATOM 3146 N N . LYS A 1 410 ? 24.875 -4.176 -23.389 1.00 81.12 410 LYS A N 1
ATOM 3147 C CA . LYS A 1 410 ? 24.641 -3.793 -21.995 1.00 81.12 410 LYS A CA 1
ATOM 3148 C C . LYS A 1 410 ? 23.142 -3.749 -21.682 1.00 81.12 410 LYS A C 1
ATOM 3150 O O . LYS A 1 410 ? 22.747 -4.259 -20.648 1.00 81.12 410 LYS A O 1
ATOM 3155 N N . CYS A 1 411 ? 22.289 -3.226 -22.564 1.00 85.31 411 CYS A N 1
ATOM 3156 C CA . CYS A 1 411 ? 20.834 -3.261 -22.350 1.00 85.31 411 CYS A CA 1
ATOM 3157 C C . CYS A 1 411 ? 20.273 -4.690 -22.224 1.00 85.31 411 CYS A C 1
ATOM 3159 O O . CYS A 1 411 ? 19.421 -4.938 -21.372 1.00 85.31 411 CYS A O 1
ATOM 3161 N N . GLU A 1 412 ? 20.725 -5.620 -23.069 1.00 85.38 412 GLU A N 1
ATOM 3162 C CA . GLU A 1 412 ? 20.304 -7.029 -23.021 1.00 85.38 412 GLU A CA 1
ATOM 3163 C C . GLU A 1 412 ? 20.736 -7.701 -21.713 1.00 85.38 412 GLU A C 1
ATOM 3165 O O . GLU A 1 412 ? 19.946 -8.418 -21.097 1.00 85.38 412 GLU A O 1
ATOM 3170 N N . ASP A 1 413 ? 21.958 -7.427 -21.254 1.00 79.12 413 ASP A N 1
ATOM 3171 C CA . ASP A 1 413 ? 22.473 -7.959 -19.990 1.00 79.12 413 ASP A CA 1
ATOM 3172 C C . ASP A 1 413 ? 21.664 -7.468 -18.788 1.00 79.12 413 ASP A C 1
ATOM 3174 O O . ASP A 1 413 ? 21.317 -8.267 -17.920 1.00 79.12 413 ASP A O 1
ATOM 3178 N N . ILE A 1 414 ? 21.285 -6.187 -18.779 1.00 81.19 414 ILE A N 1
ATOM 3179 C CA . ILE A 1 414 ? 20.442 -5.606 -17.727 1.00 81.19 414 ILE A CA 1
ATOM 3180 C C . ILE A 1 414 ? 19.092 -6.322 -17.654 1.00 81.19 414 ILE A C 1
ATOM 3182 O O . ILE A 1 414 ? 18.626 -6.672 -16.570 1.00 81.19 414 ILE A O 1
ATOM 3186 N N . VAL A 1 415 ? 18.452 -6.559 -18.801 1.00 85.56 415 VAL A N 1
ATOM 3187 C CA . VAL A 1 415 ? 17.161 -7.258 -18.844 1.00 85.56 415 VAL A CA 1
ATOM 3188 C C . VAL A 1 415 ? 17.301 -8.685 -18.323 1.00 85.56 415 VAL A C 1
ATOM 3190 O O . VAL A 1 415 ? 16.502 -9.088 -17.478 1.00 85.56 415 VAL A O 1
ATOM 3193 N N . LYS A 1 416 ? 18.340 -9.414 -18.744 1.00 79.44 416 LYS A N 1
ATOM 3194 C CA . LYS A 1 416 ? 18.625 -10.762 -18.230 1.00 79.44 416 LYS A CA 1
ATOM 3195 C C . LYS A 1 416 ? 18.893 -10.754 -16.724 1.00 79.44 416 LYS A C 1
ATOM 3197 O O . LYS A 1 416 ? 18.408 -11.634 -16.023 1.00 79.44 416 LYS A O 1
ATOM 3202 N N . ALA A 1 417 ? 19.622 -9.757 -16.216 1.00 75.56 417 ALA A N 1
ATOM 3203 C CA . ALA A 1 417 ? 19.914 -9.609 -14.792 1.00 75.56 417 ALA A CA 1
ATOM 3204 C C . ALA A 1 417 ? 18.633 -9.412 -13.978 1.00 75.56 417 ALA A C 1
ATOM 3206 O O . ALA A 1 417 ? 18.414 -10.109 -12.991 1.00 75.56 417 ALA A O 1
ATOM 3207 N N . ILE A 1 418 ? 17.759 -8.503 -14.423 1.00 77.69 418 ILE A N 1
ATOM 3208 C CA . ILE A 1 418 ? 16.461 -8.269 -13.784 1.00 77.69 418 ILE A CA 1
ATOM 3209 C C . ILE A 1 418 ? 15.605 -9.533 -13.852 1.00 77.69 418 ILE A C 1
ATOM 3211 O O . ILE A 1 418 ? 14.996 -9.893 -12.855 1.00 77.69 418 ILE A O 1
ATOM 3215 N N . GLN A 1 419 ? 15.573 -10.237 -14.986 1.00 78.00 419 GLN A N 1
ATOM 3216 C CA . GLN A 1 419 ? 14.808 -11.481 -15.098 1.00 78.00 419 GLN A CA 1
ATOM 3217 C C . GLN A 1 419 ? 15.328 -12.566 -14.148 1.00 78.00 419 GLN A C 1
ATOM 3219 O O . GLN A 1 419 ? 14.534 -13.194 -13.462 1.00 78.00 419 GLN A O 1
ATOM 3224 N N . ALA A 1 420 ? 16.644 -12.729 -14.023 1.00 69.19 420 ALA A N 1
ATOM 3225 C CA . ALA A 1 420 ? 17.233 -13.702 -13.106 1.00 69.19 420 ALA A CA 1
ATOM 3226 C C . ALA A 1 420 ? 17.015 -13.354 -11.619 1.00 69.19 420 ALA A C 1
ATOM 3228 O O . ALA A 1 420 ? 16.953 -14.249 -10.778 1.00 69.19 420 ALA A O 1
ATOM 3229 N N . LEU A 1 421 ? 16.937 -12.060 -11.288 1.00 65.62 421 LEU A N 1
ATOM 3230 C CA . LEU A 1 421 ? 16.861 -11.562 -9.909 1.00 65.62 421 LEU A CA 1
ATOM 3231 C C . LEU A 1 421 ? 15.438 -11.243 -9.429 1.00 65.62 421 LEU A C 1
ATOM 3233 O O . LEU A 1 421 ? 15.214 -11.192 -8.222 1.00 65.62 421 LEU A O 1
ATOM 3237 N N . ALA A 1 422 ? 14.505 -10.977 -10.345 1.00 65.38 422 ALA A N 1
ATOM 3238 C CA . ALA A 1 422 ? 13.163 -10.485 -10.035 1.00 65.38 422 ALA A CA 1
ATOM 3239 C C . ALA A 1 422 ? 12.030 -11.228 -10.763 1.00 65.38 422 ALA A C 1
ATOM 3241 O O . ALA A 1 422 ? 10.871 -11.035 -10.405 1.00 65.38 422 ALA A O 1
ATOM 3242 N N . ASP A 1 423 ? 12.308 -12.047 -11.789 1.00 62.56 423 ASP A N 1
ATOM 3243 C CA . ASP A 1 423 ? 11.264 -12.858 -12.425 1.00 62.56 423 ASP A CA 1
ATOM 3244 C C . ASP A 1 423 ? 11.104 -14.174 -11.659 1.00 62.56 423 ASP A C 1
ATOM 3246 O O . ASP A 1 423 ? 11.800 -15.158 -11.898 1.00 62.56 423 ASP A O 1
ATOM 3250 N N . ASP A 1 424 ? 10.159 -14.191 -10.720 1.00 52.75 424 ASP A N 1
ATOM 3251 C CA . ASP A 1 424 ? 9.870 -15.365 -9.892 1.00 52.75 424 ASP A CA 1
ATOM 3252 C C . ASP A 1 424 ? 9.361 -16.578 -10.686 1.00 52.75 424 ASP A C 1
ATOM 3254 O O . ASP A 1 424 ? 9.312 -17.677 -10.130 1.00 52.75 424 ASP A O 1
ATOM 3258 N N . THR A 1 425 ? 9.012 -16.384 -11.966 1.00 45.81 425 THR A N 1
ATOM 3259 C CA . THR A 1 425 ? 8.547 -17.431 -12.890 1.00 45.81 425 THR A CA 1
ATOM 3260 C C . THR A 1 425 ? 9.643 -18.001 -13.785 1.00 45.81 425 THR A C 1
ATOM 3262 O O . THR A 1 425 ? 9.393 -18.971 -14.501 1.00 45.81 425 THR A O 1
ATOM 3265 N N . ALA A 1 426 ? 10.846 -17.418 -13.777 1.00 41.28 426 ALA A N 1
ATOM 3266 C CA . ALA A 1 426 ? 11.959 -17.983 -14.520 1.00 41.28 426 ALA A CA 1
ATOM 3267 C C . ALA A 1 426 ? 12.354 -19.329 -13.892 1.00 41.28 426 ALA A C 1
ATOM 3269 O O . ALA A 1 426 ? 12.544 -19.429 -12.682 1.00 41.28 426 ALA A O 1
ATOM 3270 N N . GLU A 1 427 ? 12.541 -20.351 -14.730 1.00 40.97 427 GLU A N 1
ATOM 3271 C CA . GLU A 1 427 ? 13.142 -21.642 -14.353 1.00 40.97 427 GLU A CA 1
ATOM 3272 C C . GLU A 1 427 ? 14.590 -21.491 -13.825 1.00 40.97 427 GLU A C 1
ATOM 3274 O O . GLU A 1 427 ? 15.224 -22.472 -13.437 1.00 40.97 427 GLU A O 1
ATOM 3279 N N . ASP A 1 428 ? 15.116 -20.261 -13.786 1.00 42.16 428 ASP A N 1
ATOM 3280 C CA . ASP A 1 428 ? 16.466 -19.946 -13.358 1.00 42.16 428 ASP A CA 1
ATOM 3281 C C . ASP A 1 428 ? 16.618 -19.892 -11.827 1.00 42.16 428 ASP A C 1
ATOM 3283 O O . ASP A 1 428 ? 15.953 -19.186 -11.066 1.00 42.16 428 ASP A O 1
ATOM 3287 N N . TRP A 1 429 ? 17.610 -20.669 -11.416 1.00 42.22 429 TRP A N 1
ATOM 3288 C CA . TRP A 1 429 ? 17.999 -21.142 -10.094 1.00 42.22 429 TRP A CA 1
ATOM 3289 C C . TRP A 1 429 ? 18.163 -20.100 -8.968 1.00 42.22 429 TRP A C 1
ATOM 3291 O O . TRP A 1 429 ? 18.234 -20.499 -7.809 1.00 42.22 429 TRP A O 1
ATOM 3301 N N . LEU A 1 430 ? 18.221 -18.787 -9.230 1.00 44.28 430 LEU A N 1
ATOM 3302 C CA . LEU A 1 430 ? 18.479 -17.808 -8.160 1.00 44.28 430 LEU A CA 1
ATOM 3303 C C . LEU A 1 430 ? 17.247 -17.563 -7.287 1.00 44.28 430 LEU A C 1
ATOM 3305 O O . LEU A 1 430 ? 17.324 -17.716 -6.073 1.00 44.28 430 LEU A O 1
ATOM 3309 N N . GLY A 1 431 ? 16.105 -17.232 -7.898 1.00 50.41 431 GLY A N 1
ATOM 3310 C CA . GLY A 1 431 ? 14.851 -17.037 -7.171 1.00 50.41 431 GLY A CA 1
ATOM 3311 C C . GLY A 1 431 ? 14.410 -18.328 -6.484 1.00 50.41 431 GLY A C 1
ATOM 3312 O O . GLY A 1 431 ? 14.131 -18.331 -5.289 1.00 50.41 431 GLY A O 1
ATOM 3313 N N . VAL A 1 432 ? 14.439 -19.453 -7.205 1.00 51.59 432 VAL A N 1
ATOM 3314 C CA . VAL A 1 432 ? 14.080 -20.779 -6.670 1.00 51.59 432 VAL A CA 1
ATOM 3315 C C . VAL A 1 432 ? 15.076 -21.256 -5.611 1.00 51.59 432 VAL A C 1
ATOM 3317 O O . VAL A 1 432 ? 14.654 -21.681 -4.544 1.00 51.59 432 VAL A O 1
ATOM 3320 N N . GLY A 1 433 ? 16.383 -21.131 -5.839 1.00 51.12 433 GLY A N 1
ATOM 3321 C CA . GLY A 1 433 ? 17.418 -21.561 -4.897 1.00 51.12 433 GLY A CA 1
ATOM 3322 C C . GLY A 1 433 ? 17.460 -20.713 -3.626 1.00 51.12 433 GLY A C 1
ATOM 3323 O O . GLY A 1 433 ? 17.642 -21.262 -2.537 1.00 51.12 433 GLY A O 1
ATOM 3324 N N . LEU A 1 434 ? 17.216 -19.399 -3.725 1.00 51.69 434 LEU A N 1
ATOM 3325 C CA . LEU A 1 434 ? 16.993 -18.543 -2.557 1.00 51.69 434 LEU A CA 1
ATOM 3326 C C . LEU A 1 434 ? 15.728 -18.997 -1.806 1.00 51.69 434 LEU A C 1
ATOM 3328 O O . LEU A 1 434 ? 15.798 -19.255 -0.609 1.00 51.69 434 LEU A O 1
ATOM 3332 N N . ARG A 1 435 ? 14.598 -19.221 -2.486 1.00 57.62 435 ARG A N 1
ATOM 3333 C CA . ARG A 1 435 ? 13.364 -19.730 -1.853 1.00 57.62 435 ARG A CA 1
ATOM 3334 C C . ARG A 1 435 ? 13.544 -21.099 -1.190 1.00 57.62 435 ARG A C 1
ATOM 3336 O O . ARG A 1 435 ? 13.095 -21.305 -0.068 1.00 57.62 435 ARG A O 1
ATOM 3343 N N . GLU A 1 436 ? 14.221 -22.040 -1.837 1.00 57.47 436 GLU A N 1
ATOM 3344 C CA . GLU A 1 436 ? 14.432 -23.393 -1.315 1.00 57.47 436 GLU A CA 1
ATOM 3345 C C . GLU A 1 436 ? 15.416 -23.429 -0.147 1.00 57.47 436 GLU A C 1
ATOM 3347 O O . GLU A 1 436 ? 15.220 -24.223 0.781 1.00 57.47 436 GLU A O 1
ATOM 3352 N N . THR A 1 437 ? 16.438 -22.569 -0.181 1.00 55.19 437 THR A N 1
ATOM 3353 C CA . THR A 1 437 ? 17.442 -22.449 0.884 1.00 55.19 437 THR A CA 1
ATOM 3354 C C . THR A 1 437 ? 16.883 -21.687 2.076 1.00 55.19 437 THR A C 1
ATOM 3356 O O . THR A 1 437 ? 17.008 -22.141 3.212 1.00 55.19 437 THR A O 1
ATOM 3359 N N . PHE A 1 438 ? 16.261 -20.533 1.828 1.00 56.72 438 PHE A N 1
ATOM 3360 C CA . PHE A 1 438 ? 15.761 -19.658 2.881 1.00 56.72 438 PHE A CA 1
ATOM 3361 C C . PHE A 1 438 ? 14.355 -20.024 3.360 1.00 56.72 438 PHE A C 1
ATOM 3363 O O . PHE A 1 438 ? 13.905 -19.498 4.376 1.00 56.72 438 PHE A O 1
ATOM 3370 N N . LYS A 1 439 ? 13.672 -20.936 2.653 1.00 62.97 439 LYS A N 1
ATOM 3371 C CA . LYS A 1 439 ? 12.269 -21.320 2.881 1.00 62.97 439 LYS A CA 1
ATOM 3372 C C . LYS A 1 439 ? 11.316 -20.120 2.924 1.00 62.97 439 LYS A C 1
ATOM 3374 O O . LYS A 1 439 ? 10.263 -20.208 3.542 1.00 62.97 439 LYS A O 1
ATOM 3379 N N . CYS A 1 440 ? 11.677 -19.027 2.254 1.00 67.81 440 CYS A N 1
ATOM 3380 C CA . CYS A 1 440 ? 10.864 -17.823 2.132 1.00 67.81 440 CYS A CA 1
ATOM 3381 C C . CYS A 1 440 ? 10.102 -17.826 0.801 1.00 67.81 440 CYS A C 1
ATOM 3383 O O . CYS A 1 440 ? 10.601 -18.352 -0.194 1.00 67.81 440 CYS A O 1
ATOM 3385 N N . SER A 1 441 ? 8.926 -17.202 0.754 1.00 76.31 441 SER A N 1
ATOM 3386 C CA . SER A 1 441 ? 8.147 -17.034 -0.479 1.00 76.31 441 SER A CA 1
ATOM 3387 C C . SER A 1 441 ? 7.976 -15.548 -0.832 1.00 76.31 441 SER A C 1
ATOM 3389 O O . SER A 1 441 ? 7.686 -14.758 0.068 1.00 76.31 441 SER A O 1
ATOM 3391 N N . PRO A 1 442 ? 8.059 -15.157 -2.122 1.00 75.12 442 PRO A N 1
ATOM 3392 C CA . PRO A 1 442 ? 7.637 -13.841 -2.609 1.00 75.12 442 PRO A CA 1
ATOM 3393 C C . PRO A 1 442 ? 6.190 -13.501 -2.242 1.00 75.12 442 PRO A C 1
ATOM 3395 O O . PRO A 1 442 ? 5.849 -12.330 -2.093 1.00 75.12 442 PRO A O 1
ATOM 3398 N N . ALA A 1 443 ? 5.347 -14.515 -2.024 1.00 85.75 443 ALA A N 1
ATOM 3399 C CA . ALA A 1 443 ? 3.979 -14.335 -1.567 1.00 85.75 443 ALA A CA 1
ATOM 3400 C C . ALA A 1 443 ? 3.889 -13.724 -0.158 1.00 85.75 443 ALA A C 1
ATOM 3402 O O . ALA A 1 443 ? 2.844 -13.185 0.183 1.00 85.75 443 ALA A O 1
ATOM 3403 N N . ALA A 1 444 ? 4.970 -13.700 0.633 1.00 85.31 444 ALA A N 1
ATOM 3404 C CA . ALA A 1 444 ? 5.050 -12.882 1.846 1.00 85.31 444 ALA A CA 1
ATOM 3405 C C . ALA A 1 444 ? 4.825 -11.388 1.547 1.00 85.31 444 ALA A C 1
ATOM 3407 O O . ALA A 1 444 ? 4.213 -10.673 2.345 1.00 85.31 444 ALA A O 1
ATOM 3408 N N . TRP A 1 445 ? 5.272 -10.926 0.377 1.00 88.19 445 TRP A N 1
ATOM 3409 C CA . TRP A 1 445 ? 5.089 -9.578 -0.166 1.00 88.19 445 TRP A CA 1
ATOM 3410 C C . TRP A 1 445 ? 4.192 -9.608 -1.412 1.00 88.19 445 TRP A C 1
ATOM 3412 O O . TRP A 1 445 ? 4.512 -9.033 -2.459 1.00 88.19 445 TRP A O 1
ATOM 3422 N N . ALA A 1 446 ? 3.046 -10.284 -1.290 1.00 92.38 446 ALA A N 1
ATOM 3423 C CA . ALA A 1 446 ? 2.109 -10.510 -2.382 1.00 92.38 446 ALA A CA 1
ATOM 3424 C C . ALA A 1 446 ? 1.676 -9.223 -3.095 1.00 92.38 446 ALA A C 1
ATOM 3426 O O . ALA A 1 446 ? 1.486 -9.253 -4.309 1.00 92.38 446 ALA A O 1
ATOM 3427 N N . SER A 1 447 ? 1.542 -8.087 -2.399 1.00 94.69 447 SER A N 1
ATOM 3428 C CA . SER A 1 447 ? 1.152 -6.827 -3.049 1.00 94.69 447 SER A CA 1
ATOM 3429 C C . SER A 1 447 ? 2.189 -6.340 -4.068 1.00 94.69 447 SER A C 1
ATOM 3431 O O . SER A 1 447 ? 1.801 -6.010 -5.191 1.00 94.69 447 SER A O 1
ATOM 3433 N N . ARG A 1 448 ? 3.495 -6.380 -3.747 1.00 90.12 448 ARG A N 1
ATOM 3434 C CA . ARG A 1 448 ? 4.579 -5.998 -4.678 1.00 90.12 448 ARG A CA 1
ATOM 3435 C C . ARG A 1 448 ? 4.539 -6.868 -5.926 1.00 90.12 448 ARG A C 1
ATOM 3437 O O . ARG A 1 448 ? 4.473 -6.347 -7.043 1.00 90.12 448 ARG A O 1
ATOM 3444 N N . PHE A 1 449 ? 4.521 -8.185 -5.717 1.00 90.44 449 PHE A N 1
ATOM 3445 C CA . PHE A 1 449 ? 4.462 -9.164 -6.796 1.00 90.44 449 PHE A CA 1
ATOM 3446 C C . PHE A 1 449 ? 3.212 -8.955 -7.661 1.00 90.44 449 PHE A C 1
ATOM 3448 O O . PHE A 1 449 ? 3.312 -8.846 -8.882 1.00 90.44 449 PHE A O 1
ATOM 3455 N N . ALA A 1 450 ? 2.036 -8.821 -7.042 1.00 93.88 450 ALA A N 1
ATOM 3456 C CA . ALA A 1 450 ? 0.769 -8.673 -7.749 1.00 93.88 450 ALA A CA 1
ATOM 3457 C C . ALA A 1 450 ? 0.731 -7.411 -8.626 1.00 93.88 450 ALA A C 1
ATOM 3459 O O . ALA A 1 450 ? 0.307 -7.481 -9.780 1.00 93.88 450 ALA A O 1
ATOM 3460 N N . ILE A 1 451 ? 1.218 -6.271 -8.120 1.00 95.19 451 ILE A N 1
ATOM 3461 C CA . ILE A 1 451 ? 1.313 -5.011 -8.877 1.00 95.19 451 ILE A CA 1
ATOM 3462 C C . ILE A 1 451 ? 2.203 -5.176 -10.105 1.00 95.19 451 ILE A C 1
ATOM 3464 O O . ILE A 1 451 ? 1.789 -4.860 -11.225 1.00 95.19 451 ILE A O 1
ATOM 3468 N N . GLN A 1 452 ? 3.406 -5.710 -9.919 1.00 92.50 452 GLN A N 1
ATOM 3469 C CA . GLN A 1 452 ? 4.358 -5.895 -11.011 1.00 92.50 452 GLN A CA 1
ATOM 3470 C C . GLN A 1 452 ? 3.848 -6.904 -12.037 1.00 92.50 452 GLN A C 1
ATOM 3472 O O . GLN A 1 452 ? 3.910 -6.652 -13.245 1.00 92.50 452 GLN A O 1
ATOM 3477 N N . HIS A 1 453 ? 3.282 -8.017 -11.569 1.00 92.62 453 HIS A N 1
ATOM 3478 C CA . HIS A 1 453 ? 2.730 -9.050 -12.428 1.00 92.62 453 HIS A CA 1
ATOM 3479 C C . HIS A 1 453 ? 1.558 -8.500 -13.254 1.00 92.62 453 HIS A C 1
ATOM 3481 O O . HIS A 1 453 ? 1.571 -8.635 -14.482 1.00 92.62 453 HIS A O 1
ATOM 3487 N N . ALA A 1 454 ? 0.615 -7.783 -12.631 1.00 96.00 454 ALA A N 1
ATOM 3488 C CA . ALA A 1 454 ? -0.516 -7.158 -13.317 1.00 96.00 454 ALA A CA 1
ATOM 3489 C C . ALA A 1 454 ? -0.069 -6.171 -14.402 1.00 96.00 454 ALA A C 1
ATOM 3491 O O . ALA A 1 454 ? -0.478 -6.299 -15.560 1.00 96.00 454 ALA A O 1
ATOM 3492 N N . ILE A 1 455 ? 0.841 -5.247 -14.075 1.00 96.56 455 ILE A N 1
ATOM 3493 C CA . ILE A 1 455 ? 1.396 -4.286 -15.042 1.00 96.56 455 ILE A CA 1
ATOM 3494 C C . ILE A 1 455 ? 2.102 -5.027 -16.182 1.00 96.56 455 ILE A C 1
ATOM 3496 O O . ILE A 1 455 ? 1.826 -4.778 -17.357 1.00 96.56 455 ILE A O 1
ATOM 3500 N N . SER A 1 456 ? 2.969 -5.993 -15.864 1.00 93.88 456 SER A N 1
ATOM 3501 C CA . SER A 1 456 ? 3.768 -6.716 -16.862 1.00 93.88 456 SER A CA 1
ATOM 3502 C C . SER A 1 456 ? 2.927 -7.510 -17.862 1.00 93.88 456 SER A C 1
ATOM 3504 O O . SER A 1 456 ? 3.423 -7.823 -18.949 1.00 93.88 456 SER A O 1
ATOM 3506 N N . LYS A 1 457 ? 1.670 -7.820 -17.521 1.00 94.75 457 LYS A N 1
ATOM 3507 C CA . LYS A 1 457 ? 0.719 -8.588 -18.333 1.00 94.75 457 LYS A CA 1
ATOM 3508 C C . LYS A 1 457 ? -0.396 -7.732 -18.947 1.00 94.75 457 LYS A C 1
ATOM 3510 O O . LYS A 1 457 ? -1.266 -8.308 -19.606 1.00 94.75 457 LYS A O 1
ATOM 3515 N N . ALA A 1 458 ? -0.361 -6.411 -18.758 1.00 96.25 458 ALA A N 1
ATOM 3516 C CA . ALA A 1 458 ? -1.307 -5.480 -19.361 1.00 96.25 458 ALA A CA 1
ATOM 3517 C C . ALA A 1 458 ? -1.248 -5.547 -20.891 1.00 96.25 458 ALA A C 1
ATOM 3519 O O . ALA A 1 458 ? -0.167 -5.632 -21.490 1.00 96.25 458 ALA A O 1
ATOM 3520 N N . THR A 1 459 ? -2.410 -5.505 -21.522 1.00 95.75 459 THR A N 1
ATOM 3521 C CA . THR A 1 459 ? -2.562 -5.678 -22.970 1.00 95.75 459 THR A CA 1
ATOM 3522 C C . THR A 1 459 ? -2.908 -4.386 -23.691 1.00 95.75 459 THR A C 1
ATOM 3524 O O . THR A 1 459 ? -2.724 -4.328 -24.902 1.00 95.75 459 THR A O 1
ATOM 3527 N N . ARG A 1 460 ? -3.382 -3.358 -22.975 1.00 95.44 460 ARG A N 1
ATOM 3528 C CA . ARG A 1 460 ? -3.881 -2.113 -23.572 1.00 95.44 460 ARG A CA 1
ATOM 3529 C C . ARG A 1 460 ? -3.460 -0.866 -22.808 1.00 95.44 460 ARG A C 1
ATOM 3531 O O . ARG A 1 460 ? -2.860 0.032 -23.393 1.00 95.44 460 ARG A O 1
ATOM 3538 N N . THR A 1 461 ? -3.792 -0.782 -21.522 1.00 96.56 461 THR A N 1
ATOM 3539 C CA . THR A 1 461 ? -3.646 0.463 -20.752 1.00 96.56 461 THR A CA 1
ATOM 3540 C C . THR A 1 461 ? -3.177 0.196 -19.339 1.00 96.56 461 THR A C 1
ATOM 3542 O O . THR A 1 461 ? -3.734 -0.661 -18.661 1.00 96.56 461 THR A O 1
ATOM 3545 N N . VAL A 1 462 ? -2.233 0.990 -18.851 1.00 98.25 462 VAL A N 1
ATOM 3546 C CA . VAL A 1 462 ? -1.861 1.009 -17.434 1.00 98.25 462 VAL A CA 1
ATOM 3547 C C . VAL A 1 462 ? -1.958 2.442 -16.933 1.00 98.25 462 VAL A C 1
ATOM 3549 O O . VAL A 1 462 ? -1.309 3.323 -17.487 1.00 98.25 462 VAL A O 1
ATOM 3552 N N . TYR A 1 463 ? -2.751 2.675 -15.894 1.00 98.19 463 TYR A N 1
ATOM 3553 C CA . TYR A 1 463 ? -2.871 3.960 -15.212 1.00 98.19 463 TYR A CA 1
ATOM 3554 C C . TYR A 1 463 ? -2.227 3.847 -13.836 1.00 98.19 463 TYR A C 1
ATOM 3556 O O . TYR A 1 463 ? -2.627 3.002 -13.037 1.00 98.19 463 TYR A O 1
ATOM 3564 N N . LEU A 1 464 ? -1.228 4.677 -13.564 1.00 98.25 464 LEU A N 1
ATOM 3565 C CA . LEU A 1 464 ? -0.446 4.659 -12.337 1.00 98.25 464 LEU A CA 1
ATOM 3566 C C . LEU A 1 464 ? -0.527 6.033 -11.679 1.00 98.25 464 LEU A C 1
ATOM 3568 O O . LEU A 1 464 ? -0.142 7.035 -12.279 1.00 98.25 464 LEU A O 1
ATOM 3572 N N . SER A 1 465 ? -1.003 6.073 -10.440 1.00 97.00 465 SER A N 1
ATOM 3573 C CA . SER A 1 465 ? -0.952 7.257 -9.590 1.00 97.00 465 SER A CA 1
ATOM 3574 C C . SER A 1 465 ? -0.147 6.920 -8.346 1.00 97.00 465 SER A C 1
ATOM 3576 O O . SER A 1 465 ? -0.605 6.137 -7.509 1.00 97.00 465 SER A O 1
ATOM 3578 N N . ASN A 1 466 ? 1.062 7.474 -8.243 1.00 95.81 466 ASN A N 1
ATOM 3579 C CA . ASN A 1 466 ? 1.972 7.187 -7.139 1.00 95.81 466 ASN A CA 1
ATOM 3580 C C . ASN A 1 466 ? 2.671 8.447 -6.632 1.00 95.81 466 ASN A C 1
ATOM 3582 O O . ASN A 1 466 ? 2.820 9.411 -7.372 1.00 95.81 466 ASN A O 1
ATOM 3586 N N . GLN A 1 467 ? 3.152 8.433 -5.391 1.00 92.38 467 GLN A N 1
ATOM 3587 C CA . GLN A 1 467 ? 3.925 9.555 -4.857 1.00 92.38 467 GLN A CA 1
ATOM 3588 C C . GLN A 1 467 ? 5.225 9.783 -5.648 1.00 92.38 467 GLN A C 1
ATOM 3590 O O . GLN A 1 467 ? 5.390 10.817 -6.288 1.00 92.38 467 GLN A O 1
ATOM 3595 N N . MET A 1 468 ? 6.131 8.804 -5.642 1.00 89.94 468 MET A N 1
ATOM 3596 C CA . MET A 1 468 ? 7.445 8.860 -6.306 1.00 89.94 468 MET A CA 1
ATOM 3597 C C . MET A 1 468 ? 7.688 7.583 -7.108 1.00 89.94 468 MET A C 1
ATOM 3599 O O . MET A 1 468 ? 7.022 6.583 -6.876 1.00 89.94 468 MET A O 1
ATOM 3603 N N . ILE A 1 469 ? 8.655 7.562 -8.020 1.00 90.19 469 ILE A N 1
ATOM 3604 C CA . ILE A 1 469 ? 9.027 6.313 -8.711 1.00 90.19 469 ILE A CA 1
ATOM 3605 C C . ILE A 1 469 ? 10.331 5.708 -8.183 1.00 90.19 469 ILE A C 1
ATOM 3607 O O . ILE A 1 469 ? 10.509 4.501 -8.254 1.00 90.19 469 ILE A O 1
ATOM 3611 N N . SER A 1 470 ? 11.226 6.515 -7.616 1.00 87.56 470 SER A N 1
ATOM 3612 C CA . SER A 1 470 ? 12.514 6.072 -7.071 1.00 87.56 470 SER A CA 1
ATOM 3613 C C . SER A 1 470 ? 12.633 6.404 -5.590 1.00 87.56 470 SER A C 1
ATOM 3615 O O . SER A 1 470 ? 12.138 7.444 -5.149 1.00 87.56 470 SER A O 1
ATOM 3617 N N . LEU A 1 471 ? 13.353 5.575 -4.834 1.00 78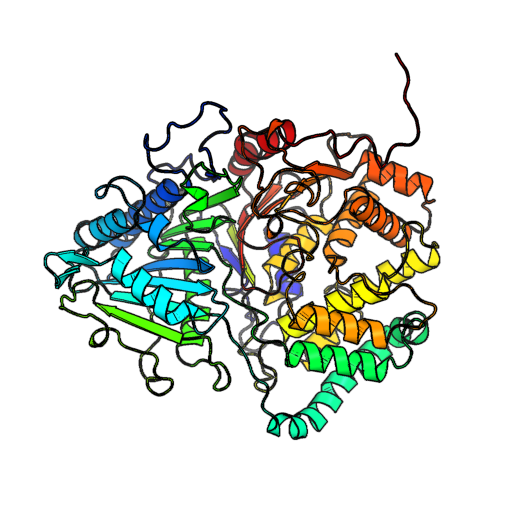.44 471 LEU A N 1
ATOM 3618 C CA . LEU A 1 471 ? 13.693 5.884 -3.450 1.00 78.44 471 LEU A CA 1
ATOM 3619 C C . LEU A 1 471 ? 14.975 6.731 -3.425 1.00 78.44 471 LEU A C 1
ATOM 3621 O O . LEU A 1 471 ? 16.050 6.237 -3.758 1.00 78.44 471 LEU A O 1
ATOM 3625 N N . ARG A 1 472 ? 14.825 8.015 -3.069 1.00 68.31 472 ARG A N 1
ATOM 3626 C CA . ARG A 1 472 ? 15.921 8.994 -2.897 1.00 68.31 472 ARG A CA 1
ATOM 3627 C C . ARG A 1 472 ? 15.712 9.905 -1.675 1.00 68.31 472 ARG A C 1
ATOM 3629 O O . ARG A 1 472 ? 16.655 10.225 -0.966 1.00 68.31 472 ARG A O 1
ATOM 3636 N N . GLY A 1 473 ? 14.465 10.306 -1.393 1.00 51.84 473 GLY A N 1
ATOM 3637 C CA . GLY A 1 473 ? 14.126 11.287 -0.348 1.00 51.84 473 GLY A CA 1
ATOM 3638 C C . GLY A 1 473 ? 14.425 10.856 1.093 1.00 51.84 473 GLY A C 1
ATOM 3639 O O . GLY A 1 473 ? 15.027 11.621 1.829 1.00 51.84 473 GLY A O 1
ATOM 3640 N N . LEU A 1 474 ? 14.086 9.619 1.475 1.00 51.31 474 LEU A N 1
ATOM 3641 C CA . LEU A 1 474 ? 14.280 9.090 2.843 1.00 51.31 474 LEU A CA 1
ATOM 3642 C C . LEU A 1 474 ? 15.746 8.755 3.192 1.00 51.31 474 LEU A C 1
ATOM 3644 O O . LEU A 1 474 ? 16.049 8.302 4.296 1.00 51.31 474 LEU A O 1
ATOM 3648 N N . GLN A 1 475 ? 16.640 8.913 2.221 1.00 55.19 475 GLN A N 1
ATOM 3649 C CA . GLN A 1 475 ? 18.032 8.482 2.262 1.00 55.19 475 GLN A CA 1
ATOM 3650 C C . GLN A 1 475 ? 18.988 9.663 2.441 1.00 55.19 475 GLN A C 1
ATOM 3652 O O . GLN A 1 475 ? 19.942 9.570 3.212 1.00 55.19 475 GLN A O 1
ATOM 3657 N N . GLU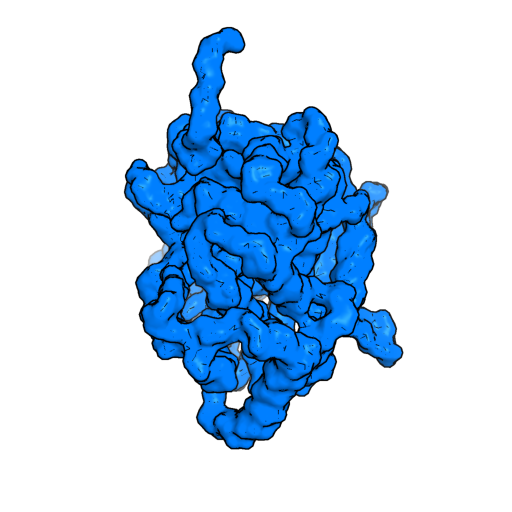 A 1 476 ? 18.685 10.793 1.798 1.00 49.53 476 GLU A N 1
ATOM 3658 C CA . GLU A 1 476 ? 19.387 12.058 1.999 1.00 49.53 476 GLU A CA 1
ATOM 3659 C C . GLU A 1 476 ? 19.162 12.514 3.458 1.00 49.53 476 GLU A C 1
ATOM 3661 O O . GLU A 1 476 ? 18.027 12.704 3.885 1.00 49.53 476 GLU A O 1
ATOM 3666 N N . ASN A 1 477 ? 20.240 12.649 4.239 1.00 52.22 477 ASN A N 1
ATOM 3667 C CA . ASN A 1 477 ? 20.278 12.871 5.704 1.00 52.22 477 ASN A CA 1
ATOM 3668 C C . ASN A 1 477 ? 20.199 11.618 6.596 1.00 52.22 477 ASN A C 1
ATOM 3670 O O . ASN A 1 477 ? 20.299 11.738 7.822 1.00 52.22 477 ASN A O 1
ATOM 3674 N N . ASN A 1 478 ? 20.106 10.412 6.030 1.00 61.72 478 ASN A N 1
ATOM 3675 C CA . ASN A 1 478 ? 20.266 9.184 6.803 1.00 61.72 478 ASN A CA 1
ATOM 3676 C C . ASN A 1 478 ? 21.743 8.766 6.818 1.00 61.72 478 ASN A C 1
ATOM 3678 O O . ASN A 1 478 ? 22.262 8.213 5.852 1.00 61.72 478 ASN A O 1
ATOM 3682 N N . LYS A 1 479 ? 22.424 8.989 7.948 1.00 63.06 479 LYS A N 1
ATOM 3683 C CA . LYS A 1 479 ? 23.847 8.643 8.111 1.00 63.06 479 LYS A CA 1
ATOM 3684 C C . LYS A 1 479 ? 24.144 7.166 7.827 1.00 63.06 479 LYS A C 1
ATOM 3686 O O . LYS A 1 479 ? 25.205 6.862 7.288 1.00 63.06 479 LYS A O 1
ATOM 3691 N N . THR A 1 480 ? 23.227 6.257 8.158 1.00 62.72 480 THR A N 1
ATOM 3692 C CA . THR A 1 480 ? 23.370 4.827 7.844 1.00 62.72 480 THR A CA 1
ATOM 3693 C C . THR A 1 480 ? 23.349 4.594 6.341 1.00 62.72 480 THR A C 1
ATOM 3695 O O . THR A 1 480 ? 24.145 3.814 5.825 1.00 62.72 480 THR A O 1
ATOM 3698 N N . TYR A 1 481 ? 22.472 5.299 5.628 1.00 66.94 481 TYR A N 1
ATOM 3699 C CA . TYR A 1 481 ? 22.380 5.179 4.183 1.00 66.94 481 TYR A CA 1
ATOM 3700 C C . TYR A 1 481 ? 23.581 5.786 3.457 1.00 66.94 481 TYR A C 1
ATOM 3702 O O . TYR A 1 481 ? 24.135 5.146 2.568 1.00 66.94 481 TYR A O 1
ATOM 3710 N N . GLU A 1 482 ? 24.033 6.975 3.863 1.00 68.56 482 GLU A N 1
ATOM 3711 C CA . GLU A 1 482 ? 25.255 7.570 3.304 1.00 68.56 482 GLU A CA 1
ATOM 3712 C C . GLU A 1 482 ? 26.466 6.661 3.541 1.00 68.56 482 GLU A C 1
ATOM 3714 O O . GLU A 1 482 ? 27.248 6.419 2.625 1.00 68.56 482 GLU A O 1
ATOM 3719 N N . THR A 1 483 ? 26.551 6.043 4.725 1.00 68.25 483 THR A N 1
ATOM 3720 C CA . THR A 1 483 ? 27.574 5.027 5.017 1.00 68.25 483 THR A CA 1
ATOM 3721 C C . THR A 1 483 ? 27.463 3.833 4.059 1.00 68.25 483 THR A C 1
ATOM 3723 O O . THR A 1 483 ? 28.466 3.421 3.484 1.00 68.25 483 THR A O 1
ATOM 3726 N N . LEU A 1 484 ? 26.257 3.298 3.821 1.00 70.31 484 LEU A N 1
ATOM 3727 C CA . LEU A 1 484 ? 26.037 2.214 2.851 1.00 70.31 484 LEU A CA 1
ATOM 3728 C C . LEU A 1 484 ? 26.471 2.624 1.436 1.00 70.31 484 LEU A C 1
ATOM 3730 O O . LEU A 1 484 ? 27.135 1.845 0.754 1.00 70.31 484 LEU A O 1
ATOM 3734 N N . LYS A 1 485 ? 26.116 3.832 0.994 1.00 75.25 485 LYS A N 1
ATOM 3735 C CA . LYS A 1 485 ? 26.490 4.366 -0.320 1.00 75.25 485 LYS A CA 1
ATOM 3736 C C . LYS A 1 485 ? 28.006 4.492 -0.466 1.00 75.25 485 LYS A C 1
ATOM 3738 O O . LYS A 1 485 ? 28.556 4.031 -1.466 1.00 75.25 485 LYS A O 1
ATOM 3743 N N . GLU A 1 486 ? 28.685 5.096 0.508 1.00 74.19 486 GLU A N 1
ATOM 3744 C CA . GLU A 1 486 ? 30.150 5.218 0.537 1.00 74.19 486 GLU A CA 1
ATOM 3745 C C . GLU A 1 486 ? 30.823 3.841 0.503 1.00 74.19 486 GLU A C 1
ATOM 3747 O O . GLU A 1 486 ? 31.731 3.611 -0.300 1.00 74.19 486 GLU A O 1
ATOM 3752 N N . MET A 1 487 ? 30.323 2.902 1.310 1.00 67.12 487 MET A N 1
ATOM 3753 C CA . MET A 1 487 ? 30.799 1.521 1.339 1.00 67.12 487 MET A CA 1
ATOM 3754 C C . MET A 1 487 ? 30.620 0.838 -0.019 1.00 67.12 487 MET A C 1
ATOM 3756 O O . MET A 1 487 ? 31.596 0.356 -0.583 1.00 67.12 487 MET A O 1
ATOM 3760 N N . VAL A 1 488 ? 29.427 0.853 -0.615 1.00 71.88 488 VAL A N 1
ATOM 3761 C CA . VAL A 1 488 ? 29.195 0.294 -1.960 1.00 71.88 488 VAL A CA 1
ATOM 3762 C C . VAL A 1 488 ? 30.148 0.915 -2.988 1.00 71.88 488 VAL A C 1
ATOM 3764 O O . VAL A 1 488 ? 30.784 0.198 -3.762 1.00 71.88 488 VAL A O 1
ATOM 3767 N N . ASN A 1 489 ? 30.314 2.239 -2.957 1.00 79.75 489 ASN A N 1
ATOM 3768 C CA . ASN A 1 489 ? 31.194 2.969 -3.870 1.00 79.75 489 ASN A CA 1
ATOM 3769 C C . ASN A 1 489 ? 32.686 2.664 -3.697 1.00 79.75 489 ASN A C 1
ATOM 3771 O O . ASN A 1 489 ? 33.441 2.848 -4.658 1.00 79.75 489 ASN A O 1
ATOM 3775 N N . SER A 1 490 ? 33.108 2.182 -2.526 1.00 77.44 490 SER A N 1
ATOM 3776 C CA . SER A 1 490 ? 34.489 1.752 -2.273 1.00 77.44 490 SER A CA 1
ATOM 3777 C C . SER A 1 490 ? 34.865 0.446 -2.982 1.00 77.44 490 SER A C 1
ATOM 3779 O O . SER A 1 490 ? 36.038 0.235 -3.268 1.00 77.44 490 SER A O 1
ATOM 3781 N N . TYR A 1 491 ? 33.878 -0.398 -3.305 1.00 72.25 491 TYR A N 1
ATOM 3782 C CA . TYR A 1 491 ? 34.080 -1.640 -4.061 1.00 72.25 491 TYR A CA 1
ATOM 3783 C C . TYR A 1 491 ? 33.957 -1.449 -5.574 1.00 72.25 491 TYR A C 1
ATOM 3785 O O . TYR A 1 491 ? 34.393 -2.308 -6.341 1.00 72.25 491 TYR A O 1
ATOM 3793 N N . ILE A 1 492 ? 33.342 -0.346 -6.010 1.00 76.62 492 ILE A N 1
ATOM 3794 C CA . ILE A 1 492 ? 33.257 0.013 -7.425 1.00 76.62 492 ILE A CA 1
ATOM 3795 C C . ILE A 1 492 ? 34.632 0.508 -7.886 1.00 76.62 492 ILE A C 1
ATOM 3797 O O . ILE A 1 492 ? 35.204 1.411 -7.274 1.00 76.62 492 ILE A O 1
ATOM 3801 N N . LYS A 1 493 ? 35.129 -0.023 -9.003 1.00 81.75 493 LYS A N 1
ATOM 3802 C CA . LYS A 1 493 ? 36.373 0.379 -9.665 1.00 81.75 493 LYS A CA 1
ATOM 3803 C C . LYS A 1 493 ? 36.466 1.890 -9.807 1.00 81.75 493 LYS A C 1
ATOM 3805 O O . LYS A 1 493 ? 35.487 2.571 -10.104 1.00 81.75 493 LYS A O 1
ATOM 3810 N N . ALA A 1 494 ? 37.670 2.429 -9.646 1.00 84.81 494 ALA A N 1
ATOM 3811 C CA . ALA A 1 494 ? 37.907 3.865 -9.796 1.00 84.81 494 ALA A CA 1
ATOM 3812 C C . ALA A 1 494 ? 37.576 4.393 -11.208 1.00 84.81 494 ALA A C 1
ATOM 3814 O O . ALA A 1 494 ? 37.259 5.569 -11.353 1.00 84.81 494 ALA A O 1
ATOM 3815 N N . SER A 1 495 ? 37.631 3.533 -12.231 1.00 83.25 495 SER A N 1
ATOM 3816 C CA . SER A 1 495 ? 37.305 3.865 -13.625 1.00 83.25 495 SER A CA 1
ATOM 3817 C C . SER A 1 495 ? 35.806 3.914 -13.929 1.00 83.25 495 SER A C 1
ATOM 3819 O O . SER A 1 495 ? 35.432 4.311 -15.029 1.00 83.25 495 SER A O 1
ATOM 3821 N N . GLU A 1 496 ? 34.959 3.477 -13.000 1.00 82.44 496 GLU A N 1
ATOM 3822 C CA . GLU A 1 496 ? 33.528 3.290 -13.227 1.00 82.44 496 GLU A CA 1
ATOM 3823 C C . GLU A 1 496 ? 32.705 4.394 -12.552 1.00 82.44 496 GLU A C 1
ATOM 3825 O O . GLU A 1 496 ? 33.116 4.930 -11.514 1.00 82.44 496 GLU A O 1
ATOM 3830 N N . PRO A 1 497 ? 31.524 4.740 -13.103 1.00 83.94 497 PRO A N 1
ATOM 3831 C CA . PRO A 1 497 ? 30.614 5.675 -12.460 1.00 83.94 497 PRO A CA 1
ATOM 3832 C C . PRO A 1 497 ? 30.254 5.198 -11.054 1.00 83.94 497 PRO A C 1
ATOM 3834 O O . PRO A 1 497 ? 29.915 4.035 -10.847 1.00 83.94 497 PRO A O 1
ATOM 3837 N N . LYS A 1 498 ? 30.305 6.108 -10.082 1.00 85.50 498 LYS A N 1
ATOM 3838 C CA . LYS A 1 498 ? 29.872 5.817 -8.714 1.00 85.50 498 LYS A CA 1
ATOM 3839 C C . LYS A 1 498 ? 28.351 5.816 -8.627 1.00 85.50 498 LYS A C 1
ATOM 3841 O O . LYS A 1 498 ? 27.679 6.563 -9.336 1.00 85.50 498 LYS A O 1
ATOM 3846 N N . TRP A 1 499 ? 27.819 4.989 -7.736 1.00 82.81 499 TRP A N 1
ATOM 3847 C CA . TRP A 1 499 ? 26.402 4.973 -7.424 1.00 82.81 499 TRP A CA 1
ATOM 3848 C C . TRP A 1 499 ? 26.002 6.275 -6.735 1.00 82.81 499 TRP A C 1
ATOM 3850 O O . TRP A 1 499 ? 26.589 6.686 -5.728 1.00 82.81 499 TRP A O 1
ATOM 3860 N N . ASP A 1 500 ? 24.983 6.919 -7.295 1.00 79.81 500 ASP A N 1
ATOM 3861 C CA . ASP A 1 500 ? 24.362 8.136 -6.774 1.00 79.81 500 ASP A CA 1
ATOM 3862 C C . ASP A 1 500 ? 23.618 7.900 -5.450 1.00 79.81 500 ASP A C 1
ATOM 3864 O O . ASP A 1 500 ? 23.363 8.853 -4.709 1.00 79.81 500 ASP A O 1
ATOM 3868 N N . GLY A 1 501 ? 23.357 6.636 -5.110 1.00 74.94 501 GLY A N 1
ATOM 3869 C CA . GLY A 1 501 ? 22.569 6.245 -3.953 1.00 74.94 501 GLY A CA 1
ATOM 3870 C C . GLY A 1 501 ? 21.072 6.255 -4.233 1.00 74.94 501 GLY A C 1
ATOM 3871 O O . GLY A 1 501 ? 20.307 6.222 -3.285 1.00 74.94 501 GLY A O 1
ATOM 3872 N N . ILE A 1 502 ? 20.616 6.312 -5.484 1.00 80.50 502 ILE A N 1
ATOM 3873 C CA . ILE A 1 502 ? 19.191 6.196 -5.811 1.00 80.50 502 ILE A CA 1
ATOM 3874 C C . ILE A 1 502 ? 18.848 4.723 -6.005 1.00 80.50 502 ILE A C 1
ATOM 3876 O O . ILE A 1 502 ? 19.531 4.020 -6.754 1.00 80.50 502 ILE A O 1
ATOM 3880 N N . ILE A 1 503 ? 17.763 4.260 -5.378 1.00 81.50 503 ILE A N 1
ATOM 3881 C CA . ILE A 1 503 ? 17.219 2.924 -5.645 1.00 81.50 503 ILE A CA 1
ATOM 3882 C C . ILE A 1 503 ? 16.049 3.043 -6.627 1.00 81.50 503 ILE A C 1
ATOM 3884 O O . ILE A 1 503 ? 14.957 3.515 -6.291 1.00 81.50 503 ILE A O 1
ATOM 3888 N N . TRP A 1 504 ? 16.287 2.599 -7.860 1.00 88.81 504 TRP A N 1
ATOM 3889 C CA . TRP A 1 504 ? 15.294 2.493 -8.926 1.00 88.81 504 TRP A CA 1
ATOM 3890 C C . TRP A 1 504 ? 14.577 1.129 -8.894 1.00 88.81 504 TRP A C 1
ATOM 3892 O O . TRP A 1 504 ? 15.252 0.109 -8.718 1.00 88.81 504 TRP A O 1
ATOM 3902 N N . PRO A 1 505 ? 13.247 1.073 -9.122 1.00 90.94 505 PRO A N 1
ATOM 3903 C CA . PRO A 1 505 ? 12.484 -0.178 -9.165 1.00 90.94 505 PRO A CA 1
ATOM 3904 C C . PRO A 1 505 ? 12.603 -0.836 -10.548 1.00 90.94 505 PRO A C 1
ATOM 3906 O O . PRO A 1 505 ? 11.711 -0.745 -11.394 1.00 90.94 505 PRO A O 1
ATOM 3909 N N . PHE A 1 506 ? 13.753 -1.444 -10.836 1.00 89.50 506 PHE A N 1
ATOM 3910 C CA . PHE A 1 506 ? 14.045 -1.993 -12.167 1.00 89.50 506 PHE A CA 1
ATOM 3911 C C . PHE A 1 506 ? 13.081 -3.103 -12.618 1.00 89.50 506 PHE A C 1
ATOM 3913 O O . PHE A 1 506 ? 12.817 -3.231 -13.812 1.00 89.50 506 PHE A O 1
ATOM 3920 N N . ASP A 1 507 ? 12.514 -3.852 -11.679 1.00 87.44 507 ASP A N 1
ATOM 3921 C CA . ASP A 1 507 ? 11.443 -4.829 -11.891 1.00 87.44 507 ASP A CA 1
ATOM 3922 C C . ASP A 1 507 ? 10.158 -4.181 -12.448 1.00 87.44 507 ASP A C 1
ATOM 3924 O O . ASP A 1 507 ? 9.628 -4.607 -13.481 1.00 87.44 507 ASP A O 1
ATOM 3928 N N . LEU A 1 508 ? 9.704 -3.085 -11.839 1.00 94.06 508 LEU A N 1
ATOM 3929 C CA . LEU A 1 508 ? 8.581 -2.282 -12.320 1.00 94.06 508 LEU A CA 1
ATOM 3930 C C . LEU A 1 508 ? 8.892 -1.618 -13.665 1.00 94.06 508 LEU A C 1
ATOM 3932 O O . LEU A 1 508 ? 8.058 -1.640 -14.574 1.00 94.06 508 LEU A O 1
ATOM 3936 N N . LEU A 1 509 ? 10.082 -1.031 -13.818 1.00 95.25 509 LEU A N 1
ATOM 3937 C CA . LEU A 1 509 ? 10.483 -0.395 -15.077 1.00 95.25 509 LEU A CA 1
ATOM 3938 C C . LEU A 1 509 ? 10.535 -1.422 -16.220 1.00 95.25 509 LEU A C 1
ATOM 3940 O O . LEU A 1 509 ? 10.124 -1.114 -17.343 1.00 95.25 509 LEU A O 1
ATOM 3944 N N . LEU A 1 510 ? 10.957 -2.659 -15.935 1.00 94.56 510 LEU A N 1
ATOM 3945 C CA . LEU A 1 510 ? 10.915 -3.760 -16.894 1.00 94.56 510 LEU A CA 1
ATOM 3946 C C . LEU A 1 510 ? 9.473 -4.174 -17.208 1.00 94.56 510 LEU A C 1
ATOM 3948 O O . LEU A 1 510 ? 9.150 -4.406 -18.375 1.00 94.56 510 LEU A O 1
ATOM 3952 N N . ALA A 1 511 ? 8.591 -4.238 -16.206 1.00 95.38 511 ALA A N 1
ATOM 3953 C CA . ALA A 1 511 ? 7.168 -4.503 -16.416 1.00 95.38 511 ALA A CA 1
ATOM 3954 C C . ALA A 1 511 ? 6.536 -3.464 -17.359 1.00 95.38 511 ALA A C 1
ATOM 3956 O O . ALA A 1 511 ? 5.838 -3.844 -18.301 1.00 95.38 511 ALA A O 1
ATOM 3957 N N . ILE A 1 512 ? 6.854 -2.177 -17.181 1.00 97.62 512 ILE A N 1
ATOM 3958 C CA . ILE A 1 512 ? 6.441 -1.093 -18.087 1.00 97.62 512 ILE A CA 1
ATOM 3959 C C . ILE A 1 512 ? 7.017 -1.314 -19.492 1.00 97.62 512 ILE A C 1
ATOM 3961 O O . ILE A 1 512 ? 6.268 -1.293 -20.469 1.00 97.62 512 ILE A O 1
ATOM 3965 N N . ALA A 1 513 ? 8.317 -1.594 -19.618 1.00 96.94 513 ALA A N 1
ATOM 3966 C CA . ALA A 1 513 ? 8.953 -1.837 -20.915 1.00 96.94 513 ALA A CA 1
ATOM 3967 C C . ALA A 1 513 ? 8.337 -3.041 -21.662 1.00 96.94 513 ALA A C 1
ATOM 3969 O O . ALA A 1 513 ? 8.145 -2.973 -22.879 1.00 96.94 513 ALA A O 1
ATOM 3970 N N . LYS A 1 514 ? 7.939 -4.106 -20.946 1.00 96.56 514 LYS A N 1
ATOM 3971 C CA . LYS A 1 514 ? 7.193 -5.252 -21.504 1.00 96.56 514 LYS A CA 1
ATOM 3972 C C . LYS A 1 514 ? 5.849 -4.808 -22.109 1.00 96.56 514 LYS A C 1
ATOM 3974 O O . LYS A 1 514 ? 5.495 -5.283 -23.189 1.00 96.56 514 LYS A O 1
ATOM 3979 N N . VAL A 1 515 ? 5.124 -3.882 -21.467 1.00 97.44 515 VAL A N 1
ATOM 3980 C CA . VAL A 1 515 ? 3.882 -3.295 -22.016 1.00 97.44 515 VAL A CA 1
ATOM 3981 C C . VAL A 1 515 ? 4.174 -2.497 -23.283 1.00 97.44 515 VAL A C 1
ATOM 3983 O O . VAL A 1 515 ? 3.531 -2.722 -24.308 1.00 97.44 515 VAL A O 1
ATOM 3986 N N . LEU A 1 516 ? 5.172 -1.611 -23.249 1.00 97.50 516 LEU A N 1
ATOM 3987 C CA . LEU A 1 516 ? 5.506 -0.777 -24.407 1.00 97.50 516 LEU A CA 1
ATOM 3988 C C . LEU A 1 516 ? 5.945 -1.616 -25.612 1.00 97.50 516 LEU A C 1
ATOM 3990 O O . LEU A 1 516 ? 5.547 -1.319 -26.733 1.00 97.50 516 LEU A O 1
ATOM 3994 N N . ASN A 1 517 ? 6.705 -2.694 -25.391 1.00 97.44 517 ASN A N 1
ATOM 3995 C CA . ASN A 1 517 ? 7.102 -3.610 -26.461 1.00 97.44 517 ASN A CA 1
ATOM 3996 C C . ASN A 1 517 ? 5.900 -4.322 -27.102 1.00 97.44 517 ASN A C 1
ATOM 3998 O O . ASN A 1 517 ? 5.904 -4.543 -28.310 1.00 97.44 517 ASN A O 1
ATOM 4002 N N . ARG A 1 518 ? 4.865 -4.670 -26.321 1.00 96.81 518 ARG A N 1
ATOM 4003 C CA . ARG A 1 518 ? 3.620 -5.242 -26.867 1.00 96.81 518 ARG A CA 1
ATOM 4004 C C . ARG A 1 518 ? 2.821 -4.226 -27.676 1.00 96.81 518 ARG A C 1
ATOM 4006 O O . ARG A 1 518 ? 2.232 -4.587 -28.685 1.00 96.81 518 ARG A O 1
ATOM 4013 N N . LEU A 1 519 ? 2.812 -2.968 -27.241 1.00 96.69 519 LEU A N 1
ATOM 4014 C CA . LEU A 1 519 ? 2.038 -1.890 -27.860 1.00 96.69 519 LEU A CA 1
ATOM 4015 C C . LEU A 1 519 ? 2.800 -1.122 -28.948 1.00 96.69 519 LEU A C 1
ATOM 4017 O O . LEU A 1 519 ? 2.271 -0.138 -29.464 1.00 96.69 519 LEU A O 1
ATOM 4021 N N . LYS A 1 520 ? 4.029 -1.527 -29.287 1.00 95.50 520 LYS A N 1
ATOM 4022 C CA . LYS A 1 520 ? 4.930 -0.760 -30.163 1.00 95.50 520 LYS A CA 1
ATOM 4023 C C . LYS A 1 520 ? 4.325 -0.440 -31.535 1.00 95.50 520 LYS A C 1
ATOM 4025 O O . LYS A 1 520 ? 4.524 0.666 -32.026 1.00 95.50 520 LYS A O 1
ATOM 4030 N N . ASP A 1 521 ? 3.532 -1.365 -32.077 1.00 94.94 521 ASP A N 1
ATOM 4031 C CA . ASP A 1 521 ? 2.890 -1.255 -33.393 1.00 94.94 521 ASP A CA 1
ATOM 4032 C C . ASP A 1 521 ? 1.427 -0.774 -33.302 1.00 94.94 521 ASP A C 1
ATOM 4034 O O . ASP A 1 521 ? 0.739 -0.651 -34.312 1.00 94.94 521 ASP A O 1
ATOM 4038 N N . SER A 1 522 ? 0.914 -0.508 -32.093 1.00 95.12 522 SER A N 1
ATOM 4039 C CA . SER A 1 522 ? -0.450 0.001 -31.920 1.00 95.12 522 SER A CA 1
ATOM 4040 C C . SER A 1 522 ? -0.534 1.474 -32.332 1.00 95.12 522 SER A C 1
ATOM 4042 O O . SER A 1 522 ? 0.206 2.335 -31.837 1.00 95.12 522 SER A O 1
ATOM 4044 N N . GLU A 1 523 ? -1.513 1.791 -33.175 1.00 93.00 523 GLU A N 1
ATOM 4045 C CA . GLU A 1 523 ? -1.849 3.164 -33.568 1.00 93.00 523 GLU A CA 1
ATOM 4046 C C . GLU A 1 523 ? -2.888 3.829 -32.652 1.00 93.00 523 GLU A C 1
ATOM 4048 O O . GLU A 1 523 ? -3.120 5.030 -32.757 1.00 93.00 523 GLU A O 1
ATOM 4053 N N . VAL A 1 524 ? -3.465 3.093 -31.695 1.00 91.50 524 VAL A N 1
ATOM 4054 C CA . VAL A 1 524 ? -4.424 3.648 -30.727 1.00 91.50 524 VAL A CA 1
ATOM 4055 C C . VAL A 1 524 ? -3.678 4.537 -29.727 1.00 91.50 524 VAL A C 1
ATOM 4057 O O . VAL A 1 524 ? -2.767 4.076 -29.033 1.00 91.50 524 VAL A O 1
ATOM 4060 N N . LEU A 1 525 ? -4.028 5.823 -29.658 1.00 80.75 525 LEU A N 1
ATOM 4061 C CA . LEU A 1 525 ? -3.327 6.810 -28.823 1.00 80.75 525 LEU A CA 1
ATOM 4062 C C . LEU A 1 525 ? -3.618 6.628 -27.331 1.00 80.75 525 LEU A C 1
ATOM 4064 O O . LEU A 1 525 ? -2.784 6.949 -26.485 1.00 80.75 525 LEU A O 1
ATOM 4068 N N . GLU A 1 526 ? -4.793 6.098 -27.018 1.00 87.25 526 GLU A N 1
ATOM 4069 C CA . GLU A 1 526 ? -5.262 5.825 -25.665 1.00 87.25 526 GLU A CA 1
ATOM 4070 C C . GLU A 1 526 ? -4.614 4.569 -25.064 1.00 87.25 526 GLU A C 1
ATOM 4072 O O . GLU A 1 526 ? -4.738 4.342 -23.862 1.00 87.25 526 GLU A O 1
ATOM 4077 N N . GLU A 1 527 ? -3.914 3.766 -25.874 1.00 94.56 527 GLU A N 1
ATOM 4078 C CA . GLU A 1 527 ? -3.163 2.592 -25.428 1.00 94.56 527 GLU A CA 1
ATOM 4079 C C . GLU A 1 527 ? -1.734 2.967 -25.038 1.00 94.56 527 GLU A C 1
ATOM 4081 O O . GLU A 1 527 ? -0.996 3.584 -25.812 1.00 94.56 527 GLU A O 1
ATOM 4086 N N . GLY A 1 528 ? -1.322 2.551 -23.842 1.00 95.75 528 GLY A N 1
ATOM 4087 C CA . GLY A 1 528 ? -0.027 2.899 -23.276 1.00 95.75 528 GLY A CA 1
ATOM 4088 C C . GLY A 1 528 ? 0.018 2.800 -21.756 1.00 95.75 528 GLY A C 1
ATOM 4089 O O . GLY A 1 528 ? -0.890 2.283 -21.103 1.00 95.75 528 GLY A O 1
ATOM 4090 N N . VAL A 1 529 ? 1.102 3.316 -21.192 1.00 97.75 529 VAL A N 1
ATOM 4091 C CA . VAL A 1 529 ? 1.307 3.451 -19.751 1.00 97.75 529 VAL A CA 1
ATOM 4092 C C . VAL A 1 529 ? 1.264 4.933 -19.397 1.00 97.75 529 VAL A C 1
ATOM 4094 O O . VAL A 1 529 ? 2.004 5.737 -19.965 1.00 97.75 529 VAL A O 1
ATOM 4097 N N . PHE A 1 530 ? 0.400 5.284 -18.454 1.00 96.06 530 PHE A N 1
ATOM 4098 C CA . PHE A 1 530 ? 0.145 6.639 -17.996 1.00 96.06 530 PHE A CA 1
ATOM 4099 C C . PHE A 1 530 ? 0.505 6.728 -16.518 1.00 96.06 530 PHE A C 1
ATOM 4101 O O . PHE A 1 530 ? -0.076 6.018 -15.702 1.00 96.06 530 PHE A O 1
ATOM 4108 N N . LEU A 1 531 ? 1.455 7.586 -16.171 1.00 95.75 531 LEU A N 1
ATOM 4109 C CA . LEU A 1 531 ? 1.972 7.738 -14.817 1.00 95.75 531 LEU A CA 1
ATOM 4110 C C . LEU A 1 531 ? 1.780 9.180 -14.352 1.00 95.75 531 LEU A C 1
ATOM 4112 O O . LEU A 1 531 ? 2.165 10.107 -15.059 1.00 95.75 531 LEU A O 1
ATOM 4116 N N . VAL A 1 532 ? 1.203 9.367 -13.169 1.00 93.62 532 VAL A N 1
ATOM 4117 C CA . VAL A 1 532 ? 1.163 10.655 -12.471 1.00 93.62 532 VAL A CA 1
ATOM 4118 C C . VAL A 1 532 ? 1.964 10.541 -11.182 1.00 93.62 532 VAL A C 1
ATOM 4120 O O . VAL A 1 532 ? 1.757 9.605 -10.408 1.00 93.62 532 VAL A O 1
ATOM 4123 N N . LEU A 1 533 ? 2.872 11.495 -10.975 1.00 92.00 533 LEU A N 1
ATOM 4124 C CA . LEU A 1 533 ? 3.712 11.605 -9.784 1.00 92.00 533 LEU A CA 1
ATOM 4125 C C . LEU A 1 533 ? 3.493 12.939 -9.060 1.00 92.00 533 LEU A C 1
ATOM 4127 O O . LEU A 1 533 ? 2.924 13.891 -9.603 1.00 92.00 533 LEU A O 1
ATOM 4131 N N . THR A 1 534 ? 3.985 13.013 -7.828 1.00 88.00 534 THR A N 1
ATOM 4132 C CA . THR A 1 534 ? 4.183 14.275 -7.100 1.00 88.00 534 THR A CA 1
ATOM 4133 C C . THR A 1 534 ? 5.162 15.205 -7.875 1.00 88.00 534 THR A C 1
ATOM 4135 O O . THR A 1 534 ? 5.829 14.741 -8.818 1.00 88.00 534 THR A O 1
ATOM 4138 N N . PRO A 1 535 ? 5.289 16.509 -7.543 1.00 83.00 535 PRO A N 1
ATOM 4139 C CA . PRO A 1 535 ? 6.227 17.398 -8.227 1.00 83.00 535 PRO A CA 1
ATOM 4140 C C . PRO A 1 535 ? 7.680 16.943 -8.069 1.00 83.00 535 PRO A C 1
ATOM 4142 O O . PRO A 1 535 ? 8.019 16.198 -7.146 1.00 83.00 535 PRO A O 1
ATOM 4145 N N . ASN A 1 536 ? 8.545 17.426 -8.961 1.00 77.38 536 ASN A N 1
ATOM 4146 C CA . ASN A 1 536 ? 9.973 17.165 -8.865 1.00 77.38 536 ASN A CA 1
ATOM 4147 C C . ASN A 1 536 ? 10.624 18.036 -7.764 1.00 77.38 536 ASN A C 1
ATOM 4149 O O . ASN A 1 536 ? 10.286 19.212 -7.609 1.00 77.38 536 ASN A O 1
ATOM 4153 N N . ALA A 1 537 ? 11.544 17.475 -6.978 1.00 68.50 537 ALA A N 1
ATOM 4154 C CA . ALA A 1 537 ? 12.291 18.244 -5.983 1.00 68.50 537 ALA A CA 1
ATOM 4155 C C . ALA A 1 537 ? 13.319 19.173 -6.657 1.00 68.50 537 ALA A C 1
ATOM 4157 O O . ALA A 1 537 ? 14.181 18.715 -7.397 1.00 68.50 537 ALA A O 1
ATOM 4158 N N . GLY A 1 538 ? 13.261 20.475 -6.365 1.00 58.12 538 GLY A N 1
ATOM 4159 C CA . GLY A 1 538 ? 14.139 21.489 -6.973 1.00 58.12 538 GLY A CA 1
ATOM 4160 C C . GLY A 1 538 ? 13.418 22.478 -7.894 1.00 58.12 538 GLY A C 1
ATOM 4161 O O . GLY A 1 538 ? 13.943 23.558 -8.156 1.00 58.12 538 GLY A O 1
ATOM 4162 N N . THR A 1 539 ? 12.174 22.197 -8.301 1.00 54.00 539 THR A N 1
ATOM 4163 C CA . THR A 1 539 ? 11.297 23.201 -8.925 1.00 54.00 539 THR A CA 1
ATOM 4164 C C . THR A 1 539 ? 10.645 24.034 -7.816 1.00 54.00 539 THR A C 1
ATOM 4166 O O . THR A 1 539 ? 9.721 23.574 -7.142 1.00 54.00 539 THR A O 1
ATOM 4169 N N . GLY A 1 540 ? 11.203 25.221 -7.558 1.00 50.28 540 GLY A N 1
ATOM 4170 C CA . GLY A 1 540 ? 10.939 26.063 -6.387 1.00 50.28 540 GLY A CA 1
ATOM 4171 C C . GLY A 1 540 ? 9.482 26.126 -5.908 1.00 50.28 540 GLY A C 1
ATOM 4172 O O . GLY A 1 540 ? 8.600 26.640 -6.584 1.00 50.28 540 GLY A O 1
ATOM 4173 N N . SER A 1 541 ? 9.251 25.630 -4.695 1.00 41.19 541 SER A N 1
ATOM 4174 C CA . SER A 1 541 ? 8.209 26.065 -3.754 1.00 41.19 541 SER A CA 1
ATOM 4175 C C . SER A 1 541 ? 8.472 25.344 -2.430 1.00 41.19 541 SER A C 1
ATOM 4177 O O . SER A 1 541 ? 8.602 24.122 -2.409 1.00 41.19 541 SER A O 1
ATOM 4179 N N . GLY A 1 542 ? 8.665 26.093 -1.342 1.00 45.91 542 GLY A N 1
ATOM 4180 C CA . GLY A 1 542 ? 9.051 25.532 -0.043 1.00 45.91 542 GLY A CA 1
ATOM 4181 C C . GLY A 1 542 ? 8.032 24.544 0.545 1.00 45.91 542 GLY A C 1
ATOM 4182 O O . GLY A 1 542 ? 6.856 24.568 0.189 1.00 45.91 542 GLY A O 1
ATOM 4183 N N . GLY A 1 543 ? 8.507 23.719 1.486 1.00 54.56 543 GLY A N 1
ATOM 4184 C CA . GLY A 1 543 ? 7.726 22.746 2.265 1.00 54.56 543 GLY A CA 1
ATOM 4185 C C . GLY A 1 543 ? 7.811 21.303 1.740 1.00 54.56 543 GLY A C 1
ATOM 4186 O O . GLY A 1 543 ? 7.592 21.071 0.555 1.00 54.56 543 GLY A O 1
ATOM 4187 N N . TYR A 1 544 ? 8.130 20.358 2.641 1.00 59.28 544 TYR A N 1
ATOM 4188 C CA . TYR A 1 544 ? 8.206 18.894 2.451 1.00 59.28 544 TYR A CA 1
ATOM 4189 C C . TYR A 1 544 ? 8.917 18.410 1.171 1.00 59.28 544 TYR A C 1
ATOM 4191 O O . TYR A 1 544 ? 8.377 17.602 0.417 1.00 59.28 544 TYR A O 1
ATOM 4199 N N . ASP A 1 545 ? 10.159 18.840 0.929 1.00 63.25 545 ASP A N 1
ATOM 4200 C CA . ASP A 1 545 ? 10.957 18.311 -0.193 1.00 63.25 545 ASP A CA 1
ATOM 4201 C C . ASP A 1 545 ? 11.178 16.785 -0.114 1.00 63.25 545 ASP A C 1
ATOM 4203 O O . ASP A 1 545 ? 11.365 16.139 -1.143 1.00 63.25 545 ASP A O 1
ATOM 4207 N N . ASP A 1 546 ? 11.062 16.186 1.074 1.00 66.75 546 ASP A N 1
ATOM 4208 C CA . ASP A 1 546 ? 11.124 14.730 1.277 1.00 66.75 546 ASP A CA 1
ATOM 4209 C C . ASP A 1 546 ? 9.911 13.981 0.701 1.00 66.75 546 ASP A C 1
ATOM 4211 O O . ASP A 1 546 ? 9.963 12.769 0.497 1.00 66.75 546 ASP A O 1
ATOM 4215 N N . TRP A 1 547 ? 8.817 14.697 0.425 1.00 75.44 547 TRP A N 1
ATOM 4216 C CA . TRP A 1 547 ? 7.598 14.153 -0.176 1.00 75.44 547 TRP A CA 1
ATOM 4217 C C . TRP A 1 547 ? 7.558 14.333 -1.689 1.00 75.44 547 TRP A C 1
ATOM 4219 O O . TRP A 1 547 ? 6.643 13.817 -2.341 1.00 75.44 547 TRP A O 1
ATOM 4229 N N . LYS A 1 548 ? 8.533 15.063 -2.239 1.00 78.62 548 LYS A N 1
ATOM 4230 C CA . LYS A 1 548 ? 8.679 15.295 -3.669 1.00 78.62 548 LYS A CA 1
ATOM 4231 C C . LYS A 1 548 ? 9.530 14.207 -4.299 1.00 78.62 548 LYS A C 1
ATOM 4233 O O . LYS A 1 548 ? 10.461 13.675 -3.699 1.00 78.62 548 LYS A O 1
ATOM 4238 N N . ASP A 1 549 ? 9.222 13.899 -5.547 1.00 82.38 549 ASP A N 1
ATOM 4239 C CA . ASP A 1 549 ? 9.981 12.925 -6.303 1.00 82.38 549 ASP A CA 1
ATOM 4240 C C . ASP A 1 549 ? 11.254 13.587 -6.813 1.00 82.38 549 ASP A C 1
ATOM 4242 O O . ASP A 1 549 ? 11.233 14.638 -7.443 1.00 82.38 549 ASP A O 1
ATOM 4246 N N . LYS A 1 550 ? 12.391 12.981 -6.519 1.00 79.75 550 LYS A N 1
ATOM 4247 C CA . LYS A 1 550 ? 13.694 13.547 -6.863 1.00 79.75 550 LYS A CA 1
ATOM 4248 C C . LYS A 1 550 ? 14.202 13.056 -8.224 1.00 79.75 550 LYS A C 1
ATOM 4250 O O . LYS A 1 550 ? 15.285 13.464 -8.636 1.00 79.75 550 LYS A O 1
ATOM 4255 N N . SER A 1 551 ? 13.457 12.179 -8.902 1.00 82.50 551 SER A N 1
ATOM 4256 C CA . SER A 1 551 ? 13.770 11.728 -10.260 1.00 82.50 551 SER A CA 1
ATOM 4257 C C . SER A 1 551 ? 13.236 12.685 -11.324 1.00 82.50 551 SER A C 1
ATOM 4259 O O . SER A 1 551 ? 12.144 13.249 -11.202 1.00 82.50 551 SER A O 1
ATOM 4261 N N . THR A 1 552 ? 13.994 12.862 -12.398 1.00 83.06 552 THR A N 1
ATOM 4262 C CA . THR A 1 552 ? 13.570 13.624 -13.577 1.00 83.06 552 THR A CA 1
ATOM 4263 C C . THR A 1 552 ? 12.777 12.748 -14.544 1.00 83.06 552 THR A C 1
ATOM 4265 O O . THR A 1 552 ? 12.868 11.517 -14.554 1.00 83.06 552 THR A O 1
ATOM 4268 N N . ASN A 1 553 ? 11.998 13.389 -15.413 1.00 84.44 553 ASN A N 1
ATOM 4269 C CA . ASN A 1 553 ? 11.240 12.674 -16.436 1.00 84.44 553 ASN A CA 1
ATOM 4270 C C . ASN A 1 553 ? 12.170 12.018 -17.474 1.00 84.44 553 ASN A C 1
ATOM 4272 O O . ASN A 1 553 ? 11.870 10.917 -17.945 1.00 84.44 553 ASN A O 1
ATOM 4276 N N . ILE A 1 554 ? 13.312 12.654 -17.774 1.00 82.00 554 ILE A N 1
ATOM 4277 C CA . ILE A 1 554 ? 14.363 12.102 -18.639 1.00 82.00 554 ILE A CA 1
ATOM 4278 C C . ILE A 1 554 ? 14.899 10.798 -18.053 1.00 82.00 554 ILE A C 1
ATOM 4280 O O . ILE A 1 554 ? 14.905 9.779 -18.738 1.00 82.00 554 ILE A O 1
ATOM 4284 N N . GLU A 1 555 ? 15.306 10.800 -16.783 1.00 86.50 555 GLU A N 1
ATOM 4285 C CA . GLU A 1 555 ? 15.915 9.631 -16.139 1.00 86.50 555 GLU A CA 1
ATOM 4286 C C . GLU A 1 555 ? 15.001 8.401 -16.165 1.00 86.50 555 GLU A C 1
ATOM 4288 O O . GLU A 1 555 ? 15.476 7.280 -16.384 1.00 86.50 555 GLU A O 1
ATOM 4293 N N . ILE A 1 556 ? 13.695 8.610 -15.971 1.00 89.25 556 ILE A N 1
ATOM 4294 C CA . ILE A 1 556 ? 12.677 7.556 -16.043 1.00 89.25 556 ILE A CA 1
ATOM 4295 C C . ILE A 1 556 ? 12.545 7.052 -17.485 1.00 89.25 556 ILE A C 1
ATOM 4297 O O . ILE A 1 556 ? 12.667 5.850 -17.743 1.00 89.25 556 ILE A O 1
ATOM 4301 N N . GLY A 1 557 ? 12.314 7.964 -18.437 1.00 90.38 557 GLY A N 1
ATOM 4302 C CA . GLY A 1 557 ? 12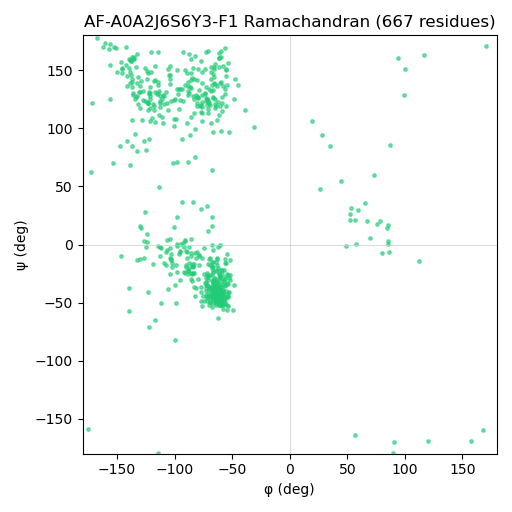.109 7.628 -19.847 1.00 90.38 557 GLY A CA 1
ATOM 4303 C C . GLY A 1 557 ? 13.315 6.919 -20.462 1.00 90.38 557 GLY A C 1
ATOM 4304 O O . GLY A 1 557 ? 13.159 5.939 -21.194 1.00 90.38 557 GLY A O 1
ATOM 4305 N N . THR A 1 558 ? 14.523 7.352 -20.109 1.00 88.50 558 THR A N 1
ATOM 4306 C CA . THR A 1 558 ? 15.770 6.748 -20.571 1.00 88.50 558 THR A CA 1
ATOM 4307 C C . THR A 1 558 ? 15.961 5.329 -20.045 1.00 88.50 558 THR A C 1
ATOM 4309 O O . THR A 1 558 ? 16.306 4.435 -20.823 1.00 88.50 558 THR A O 1
ATOM 4312 N N . ARG A 1 559 ? 15.686 5.075 -18.760 1.00 90.88 559 ARG A N 1
ATOM 4313 C CA . ARG A 1 559 ? 15.768 3.716 -18.198 1.00 90.88 559 ARG A CA 1
ATOM 4314 C C . ARG A 1 559 ? 14.774 2.778 -18.879 1.00 90.88 559 ARG A C 1
ATOM 4316 O O . ARG A 1 559 ? 15.163 1.694 -19.306 1.00 90.88 559 ARG A O 1
ATOM 4323 N N . ILE A 1 560 ? 13.530 3.219 -19.083 1.00 93.94 560 ILE A N 1
ATOM 4324 C CA . ILE A 1 560 ? 12.516 2.435 -19.808 1.00 93.94 560 ILE A CA 1
ATOM 4325 C C . ILE A 1 560 ? 12.958 2.168 -21.255 1.00 93.94 560 ILE A C 1
ATOM 4327 O O . ILE A 1 560 ? 12.846 1.038 -21.728 1.00 93.94 560 ILE A O 1
ATOM 4331 N N . LYS A 1 561 ? 13.505 3.173 -21.954 1.00 93.75 561 LYS A N 1
ATOM 4332 C CA . LYS A 1 561 ? 14.053 3.026 -23.315 1.00 93.75 561 LYS A CA 1
ATOM 4333 C C . LYS A 1 561 ? 15.156 1.964 -23.363 1.00 93.75 561 LYS A C 1
ATOM 4335 O O . LYS A 1 561 ? 15.142 1.114 -24.252 1.00 93.75 561 LYS A O 1
ATOM 4340 N N . ASN A 1 562 ? 16.100 1.994 -22.423 1.00 91.50 562 ASN A N 1
ATOM 4341 C CA . ASN A 1 562 ? 17.203 1.032 -22.380 1.00 91.50 562 ASN A CA 1
ATOM 4342 C C . ASN A 1 562 ? 16.687 -0.392 -22.127 1.00 91.50 562 ASN A C 1
ATOM 4344 O O . ASN A 1 562 ? 17.064 -1.312 -22.850 1.00 91.50 562 ASN A O 1
ATOM 4348 N N . LEU A 1 563 ? 15.743 -0.565 -21.196 1.00 93.19 563 LEU A N 1
ATOM 4349 C CA . LEU A 1 563 ? 15.092 -1.858 -20.955 1.00 93.19 563 LEU A CA 1
ATOM 4350 C C . LEU A 1 563 ? 14.304 -2.349 -22.175 1.00 93.19 563 LEU A C 1
ATOM 4352 O O . LEU A 1 563 ? 14.346 -3.530 -22.504 1.00 93.19 563 LEU A O 1
ATOM 4356 N N . LEU A 1 564 ? 13.629 -1.449 -22.894 1.00 94.38 564 LEU A N 1
ATOM 4357 C CA . LEU A 1 564 ? 12.921 -1.776 -24.131 1.00 94.38 564 LEU A CA 1
ATOM 4358 C C . LEU A 1 564 ? 13.881 -2.289 -25.220 1.00 94.38 564 LEU A C 1
ATOM 4360 O O . LEU A 1 564 ? 13.569 -3.274 -25.888 1.00 94.38 564 LEU A O 1
ATOM 4364 N N . ARG A 1 565 ? 15.059 -1.668 -25.367 1.00 94.00 565 ARG A N 1
ATOM 4365 C CA . ARG A 1 565 ? 16.116 -2.135 -26.286 1.00 94.00 565 ARG A CA 1
ATOM 4366 C C . ARG A 1 565 ? 16.704 -3.482 -25.864 1.00 94.00 565 ARG A C 1
ATOM 4368 O O . ARG A 1 565 ? 17.028 -4.286 -26.729 1.00 94.00 565 ARG A O 1
ATOM 4375 N N . GLY A 1 566 ? 16.818 -3.733 -24.559 1.00 92.06 566 GLY A N 1
ATOM 4376 C CA . GLY A 1 566 ? 17.256 -5.028 -24.033 1.00 92.06 566 GLY A CA 1
ATOM 4377 C C . GLY A 1 566 ? 16.224 -6.142 -24.238 1.00 92.06 566 GLY A C 1
ATOM 4378 O O . GLY A 1 566 ? 16.589 -7.272 -24.536 1.00 92.06 566 GLY A O 1
ATOM 4379 N N . LEU A 1 567 ? 14.929 -5.821 -24.132 1.00 93.44 567 LEU A N 1
ATOM 4380 C CA . LEU A 1 567 ? 13.824 -6.760 -24.370 1.00 93.44 567 LEU A CA 1
ATOM 4381 C C . LEU A 1 567 ? 13.636 -7.097 -25.850 1.00 93.44 567 LEU A C 1
ATOM 4383 O O . LEU A 1 567 ? 13.165 -8.183 -26.185 1.00 93.44 567 LEU A O 1
ATOM 4387 N N . ASN A 1 568 ? 13.923 -6.141 -26.730 1.00 94.06 568 ASN A N 1
ATOM 4388 C CA . ASN A 1 568 ? 13.776 -6.307 -28.163 1.00 94.06 568 ASN A CA 1
ATOM 4389 C C . ASN A 1 568 ? 15.013 -5.775 -28.884 1.00 94.06 568 ASN A C 1
ATOM 4391 O O . ASN A 1 568 ? 15.118 -4.595 -29.230 1.00 94.06 568 ASN A O 1
ATOM 4395 N N . SER A 1 569 ? 15.917 -6.709 -29.160 1.00 86.69 569 SER A N 1
ATOM 4396 C CA . SER A 1 569 ? 17.218 -6.470 -29.770 1.00 86.69 569 SER A CA 1
ATOM 4397 C C . SER A 1 569 ? 17.140 -5.899 -31.196 1.00 86.69 569 SER A C 1
ATOM 4399 O O . SER A 1 569 ? 18.150 -5.417 -31.716 1.00 86.69 569 SER A O 1
ATOM 4401 N N . THR A 1 570 ? 15.969 -5.904 -31.845 1.00 91.50 570 THR A N 1
ATOM 4402 C CA . THR A 1 570 ? 15.782 -5.298 -33.174 1.00 91.50 570 THR A CA 1
ATOM 4403 C C . THR A 1 570 ? 15.571 -3.784 -33.123 1.00 91.50 570 THR A C 1
ATOM 4405 O O . THR A 1 570 ? 15.578 -3.139 -34.169 1.00 91.50 570 THR A O 1
ATOM 4408 N N . LEU A 1 571 ? 15.341 -3.202 -31.941 1.00 93.88 571 LEU A N 1
ATOM 4409 C CA . LEU A 1 571 ? 15.058 -1.774 -31.802 1.00 93.88 571 LEU A CA 1
ATOM 4410 C C . LEU A 1 571 ? 16.350 -0.951 -31.771 1.00 93.88 571 LEU A C 1
ATOM 4412 O O . LEU A 1 571 ? 17.225 -1.151 -30.923 1.00 93.88 571 LEU A O 1
ATOM 4416 N N . THR A 1 572 ? 16.438 0.035 -32.663 1.00 92.25 572 THR A N 1
ATOM 4417 C CA . THR A 1 572 ? 17.449 1.096 -32.573 1.00 92.25 572 THR A CA 1
ATOM 4418 C C . THR A 1 572 ? 17.134 2.034 -31.402 1.00 92.25 572 THR A C 1
ATOM 4420 O O . THR A 1 572 ? 16.030 2.007 -30.846 1.00 92.25 572 THR A O 1
ATOM 4423 N N . ASP A 1 573 ? 18.091 2.885 -31.018 1.00 89.00 573 ASP A N 1
ATOM 4424 C CA . ASP A 1 573 ? 17.846 3.894 -29.977 1.00 89.00 573 ASP A CA 1
ATOM 4425 C C . ASP A 1 573 ? 16.701 4.843 -30.358 1.00 89.00 573 ASP A C 1
ATOM 4427 O O . ASP A 1 573 ? 15.821 5.100 -29.535 1.00 89.00 573 ASP A O 1
ATOM 4431 N N . ASP A 1 574 ? 16.651 5.275 -31.621 1.00 90.94 574 ASP A N 1
ATOM 4432 C CA . ASP A 1 574 ? 15.619 6.182 -32.129 1.00 90.94 574 ASP A CA 1
ATOM 4433 C C . ASP A 1 574 ? 14.235 5.537 -32.156 1.00 90.94 574 ASP A C 1
ATOM 4435 O O . ASP A 1 574 ? 13.261 6.146 -31.706 1.00 90.94 574 ASP A O 1
ATOM 4439 N N . THR A 1 575 ? 14.127 4.285 -32.614 1.00 94.19 575 THR A N 1
ATOM 4440 C CA . THR A 1 575 ? 12.843 3.572 -32.612 1.00 94.19 575 THR A CA 1
ATOM 4441 C C . THR A 1 575 ? 12.355 3.336 -31.184 1.00 94.19 575 THR A C 1
ATOM 4443 O O . THR A 1 575 ? 11.190 3.601 -30.885 1.00 94.19 575 THR A O 1
ATOM 4446 N N . ALA A 1 576 ? 13.234 2.908 -30.270 1.00 93.56 576 ALA A N 1
ATOM 4447 C CA . ALA A 1 576 ? 12.876 2.730 -28.863 1.00 93.56 576 ALA A CA 1
ATOM 4448 C C . ALA A 1 576 ? 12.431 4.053 -28.218 1.00 93.56 576 ALA A C 1
ATOM 4450 O O . ALA A 1 576 ? 11.417 4.097 -27.519 1.00 93.56 576 ALA A O 1
ATOM 4451 N N . ARG A 1 577 ? 13.139 5.152 -28.503 1.00 91.94 577 ARG A N 1
ATOM 4452 C CA . ARG A 1 577 ? 12.771 6.502 -28.056 1.00 91.94 577 ARG A CA 1
ATOM 4453 C C . ARG A 1 577 ? 11.410 6.927 -28.607 1.00 91.94 577 ARG A C 1
ATOM 4455 O O . ARG A 1 577 ? 10.604 7.477 -27.859 1.00 91.94 577 ARG A O 1
ATOM 4462 N N . GLY A 1 578 ? 11.135 6.648 -29.881 1.00 91.88 578 GLY A N 1
ATOM 4463 C CA . GLY A 1 578 ? 9.838 6.891 -30.517 1.00 91.88 578 GLY A CA 1
ATOM 4464 C C . GLY A 1 578 ? 8.696 6.136 -29.833 1.00 91.88 578 GLY A C 1
ATOM 4465 O O . GLY A 1 578 ? 7.662 6.734 -29.532 1.00 91.88 578 GLY A O 1
ATOM 4466 N N . ILE A 1 579 ? 8.907 4.859 -29.497 1.00 95.00 579 ILE A N 1
ATOM 4467 C CA . ILE A 1 579 ? 7.928 4.042 -28.763 1.00 95.00 579 ILE A CA 1
ATOM 4468 C C . ILE A 1 579 ? 7.668 4.624 -27.371 1.00 95.00 579 ILE A C 1
ATOM 4470 O O . ILE A 1 579 ? 6.507 4.820 -27.013 1.00 95.00 579 ILE A O 1
ATOM 4474 N N . VAL A 1 580 ? 8.716 4.951 -26.604 1.00 93.69 580 VAL A N 1
ATOM 4475 C CA . VAL A 1 580 ? 8.563 5.567 -25.272 1.00 93.69 580 VAL A CA 1
ATOM 4476 C C . VAL A 1 580 ? 7.779 6.875 -25.379 1.00 93.69 580 VAL A C 1
ATOM 4478 O O . VAL A 1 580 ? 6.774 7.033 -24.694 1.00 93.69 580 VAL A O 1
ATOM 4481 N N . ARG A 1 581 ? 8.142 7.769 -26.309 1.00 88.94 581 ARG A N 1
ATOM 4482 C CA . ARG A 1 581 ? 7.412 9.030 -26.539 1.00 88.94 581 ARG A CA 1
ATOM 4483 C C . ARG A 1 581 ? 5.937 8.802 -26.893 1.00 88.94 581 ARG A C 1
ATOM 4485 O O . ARG A 1 581 ? 5.070 9.553 -26.4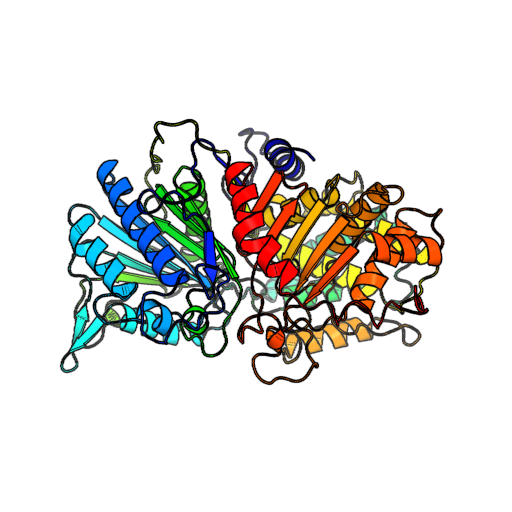38 1.00 88.94 581 ARG A O 1
ATOM 4492 N N . LYS A 1 582 ? 5.626 7.788 -27.707 1.00 89.62 582 LYS A N 1
ATOM 4493 C CA . LYS A 1 582 ? 4.254 7.494 -28.153 1.00 89.62 582 LYS A CA 1
ATOM 4494 C C . LYS A 1 582 ? 3.416 6.847 -27.048 1.00 89.62 582 LYS A C 1
ATOM 4496 O O . LYS A 1 582 ? 2.275 7.260 -26.861 1.00 89.62 582 LYS A O 1
ATOM 4501 N N . LYS A 1 583 ? 3.975 5.877 -26.318 1.00 95.06 583 LYS A N 1
ATOM 4502 C CA . LYS A 1 583 ? 3.230 4.928 -25.471 1.00 95.06 583 LYS A CA 1
ATOM 4503 C C . LYS A 1 583 ? 3.465 5.073 -23.967 1.00 95.06 583 LYS A C 1
ATOM 4505 O O . LYS A 1 583 ? 2.724 4.467 -23.201 1.00 95.06 583 LYS A O 1
ATOM 4510 N N . PHE A 1 584 ? 4.439 5.866 -23.525 1.00 95.19 584 PHE A N 1
ATOM 4511 C CA . PHE A 1 584 ? 4.631 6.207 -22.115 1.00 95.19 584 PHE A CA 1
ATOM 4512 C C . PHE A 1 584 ? 4.340 7.689 -21.895 1.00 95.19 584 PHE A C 1
ATOM 4514 O O . PHE A 1 584 ? 4.989 8.559 -22.477 1.00 95.19 584 PHE A O 1
ATOM 4521 N N . LYS A 1 585 ? 3.334 7.982 -21.073 1.00 91.94 585 LYS A N 1
ATOM 4522 C CA . LYS A 1 585 ? 2.910 9.342 -20.744 1.00 91.94 585 LYS A CA 1
ATOM 4523 C C . LYS A 1 585 ? 3.100 9.561 -19.252 1.00 91.94 585 LYS A C 1
ATOM 4525 O O . LYS A 1 585 ? 2.444 8.920 -18.442 1.00 91.94 585 LYS A O 1
ATOM 4530 N N . LEU A 1 586 ? 3.982 10.479 -18.899 1.00 91.62 586 LEU A N 1
ATOM 4531 C CA . LEU A 1 586 ? 4.213 10.899 -17.523 1.00 91.62 586 LEU A CA 1
ATOM 4532 C C . LEU A 1 586 ? 3.545 12.262 -17.309 1.00 91.62 586 LEU A C 1
ATOM 4534 O O . LEU A 1 586 ? 3.479 13.063 -18.232 1.00 91.62 586 LEU A O 1
ATOM 4538 N N . ARG A 1 587 ? 3.017 12.538 -16.124 1.00 89.25 587 ARG A N 1
ATOM 4539 C CA . ARG A 1 587 ? 2.649 13.886 -15.676 1.00 89.25 587 ARG A CA 1
ATOM 4540 C C . ARG A 1 587 ? 3.05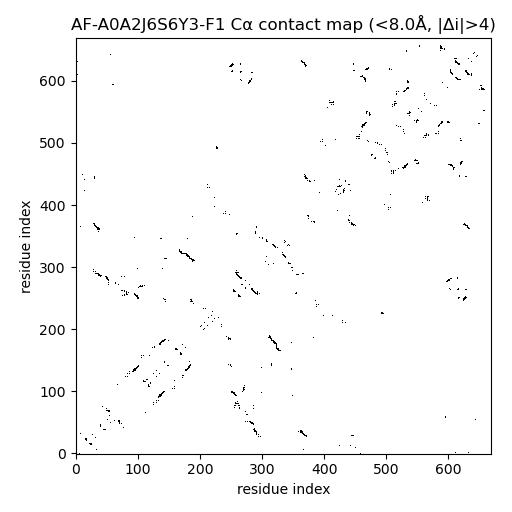6 14.042 -14.223 1.00 89.25 587 ARG A C 1
ATOM 4542 O O . ARG A 1 587 ? 3.215 13.059 -13.497 1.00 89.25 587 ARG A O 1
ATOM 4549 N N . ARG A 1 588 ? 3.207 15.285 -13.790 1.00 87.44 588 ARG A N 1
ATOM 4550 C CA . ARG A 1 588 ? 3.411 15.612 -12.379 1.00 87.44 588 ARG A CA 1
ATOM 4551 C C . ARG A 1 588 ? 2.341 16.593 -11.957 1.00 87.44 588 ARG A C 1
ATOM 4553 O O . ARG A 1 588 ? 1.942 17.446 -12.745 1.00 87.44 588 ARG A O 1
ATOM 4560 N N . ILE A 1 589 ? 1.844 16.465 -10.739 1.00 84.31 589 ILE A N 1
ATOM 4561 C CA . ILE A 1 589 ? 0.957 17.498 -10.205 1.00 84.31 589 ILE A CA 1
ATOM 4562 C C . ILE A 1 589 ? 1.734 18.816 -10.033 1.00 84.31 589 ILE A C 1
ATOM 4564 O O . ILE A 1 589 ? 2.948 18.808 -9.829 1.00 84.31 589 ILE A O 1
ATOM 4568 N N . SER A 1 590 ? 1.040 19.949 -10.109 1.00 74.31 590 SER A N 1
ATOM 4569 C CA . SER A 1 590 ? 1.597 21.268 -9.801 1.00 74.31 590 SER A CA 1
ATOM 4570 C C . SER A 1 590 ? 0.569 22.102 -9.037 1.00 74.31 590 SER A C 1
ATOM 4572 O O . SER A 1 590 ? -0.641 21.925 -9.208 1.00 74.31 590 SER A O 1
ATOM 4574 N N . SER A 1 591 ? 1.045 23.031 -8.203 1.00 63.84 591 SER A N 1
ATOM 4575 C CA . SER A 1 591 ? 0.180 23.928 -7.420 1.00 63.84 591 SER A CA 1
ATOM 4576 C C . SER A 1 591 ? -0.716 24.808 -8.299 1.00 63.84 591 SER A C 1
ATOM 4578 O O . SER A 1 591 ? -1.806 25.190 -7.873 1.00 63.84 591 SER A O 1
ATOM 4580 N N . ALA A 1 592 ? -0.275 25.100 -9.529 1.00 60.62 592 ALA A N 1
ATOM 4581 C CA . ALA A 1 592 ? -1.034 25.844 -10.530 1.00 60.62 592 ALA A CA 1
ATOM 4582 C C . ALA A 1 592 ? -2.175 25.016 -11.148 1.00 60.62 592 ALA A C 1
ATOM 4584 O O . ALA A 1 592 ? -3.226 25.571 -11.466 1.00 60.62 592 ALA A O 1
ATOM 4585 N N . GLY A 1 593 ? -1.990 23.700 -11.297 1.00 58.97 593 GLY A N 1
ATOM 4586 C CA . GLY A 1 593 ? -2.986 22.805 -11.891 1.00 58.97 593 GLY A CA 1
ATOM 4587 C C . GLY A 1 593 ? -4.115 22.400 -10.938 1.00 58.97 593 GLY A C 1
ATOM 4588 O O . GLY A 1 593 ? -5.237 22.143 -11.380 1.00 58.97 593 GLY A O 1
ATOM 4589 N N . ILE A 1 594 ? -3.848 22.343 -9.626 1.00 65.88 594 ILE A N 1
ATOM 4590 C CA . ILE A 1 594 ? -4.781 21.779 -8.638 1.00 65.88 594 ILE A CA 1
ATOM 4591 C C . ILE A 1 594 ? -4.846 22.670 -7.392 1.00 65.88 594 ILE A C 1
ATOM 4593 O O . ILE A 1 594 ? -4.146 22.401 -6.435 1.00 65.88 594 ILE A O 1
ATOM 4597 N N . ALA A 1 595 ? -5.681 23.719 -7.396 1.00 61.97 595 ALA A N 1
ATOM 4598 C CA . ALA A 1 595 ? -6.147 24.509 -6.233 1.00 61.97 595 ALA A CA 1
ATOM 4599 C C . ALA A 1 595 ? -5.229 24.554 -4.975 1.00 61.97 595 ALA A C 1
ATOM 4601 O O . ALA A 1 595 ? -5.692 24.341 -3.854 1.00 61.97 595 ALA A O 1
ATOM 4602 N N . GLY A 1 596 ? -3.928 24.819 -5.146 1.00 63.47 596 GLY A N 1
ATOM 4603 C CA . GLY A 1 596 ? -2.945 24.868 -4.055 1.00 63.47 596 GLY A CA 1
ATOM 4604 C C . GLY A 1 596 ? -2.412 23.518 -3.543 1.00 63.47 596 GLY A C 1
ATOM 4605 O O . GLY A 1 596 ? -1.461 23.523 -2.767 1.00 63.47 596 GLY A O 1
ATOM 4606 N N . ALA A 1 597 ? -2.950 22.379 -3.987 1.00 69.38 597 ALA A N 1
ATOM 4607 C CA . ALA A 1 597 ? -2.371 21.060 -3.747 1.00 69.38 597 ALA A CA 1
ATOM 4608 C C . ALA A 1 597 ? -1.085 20.880 -4.563 1.00 69.38 597 ALA A C 1
ATOM 4610 O O . ALA A 1 597 ? -1.076 20.997 -5.789 1.00 69.38 597 ALA A O 1
ATOM 4611 N N . ASN A 1 598 ? 0.008 20.563 -3.880 1.00 75.44 598 ASN A N 1
ATOM 4612 C CA . ASN A 1 598 ? 1.317 20.328 -4.485 1.00 75.44 598 ASN A CA 1
ATOM 4613 C C . ASN A 1 598 ? 1.948 19.005 -4.033 1.00 75.44 598 ASN A C 1
ATOM 4615 O O . ASN A 1 598 ? 3.134 18.802 -4.266 1.00 75.44 598 ASN A O 1
ATOM 4619 N N . LEU A 1 599 ? 1.175 18.105 -3.414 1.00 84.69 599 LEU A N 1
ATOM 4620 C CA . LEU A 1 599 ? 1.629 16.779 -2.993 1.00 84.69 599 LEU A CA 1
ATOM 4621 C C . LEU A 1 599 ? 0.647 15.699 -3.463 1.00 84.69 599 LEU A C 1
ATOM 4623 O O . LEU A 1 599 ? -0.565 15.828 -3.288 1.00 84.69 599 LEU A O 1
ATOM 4627 N N . LEU A 1 600 ? 1.182 14.639 -4.072 1.00 89.56 600 LEU A N 1
ATOM 4628 C CA . LEU A 1 600 ? 0.447 13.435 -4.455 1.00 89.56 600 LEU A CA 1
ATOM 4629 C C . LEU A 1 600 ? 0.961 12.300 -3.583 1.00 89.56 600 LEU A C 1
ATOM 4631 O O . LEU A 1 600 ? 2.149 12.010 -3.624 1.00 89.56 600 LEU A O 1
ATOM 4635 N N . HIS A 1 601 ? 0.086 11.656 -2.821 1.00 93.81 601 HIS A N 1
ATOM 4636 C CA . HIS A 1 601 ? 0.448 10.553 -1.928 1.00 93.81 601 HIS A CA 1
ATOM 4637 C C . HIS A 1 601 ? -0.346 9.263 -2.212 1.00 93.81 601 HIS A C 1
ATOM 4639 O O . HIS A 1 601 ? -0.207 8.264 -1.511 1.00 93.81 601 HIS A O 1
ATOM 4645 N N . SER A 1 602 ? -1.108 9.233 -3.305 1.00 95.06 602 SER A N 1
ATOM 4646 C CA . SER A 1 602 ? -1.846 8.046 -3.743 1.00 95.06 602 SER A CA 1
ATOM 4647 C C . SER A 1 602 ? -0.962 6.828 -3.984 1.00 95.06 602 SER A C 1
ATOM 4649 O O . SER A 1 602 ? 0.181 6.979 -4.412 1.00 95.06 602 SER A O 1
ATOM 4651 N N . LYS A 1 603 ? -1.550 5.638 -3.837 1.00 97.38 603 LYS A N 1
ATOM 4652 C CA . LYS A 1 603 ? -1.045 4.374 -4.386 1.00 97.38 603 LYS A CA 1
ATOM 4653 C C . LYS A 1 603 ? -2.200 3.641 -5.072 1.00 97.38 603 LYS A C 1
ATOM 4655 O O . LYS A 1 603 ? -2.860 2.787 -4.478 1.00 97.38 603 LYS A O 1
ATOM 4660 N N . ALA A 1 604 ? -2.510 4.057 -6.300 1.00 98.25 604 ALA A N 1
ATOM 4661 C CA . ALA A 1 604 ? -3.613 3.494 -7.075 1.00 98.25 604 ALA A CA 1
ATOM 4662 C C . ALA A 1 604 ? -3.198 3.155 -8.501 1.00 98.25 604 ALA A C 1
ATOM 4664 O O . ALA A 1 604 ? -2.661 3.999 -9.228 1.00 98.25 604 ALA A O 1
ATOM 4665 N N . TYR A 1 605 ? -3.478 1.915 -8.899 1.00 98.31 605 TYR A N 1
ATOM 4666 C CA . TYR A 1 605 ? -3.011 1.348 -10.160 1.00 98.31 605 TYR A CA 1
ATOM 4667 C C . TYR A 1 605 ? -4.165 0.652 -10.866 1.00 98.31 605 TYR A C 1
ATOM 4669 O O . TYR A 1 605 ? -4.819 -0.208 -10.285 1.00 98.31 605 TYR A O 1
ATOM 4677 N N . CYS A 1 606 ? -4.416 1.000 -12.123 1.00 98.19 606 CYS A N 1
ATOM 4678 C CA . CYS A 1 606 ? -5.451 0.363 -12.922 1.00 98.19 606 CYS A CA 1
ATOM 4679 C C . CYS A 1 606 ? -4.860 -0.254 -14.186 1.00 98.19 606 CYS A C 1
ATOM 4681 O O . CYS A 1 606 ? -4.167 0.419 -14.950 1.00 98.19 606 CYS A O 1
ATOM 4683 N N . VAL A 1 607 ? -5.156 -1.531 -14.413 1.00 97.69 607 VAL A N 1
ATOM 4684 C CA . VAL A 1 607 ? -4.684 -2.298 -15.567 1.00 97.69 607 VAL A CA 1
ATOM 4685 C C . VAL A 1 607 ? -5.865 -2.640 -16.469 1.00 97.69 607 VAL A C 1
ATOM 4687 O O . VAL A 1 607 ? -6.891 -3.152 -16.021 1.00 97.69 607 VAL A O 1
ATOM 4690 N N . ASP A 1 608 ? -5.714 -2.312 -17.751 1.00 96.25 608 ASP A N 1
ATOM 4691 C CA . ASP A 1 608 ? -6.648 -2.544 -18.856 1.00 96.25 608 ASP A CA 1
ATOM 4692 C C . ASP A 1 608 ? -8.080 -2.031 -18.617 1.00 96.25 608 ASP A C 1
ATOM 4694 O O . ASP A 1 608 ? -9.018 -2.470 -19.277 1.00 96.25 608 ASP A O 1
ATOM 4698 N N . SER A 1 609 ? -8.263 -1.079 -17.688 1.00 93.88 609 SER A N 1
ATOM 4699 C CA . SER A 1 609 ? -9.586 -0.665 -17.184 1.00 93.88 609 SER A CA 1
ATOM 4700 C C . SER A 1 609 ? -10.432 -1.850 -16.681 1.00 93.88 609 SER A C 1
ATOM 4702 O O . SER A 1 609 ? -11.656 -1.820 -16.797 1.00 93.88 609 SER A O 1
ATOM 4704 N N . LYS A 1 610 ? -9.780 -2.893 -16.146 1.00 95.12 610 LYS A N 1
ATOM 4705 C CA . LYS A 1 610 ? -10.409 -4.125 -15.634 1.00 95.12 610 LYS A CA 1
ATOM 4706 C C . LYS A 1 610 ? -10.061 -4.420 -14.182 1.00 95.12 610 LYS A C 1
ATOM 4708 O O . LYS A 1 610 ? -10.935 -4.798 -13.414 1.00 95.12 610 LYS A O 1
ATOM 4713 N N . LEU A 1 611 ? -8.800 -4.212 -13.812 1.00 96.56 611 LEU A N 1
ATOM 4714 C CA . LEU A 1 611 ? -8.307 -4.421 -12.455 1.00 96.56 611 LEU A CA 1
ATOM 4715 C C . LEU A 1 611 ? -7.895 -3.084 -11.858 1.00 96.56 611 LEU A C 1
ATOM 4717 O O . LEU A 1 611 ? -7.164 -2.331 -12.503 1.00 96.56 611 LEU A O 1
ATOM 4721 N N . LEU A 1 612 ? -8.359 -2.793 -10.646 1.00 97.81 612 LEU A N 1
ATOM 4722 C CA . LEU A 1 612 ? -7.992 -1.595 -9.895 1.00 97.81 612 LEU A CA 1
ATOM 4723 C C . LEU A 1 612 ? -7.424 -1.990 -8.534 1.00 97.81 612 LEU A C 1
ATOM 4725 O O . LEU A 1 612 ? -8.107 -2.639 -7.746 1.00 97.81 612 LEU A O 1
ATOM 4729 N N . TYR A 1 613 ? -6.197 -1.558 -8.271 1.00 98.56 613 TYR A N 1
ATOM 4730 C CA . TYR A 1 613 ? -5.552 -1.603 -6.970 1.00 98.56 613 TYR A CA 1
ATOM 4731 C C . TYR A 1 613 ? -5.710 -0.270 -6.243 1.00 98.56 613 TYR A C 1
ATOM 4733 O O . TYR A 1 613 ? -5.432 0.783 -6.827 1.00 98.56 613 TYR A O 1
ATOM 4741 N N . ILE A 1 614 ? -6.087 -0.324 -4.966 1.00 98.62 614 ILE A N 1
ATOM 4742 C CA . ILE A 1 614 ? -5.997 0.791 -4.014 1.00 98.62 614 ILE A CA 1
ATOM 4743 C C . ILE A 1 614 ? -5.440 0.237 -2.699 1.00 98.62 614 ILE A C 1
ATOM 4745 O O . ILE A 1 614 ? -5.956 -0.748 -2.167 1.00 98.62 614 ILE A O 1
ATOM 4749 N N . GLY A 1 615 ? -4.400 0.870 -2.161 1.00 98.12 615 GLY A N 1
ATOM 4750 C CA . GLY A 1 615 ? -3.774 0.438 -0.913 1.00 98.12 615 GLY A CA 1
ATOM 4751 C C . GLY A 1 615 ? -2.684 1.388 -0.438 1.00 98.12 615 GLY A C 1
ATOM 4752 O O . GLY A 1 615 ? -2.657 2.553 -0.832 1.00 98.12 615 GLY A O 1
ATOM 4753 N N . SER A 1 616 ? -1.790 0.882 0.407 1.00 97.25 616 SER A N 1
ATOM 4754 C CA . SER A 1 616 ? -0.665 1.636 0.967 1.00 97.25 616 SER A CA 1
ATOM 4755 C C . SER A 1 616 ? 0.667 1.386 0.241 1.00 97.25 616 SER A C 1
ATOM 4757 O O . SER A 1 616 ? 1.580 2.204 0.347 1.00 97.25 616 SER A O 1
ATOM 4759 N N . ASP A 1 617 ? 0.751 0.301 -0.540 1.00 95.69 617 ASP A N 1
ATOM 4760 C CA . ASP A 1 617 ? 1.982 -0.146 -1.203 1.00 95.69 617 ASP A CA 1
ATOM 4761 C C . ASP A 1 617 ? 2.426 0.765 -2.365 1.00 95.69 617 ASP A C 1
ATOM 4763 O O . ASP A 1 617 ? 1.738 0.901 -3.385 1.00 95.69 617 ASP A O 1
ATOM 4767 N N . ASN A 1 618 ? 3.594 1.385 -2.208 1.00 93.75 618 ASN A N 1
ATOM 4768 C CA . ASN A 1 618 ? 4.174 2.316 -3.171 1.00 93.75 618 ASN A CA 1
ATOM 4769 C C . ASN A 1 618 ? 4.863 1.597 -4.343 1.00 93.75 618 ASN A C 1
ATOM 4771 O O . ASN A 1 618 ? 5.437 0.524 -4.189 1.00 93.75 618 ASN A O 1
ATOM 4775 N N . LEU A 1 619 ? 4.897 2.250 -5.513 1.00 93.94 619 LEU A N 1
ATOM 4776 C CA . LEU A 1 619 ? 5.692 1.778 -6.660 1.00 93.94 619 LEU A CA 1
ATOM 4777 C C . LEU A 1 619 ? 7.207 1.926 -6.476 1.00 93.94 619 LEU A C 1
ATOM 4779 O O . LEU A 1 619 ? 7.968 1.194 -7.108 1.00 93.94 619 LEU A O 1
ATOM 4783 N N . TYR A 1 620 ? 7.650 2.899 -5.676 1.00 89.81 620 TYR A N 1
ATOM 4784 C CA . TYR A 1 620 ? 9.069 3.050 -5.376 1.00 89.81 620 TYR A CA 1
ATOM 4785 C C . TYR A 1 620 ? 9.519 1.949 -4.405 1.00 89.81 620 TYR A C 1
ATOM 4787 O O . TYR A 1 620 ? 8.713 1.504 -3.584 1.00 89.81 620 TYR A O 1
ATOM 4795 N N . PRO A 1 621 ? 10.795 1.527 -4.445 1.00 84.56 621 PRO A N 1
ATOM 4796 C CA . PRO A 1 621 ? 11.312 0.533 -3.516 1.00 84.56 621 PRO A CA 1
ATOM 4797 C C . PRO A 1 621 ? 11.085 0.960 -2.063 1.00 84.56 621 PRO A C 1
ATOM 4799 O O . PRO A 1 621 ? 11.568 1.998 -1.618 1.00 84.56 621 PRO A O 1
ATOM 4802 N N . SER A 1 622 ? 10.329 0.157 -1.330 1.00 81.06 622 SER A N 1
ATOM 4803 C CA . SER A 1 622 ? 10.139 0.245 0.115 1.00 81.06 622 SER A CA 1
ATOM 4804 C C . SER A 1 622 ? 10.178 -1.170 0.669 1.00 81.06 622 SER A C 1
ATOM 4806 O O . SER A 1 622 ? 9.937 -2.129 -0.068 1.00 81.06 622 SER A O 1
ATOM 4808 N N . TYR A 1 623 ? 10.472 -1.306 1.955 1.00 81.81 623 TYR A N 1
ATOM 4809 C CA . TYR A 1 623 ? 10.611 -2.610 2.600 1.00 81.81 623 TYR A CA 1
ATOM 4810 C C . TYR A 1 623 ? 9.706 -2.728 3.827 1.00 81.81 623 TYR A C 1
ATOM 4812 O O . TYR A 1 623 ? 10.016 -3.452 4.763 1.00 81.81 623 TYR A O 1
ATOM 4820 N N . ASN A 1 624 ? 8.598 -1.985 3.798 1.00 85.56 624 ASN A N 1
ATOM 4821 C CA . ASN A 1 624 ? 7.630 -1.891 4.879 1.00 85.56 624 ASN A CA 1
ATOM 4822 C C . ASN A 1 624 ? 6.507 -2.905 4.703 1.00 85.56 624 ASN A C 1
ATOM 4824 O O . ASN A 1 624 ? 6.275 -3.416 3.604 1.00 85.56 624 ASN A O 1
ATOM 4828 N N . GLU A 1 625 ? 5.755 -3.098 5.779 1.00 91.00 625 GLU A N 1
ATOM 4829 C CA . GLU A 1 625 ? 4.529 -3.881 5.746 1.00 91.00 625 GLU A CA 1
ATOM 4830 C C . GLU A 1 625 ? 3.387 -3.022 5.212 1.00 91.00 625 GLU A C 1
ATOM 4832 O O . GLU A 1 625 ? 3.170 -1.899 5.665 1.00 91.00 625 GLU A O 1
ATOM 4837 N N . GLU A 1 626 ? 2.669 -3.526 4.220 1.00 95.31 626 GLU A N 1
ATOM 4838 C CA . GLU A 1 626 ? 1.709 -2.764 3.423 1.00 95.31 626 GLU A CA 1
ATOM 4839 C C . GLU A 1 626 ? 0.424 -3.575 3.257 1.00 95.31 626 GLU A C 1
ATOM 4841 O O . GLU A 1 626 ? 0.436 -4.798 3.375 1.00 95.31 626 GLU A O 1
ATOM 4846 N N . HIS A 1 627 ? -0.684 -2.912 2.939 1.00 97.88 627 HIS A N 1
ATOM 4847 C CA . HIS A 1 627 ? -1.972 -3.558 2.697 1.00 97.88 627 HIS A CA 1
ATOM 4848 C C . HIS A 1 627 ? -2.708 -2.870 1.546 1.00 97.88 627 HIS A C 1
ATOM 4850 O O . HIS A 1 627 ? -2.654 -1.647 1.393 1.00 97.88 627 HIS A O 1
ATOM 4856 N N . GLY A 1 628 ? -3.442 -3.640 0.752 1.00 98.25 628 GLY A N 1
ATOM 4857 C CA . GLY A 1 628 ? -4.278 -3.114 -0.313 1.00 98.25 628 GLY A CA 1
ATOM 4858 C C . GLY A 1 628 ? -5.244 -4.145 -0.873 1.00 98.25 628 GLY A C 1
ATOM 4859 O O . GLY A 1 628 ? -5.267 -5.310 -0.476 1.00 98.25 628 GLY A O 1
ATOM 4860 N N . VAL A 1 629 ? -6.062 -3.697 -1.816 1.00 98.50 629 VAL A N 1
ATOM 4861 C CA . VAL A 1 629 ? -7.071 -4.533 -2.465 1.00 98.50 629 VAL A CA 1
ATOM 4862 C C . VAL A 1 629 ? -7.031 -4.360 -3.970 1.00 98.50 629 VAL A C 1
ATOM 4864 O O . VAL A 1 629 ? -6.929 -3.241 -4.472 1.00 98.50 629 VAL A O 1
ATOM 4867 N N . TRP A 1 630 ? -7.171 -5.474 -4.679 1.00 98.44 630 TRP A N 1
ATOM 4868 C CA . TRP A 1 630 ? -7.567 -5.507 -6.078 1.00 98.44 630 TRP A CA 1
ATOM 4869 C C . TRP A 1 630 ? -9.070 -5.735 -6.176 1.00 98.44 630 TRP A C 1
ATOM 4871 O O . TRP A 1 630 ? -9.613 -6.631 -5.523 1.00 98.44 630 TRP A O 1
ATOM 4881 N N . ILE A 1 631 ? -9.727 -4.952 -7.026 1.00 96.44 631 ILE A N 1
ATOM 4882 C CA . ILE A 1 631 ? -11.129 -5.149 -7.389 1.00 96.44 631 ILE A CA 1
ATOM 4883 C C . ILE A 1 631 ? -11.278 -5.315 -8.899 1.00 96.44 631 ILE A C 1
ATOM 4885 O O . ILE A 1 631 ? -10.550 -4.706 -9.689 1.00 96.44 631 ILE A O 1
ATOM 4889 N N . GLU A 1 632 ? -12.263 -6.122 -9.275 1.00 93.75 632 GLU A N 1
ATOM 4890 C CA . GLU A 1 632 ? -12.715 -6.324 -10.648 1.00 93.75 632 GLU A CA 1
ATOM 4891 C C . GLU A 1 632 ? -14.221 -6.037 -10.700 1.00 93.75 632 GLU A C 1
ATOM 4893 O O . GLU A 1 632 ? -15.051 -6.936 -10.600 1.00 93.75 632 GLU A O 1
ATOM 4898 N N . ASP A 1 633 ? -14.575 -4.751 -10.776 1.00 92.94 633 ASP A N 1
ATOM 4899 C CA . ASP A 1 633 ? -15.963 -4.289 -10.885 1.00 92.94 633 ASP A CA 1
ATOM 4900 C C . ASP A 1 633 ? -16.078 -3.154 -11.918 1.00 92.94 633 ASP A C 1
ATOM 4902 O O . ASP A 1 633 ? -15.649 -2.028 -11.642 1.00 92.94 633 ASP A O 1
ATOM 4906 N N . PRO A 1 634 ? -16.658 -3.398 -13.108 1.00 92.31 634 PRO A N 1
ATOM 4907 C CA . PRO A 1 634 ? -16.740 -2.394 -14.169 1.00 92.31 634 PRO A CA 1
ATOM 4908 C C . PRO A 1 634 ? -17.386 -1.075 -13.728 1.00 92.31 634 PRO A C 1
ATOM 4910 O O . PRO A 1 634 ? -16.986 -0.010 -14.204 1.00 92.31 634 P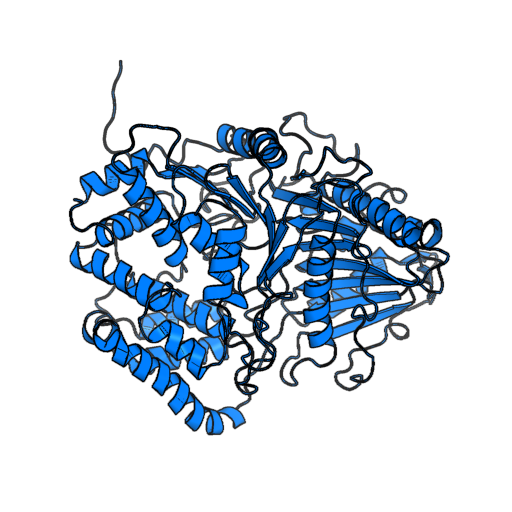RO A O 1
ATOM 4913 N N . THR A 1 635 ? -18.356 -1.128 -12.808 1.00 91.94 635 THR A N 1
ATOM 4914 C CA . THR A 1 635 ? -19.057 0.062 -12.307 1.00 91.94 635 THR A CA 1
ATOM 4915 C C . THR A 1 635 ? -18.138 0.918 -11.437 1.00 91.94 635 THR A C 1
ATOM 4917 O O . THR A 1 635 ? -17.965 2.108 -11.714 1.00 91.94 635 THR A O 1
ATOM 4920 N N . ALA A 1 636 ? -17.497 0.323 -10.428 1.00 92.50 636 ALA A N 1
ATOM 4921 C CA . ALA A 1 636 ? -16.520 0.995 -9.578 1.00 92.50 636 ALA A CA 1
ATOM 4922 C C . ALA A 1 636 ? -15.334 1.520 -10.391 1.00 92.50 636 ALA A C 1
ATOM 4924 O O . ALA A 1 636 ? -14.891 2.645 -10.171 1.00 92.50 636 ALA A O 1
ATOM 4925 N N . LEU A 1 637 ? -14.839 0.754 -11.366 1.00 94.81 637 LEU A N 1
ATOM 4926 C CA . LEU A 1 637 ? -13.739 1.195 -12.222 1.00 94.81 637 LEU A CA 1
ATOM 4927 C C . LEU A 1 637 ? -14.127 2.396 -13.088 1.00 94.81 637 LEU A C 1
ATOM 4929 O O . LEU A 1 637 ? -13.337 3.334 -13.210 1.00 94.81 637 LEU A O 1
ATOM 4933 N N . ALA A 1 638 ? -15.330 2.400 -13.668 1.00 93.94 638 ALA A N 1
ATOM 4934 C CA . ALA A 1 638 ? -15.826 3.544 -14.429 1.00 93.94 638 ALA A CA 1
ATOM 4935 C C . ALA A 1 638 ? -15.960 4.793 -13.543 1.00 93.94 638 ALA A C 1
ATOM 4937 O O . ALA A 1 638 ? -15.543 5.882 -13.950 1.00 93.94 638 ALA A O 1
ATOM 4938 N N . GLU A 1 639 ? -16.478 4.636 -12.323 1.00 92.44 639 GLU A N 1
ATOM 4939 C CA . GLU A 1 639 ? -16.623 5.746 -11.381 1.00 92.44 639 GLU A CA 1
ATOM 4940 C C . GLU A 1 639 ? -15.267 6.246 -10.872 1.00 92.44 639 GLU A C 1
ATOM 4942 O O . GLU A 1 639 ? -15.038 7.453 -10.883 1.00 92.44 639 GLU A O 1
ATOM 4947 N N . TRP A 1 640 ? -14.323 5.365 -10.524 1.00 94.81 640 TRP A N 1
ATOM 4948 C CA . TRP A 1 640 ? -12.943 5.742 -10.190 1.00 94.81 640 TRP A CA 1
ATOM 4949 C C . TRP A 1 640 ? -12.279 6.496 -11.339 1.00 94.81 640 TRP A C 1
ATOM 4951 O O . TRP A 1 640 ? -11.681 7.557 -11.144 1.00 94.81 640 TRP A O 1
ATOM 4961 N N . LYS A 1 641 ? -12.424 5.986 -12.565 1.00 94.00 641 LYS A N 1
ATOM 4962 C CA . LYS A 1 641 ? -11.812 6.605 -13.738 1.00 94.00 641 LYS A CA 1
ATOM 4963 C C . LYS A 1 641 ? -12.358 8.014 -13.959 1.00 94.00 641 LYS A C 1
ATOM 4965 O O . LYS A 1 641 ? -11.593 8.940 -14.213 1.00 94.00 641 LYS A O 1
ATOM 4970 N N . LYS A 1 642 ? -13.674 8.181 -13.818 1.00 90.94 642 LYS A N 1
ATOM 4971 C CA . LYS A 1 642 ? -14.375 9.459 -13.970 1.00 90.94 642 LYS A CA 1
ATOM 4972 C C . LYS A 1 642 ? -14.061 10.447 -12.845 1.00 90.94 642 LYS A C 1
ATOM 4974 O O . LYS A 1 642 ? -13.773 11.602 -13.131 1.00 90.94 642 LYS A O 1
ATOM 4979 N N . THR A 1 643 ? -14.161 10.015 -11.592 1.00 87.31 643 THR A N 1
ATOM 4980 C CA . THR A 1 643 ? -14.113 10.901 -10.416 1.00 87.31 643 THR A CA 1
ATOM 4981 C C . THR A 1 643 ? -12.712 11.152 -9.898 1.00 87.31 643 THR A C 1
ATOM 4983 O O . THR A 1 643 ? -12.504 12.160 -9.237 1.00 87.31 643 THR A O 1
ATOM 4986 N N . TYR A 1 644 ? -11.758 10.269 -10.181 1.00 91.56 644 TYR A N 1
ATOM 4987 C CA . TYR A 1 644 ? -10.381 10.407 -9.730 1.00 91.56 644 TYR A CA 1
ATOM 4988 C C . TYR A 1 644 ? -9.417 10.544 -10.902 1.00 91.56 644 TYR A C 1
ATOM 4990 O O . TYR A 1 644 ? -8.808 11.598 -11.069 1.00 91.56 644 TYR A O 1
ATOM 4998 N N . TRP A 1 645 ? -9.291 9.508 -11.737 1.00 93.69 645 TRP A N 1
ATOM 4999 C CA . TRP A 1 645 ? -8.210 9.447 -12.724 1.00 93.69 645 TRP A CA 1
ATOM 5000 C C . TRP A 1 645 ? -8.284 10.558 -13.776 1.00 93.69 645 TRP A C 1
ATOM 5002 O O . TRP A 1 645 ? -7.288 11.232 -14.011 1.00 93.69 645 TRP A O 1
ATOM 5012 N N . HIS A 1 646 ? -9.438 10.771 -14.415 1.00 90.94 646 HIS A N 1
ATOM 5013 C CA . HIS A 1 646 ? -9.577 11.795 -15.455 1.00 90.94 646 HIS A CA 1
ATOM 5014 C C . HIS A 1 646 ? -9.339 13.202 -14.911 1.00 90.94 646 HIS A C 1
ATOM 5016 O O . HIS A 1 646 ? -8.722 14.023 -15.589 1.00 90.94 646 HIS A O 1
ATOM 5022 N N . GLU A 1 647 ? -9.790 13.470 -13.689 1.00 87.25 647 GLU A N 1
ATOM 5023 C CA . GLU A 1 647 ? -9.584 14.755 -13.031 1.00 87.25 647 GLU A CA 1
ATOM 5024 C C . GLU A 1 647 ? -8.113 14.974 -12.671 1.00 87.25 647 GLU A C 1
ATOM 5026 O O . GLU A 1 647 ? -7.545 16.001 -13.050 1.00 87.25 647 GLU A O 1
ATOM 5031 N N . LEU A 1 648 ? -7.479 13.982 -12.032 1.00 88.38 648 LEU A N 1
ATOM 5032 C CA . LEU A 1 648 ? -6.048 13.994 -11.734 1.00 88.38 648 LEU A CA 1
ATOM 5033 C C . LEU A 1 648 ? -5.231 14.182 -13.011 1.00 88.38 648 LEU A C 1
ATOM 5035 O O . LEU A 1 648 ? -4.390 15.071 -13.078 1.00 88.38 648 LEU A O 1
ATOM 5039 N N . TRP A 1 649 ? -5.493 13.368 -14.034 1.00 89.12 649 TRP A N 1
ATOM 5040 C CA . TRP A 1 649 ? -4.764 13.400 -15.295 1.00 89.12 649 TRP A CA 1
ATOM 5041 C C . TRP A 1 649 ? -4.882 14.765 -15.963 1.00 89.12 649 TRP A C 1
ATOM 5043 O O . TRP A 1 649 ? -3.865 15.356 -16.310 1.00 89.12 649 TRP A O 1
ATOM 5053 N N . THR A 1 650 ? -6.104 15.287 -16.105 1.00 84.69 650 THR A N 1
ATOM 5054 C CA . THR A 1 650 ? -6.376 16.560 -16.794 1.00 84.69 650 THR A CA 1
ATOM 5055 C C . THR A 1 650 ? -5.740 17.749 -16.082 1.00 84.69 650 THR A C 1
ATOM 5057 O O . THR A 1 650 ? -5.279 18.669 -16.754 1.00 84.69 650 THR A O 1
ATOM 5060 N N . LYS A 1 651 ? -5.707 17.732 -14.745 1.00 81.56 651 LYS A N 1
ATOM 5061 C CA . LYS A 1 651 ? -5.161 18.824 -13.928 1.00 81.56 651 LYS A CA 1
ATOM 5062 C C . LYS A 1 651 ? -3.669 18.686 -13.625 1.00 81.56 651 LYS A C 1
ATOM 5064 O O . LYS A 1 651 ? -3.040 19.676 -13.260 1.00 81.56 651 LYS A O 1
ATOM 5069 N N . ALA A 1 652 ? -3.100 17.489 -13.757 1.00 83.69 652 ALA A N 1
ATOM 5070 C CA . ALA A 1 652 ? -1.662 17.296 -13.672 1.00 83.69 652 ALA A CA 1
ATOM 5071 C C . ALA A 1 652 ? -0.970 18.011 -14.840 1.00 83.69 652 ALA A C 1
ATOM 5073 O O . ALA A 1 652 ? -1.433 17.976 -15.985 1.00 83.69 652 ALA A O 1
ATOM 5074 N N . ASP A 1 653 ? 0.140 18.665 -14.526 1.00 71.56 653 ASP A N 1
ATOM 5075 C CA . ASP A 1 653 ? 0.849 19.555 -15.426 1.00 71.56 653 ASP A CA 1
ATOM 5076 C C . ASP A 1 653 ? 1.521 18.779 -16.566 1.00 71.56 653 ASP A C 1
ATOM 5078 O O . ASP A 1 653 ? 2.182 17.754 -16.361 1.00 71.56 653 ASP A O 1
ATOM 5082 N N . LEU A 1 654 ? 1.342 19.296 -17.780 1.00 57.53 654 LEU A N 1
ATOM 5083 C CA . LEU A 1 654 ? 1.958 18.798 -19.008 1.00 57.53 654 LEU A CA 1
ATOM 5084 C C . LEU A 1 654 ? 3.362 19.370 -19.236 1.00 57.53 654 LEU A C 1
ATOM 5086 O O . LEU A 1 654 ? 4.169 18.723 -19.911 1.00 57.53 654 LEU A O 1
ATOM 5090 N N . SER A 1 655 ? 3.657 20.552 -18.682 1.00 45.94 655 SER A N 1
ATOM 5091 C CA . SER A 1 655 ? 4.856 21.350 -18.990 1.00 45.94 655 SER A CA 1
ATOM 5092 C C . SER A 1 655 ? 6.173 20.665 -18.625 1.00 45.94 655 SER A C 1
ATOM 5094 O O . SER A 1 655 ? 7.214 20.994 -19.178 1.00 45.94 655 SER A O 1
ATOM 5096 N N . LEU A 1 656 ? 6.138 19.639 -17.771 1.00 48.19 656 LEU A N 1
ATOM 5097 C CA . LEU A 1 656 ? 7.328 18.870 -17.400 1.00 48.19 656 LEU A CA 1
ATOM 5098 C C . LEU A 1 656 ? 7.618 17.693 -18.348 1.00 48.19 656 LEU A C 1
ATOM 5100 O O . LEU A 1 656 ? 8.606 16.989 -18.160 1.00 48.19 656 LEU A O 1
ATOM 5104 N N . THR A 1 657 ? 6.785 17.440 -19.366 1.00 46.50 657 THR A N 1
ATOM 5105 C CA . THR A 1 657 ? 7.018 16.352 -20.344 1.00 46.50 657 THR A CA 1
ATOM 5106 C C . THR A 1 657 ? 7.416 16.795 -21.739 1.00 46.50 657 THR A C 1
ATOM 5108 O O . THR A 1 657 ? 7.921 15.969 -22.501 1.00 46.50 657 THR A O 1
ATOM 5111 N N . SER A 1 658 ? 7.215 18.063 -22.090 1.00 41.75 658 SER A N 1
ATOM 5112 C CA . SER A 1 658 ? 7.407 18.520 -23.465 1.00 41.75 658 SER A CA 1
ATOM 5113 C C . SER A 1 658 ? 8.824 18.973 -23.787 1.00 41.75 658 SER A C 1
ATOM 5115 O O . SER A 1 658 ? 9.197 18.861 -24.947 1.00 41.75 658 SER A O 1
ATOM 5117 N N . ASP A 1 659 ? 9.626 19.421 -22.818 1.00 42.81 659 ASP A N 1
ATOM 5118 C CA . ASP A 1 659 ? 10.817 20.229 -23.150 1.00 42.81 659 ASP A CA 1
ATOM 5119 C C . ASP A 1 659 ? 12.150 19.468 -23.068 1.00 42.81 659 ASP A C 1
ATOM 5121 O O . ASP A 1 659 ? 13.173 19.957 -23.528 1.00 42.81 659 ASP A O 1
ATOM 5125 N N . GLU A 1 660 ? 12.149 18.237 -22.553 1.00 45.41 660 GLU A N 1
ATOM 5126 C CA . GLU A 1 660 ? 13.399 17.545 -22.197 1.00 45.41 660 GLU A CA 1
ATOM 5127 C C . GLU A 1 660 ? 13.570 16.151 -22.828 1.00 45.41 660 GLU A C 1
ATOM 5129 O O . GLU A 1 660 ? 14.666 15.596 -22.874 1.00 45.41 660 GLU A O 1
ATOM 5134 N N . MET A 1 661 ? 12.508 15.606 -23.429 1.00 42.12 661 MET A N 1
ATOM 5135 C CA . MET A 1 661 ? 12.621 14.550 -24.445 1.00 42.12 661 MET A CA 1
ATOM 5136 C C . MET A 1 661 ? 12.383 15.087 -25.859 1.00 42.12 661 MET A C 1
ATOM 5138 O O . MET A 1 661 ? 12.356 14.288 -26.801 1.00 42.12 661 MET A O 1
ATOM 5142 N N . SER A 1 662 ? 12.214 16.400 -26.033 1.00 34.66 662 SER A N 1
ATOM 5143 C CA . SER A 1 662 ? 12.101 17.041 -27.338 1.00 34.66 662 SER A CA 1
ATOM 5144 C C . SER A 1 662 ? 13.460 17.581 -27.783 1.00 34.66 662 SER A C 1
ATOM 5146 O O . SER A 1 662 ? 14.053 18.476 -27.198 1.00 34.66 662 SER A O 1
ATOM 5148 N N . LEU A 1 663 ? 13.954 17.017 -28.875 1.00 29.17 663 LEU A N 1
ATOM 5149 C CA . LEU A 1 663 ? 14.570 17.842 -29.896 1.00 29.17 663 LEU A CA 1
ATOM 5150 C C . LEU A 1 663 ? 13.644 17.719 -31.106 1.00 29.17 663 LEU A C 1
ATOM 5152 O O . LEU A 1 663 ? 13.202 16.614 -31.432 1.00 29.17 663 LEU A O 1
ATOM 5156 N N . ASP A 1 664 ? 13.346 18.891 -31.661 1.00 28.48 664 ASP A N 1
ATOM 5157 C CA . ASP A 1 664 ? 12.566 19.227 -32.855 1.00 28.48 664 ASP A CA 1
ATOM 5158 C C . ASP A 1 664 ? 11.044 19.397 -32.714 1.00 28.48 664 ASP A C 1
ATOM 5160 O O . ASP A 1 664 ? 10.224 18.517 -32.964 1.00 28.48 664 ASP A O 1
ATOM 5164 N N . VAL A 1 665 ? 10.674 20.630 -32.347 1.00 29.88 665 VAL A N 1
ATOM 5165 C CA . VAL A 1 665 ? 9.992 21.577 -33.249 1.00 29.88 665 VAL A CA 1
ATOM 5166 C C . VAL A 1 665 ? 9.148 20.915 -34.352 1.00 29.88 665 VAL A C 1
ATOM 5168 O O . VAL A 1 665 ? 9.617 20.690 -35.464 1.00 29.88 665 VAL A O 1
ATOM 5171 N N . LEU A 1 666 ? 7.850 20.745 -34.093 1.00 24.81 666 LEU A N 1
ATOM 5172 C CA . LEU A 1 666 ? 6.843 20.920 -35.139 1.00 24.81 666 LEU A CA 1
ATOM 5173 C C . LEU A 1 666 ? 6.335 22.358 -35.060 1.00 24.81 666 LEU A C 1
ATOM 5175 O O . LEU A 1 666 ? 5.419 22.715 -34.321 1.00 24.81 666 LEU A O 1
ATOM 5179 N N . THR A 1 667 ? 7.019 23.195 -35.831 1.00 26.52 667 THR A N 1
ATOM 5180 C CA . THR A 1 667 ? 6.514 24.446 -36.377 1.00 26.52 667 THR A CA 1
ATOM 5181 C C . THR A 1 667 ? 5.108 24.258 -36.949 1.00 26.52 667 THR A C 1
ATOM 5183 O O . THR A 1 667 ? 4.849 23.299 -37.664 1.00 26.52 667 THR A O 1
ATOM 5186 N N . LYS A 1 668 ? 4.235 25.233 -36.662 1.00 27.25 668 LYS A N 1
ATOM 5187 C CA . LYS A 1 668 ? 3.100 25.683 -37.487 1.00 27.25 668 LYS A CA 1
ATOM 5188 C C . LYS A 1 668 ? 2.620 24.693 -38.566 1.00 27.25 668 LYS A C 1
ATOM 5190 O O . LYS A 1 668 ? 3.183 24.677 -39.662 1.00 27.25 668 LYS A O 1
ATOM 5195 N N . LYS A 1 669 ? 1.472 24.061 -38.327 1.00 26.75 669 LYS A N 1
ATOM 5196 C CA . LYS A 1 669 ? 0.286 24.171 -39.192 1.00 26.75 669 LYS A CA 1
ATOM 5197 C C . LYS A 1 669 ? -0.941 23.592 -38.511 1.00 26.75 669 LYS A C 1
ATOM 5199 O O . LYS A 1 669 ? -0.825 22.472 -37.976 1.00 26.75 669 LYS A O 1
#

Organism: Hyaloscypha variabilis (strain UAMH 11265 / GT02V1 / F) (NCBI:txid1149755)

Nearest PDB structures (foldseek):
  7wu1-assembly1_A  TM=6.540E-01  e=2.609E-24  Moritella sp. JT01
  7wu1-assembly1_B  TM=6.629E-01  e=5.097E-23  Moritella sp. JT01
  7wu1-assembly1_D  TM=6.580E-01  e=5.657E-23  Moritella sp. JT01
  7wu1-assembly1_C  TM=6.724E-01  e=1.977E-22  Moritella sp. JT01
  7wu1-assembly1_E  TM=6.599E-01  e=3.001E-22  Moritella sp. JT01

pLDDT: mean 77.88, std 18.36, range [24.81, 98.62]

Foldseek 3Di:
DFDPVVLVVLLQVQFDADPVVRDTPCELAQKHKDFQKAWDFPVCRVQFKQWFQDSFQDLPPPPQQPDDGSVQVLLLRQLVRQLQLLVVVVHQEKEKEWEAEDAQQLCLQCPHDNCRGVLLSNQCSCVPSVLRHQYEYEYEYWDQDPVSVVVVVVSVQSNAFDDDPLKTFGSHQRQRYKYKYWYWQFFFQQDPVCVVVCVVVVCVQLVLCVVLCVLVVVLVVPFVPQFPDPSVLLVLLLVLLNNDGRQATGHWGKTAMLQFKMKFFLDGSHCQRNVVPAIATAMIGIMGWNVSSNVLSNVLLVLVCQLQPDPRGPRIHMWMARSRDMDSDCPVRIDTDPNVSSPDDGPRDPDPRDGPSNPDRGFMKMKRKQRFPQPFPPVSDGRLPLSLLSSLLVVLLSSPFDDLDDDLVSLLSSLVSCCSRPVSPDPRCNNVSSCVSRVDGCSSRSVLVSQLVLLLPFQFEKEWFAAEQKPDLVQVPPPSLVVVQVVSQVRGHPPGHGRPSIRGPLSNLLSQLSLLLNCLPPPDQRGAYEYEYFAAQPPDDDDPSSSHYPDAPSNSLSSSLSNNCSVPVVDDSVSSLVSSLRHYHYFYADCVLRNNHRGYRTGWMDGPLFKIKGWNDGNYDGSYMIIIMITGDNVVSVCCCVRPVVSSRRSTDPVRPPPPSDDDDPDDD

Radius of gyration: 24.92 Å; Cα contacts (8 Å, |Δi|>4): 1394; chains: 1; bounding box: 66×59×77 Å